Protein AF-A0A1I7VXB6-F1 (afdb_monomer_lite)

Secondary structure (DSSP, 8-state):
-HHHHHHHHHHHHHHHHHHTTS-HHHHHHHHHHHHHHHHHH-HHHHHHHHHHHHHH---HHHHHHHHHHHHHHTT-HHHHHHHHHHTT----HHHHHHHHHHHHHHT-HHHHHHHHHTTTTTT--HHHHHHHHHHHHHHHHHTT-HHHHHHHHHHHHTSS-GGGGHHHHHHHHHHGGGTTTT-HHHHHHHHHHHHSSHHHHHHHHHHS-SSS-HHHHHHHHHHHHHHHHTTS-HHHHHHHHHHHHHHHHTT--HHHHHHHHHHHHHHTTHHHHHHHHHHS-TTTTHHHHHHHHHHHIIIIISSS-SSHHHHHHHHHHHHTTSSSHHHHHHHHHHHTS----BTTB-PPPHHHHHHHHHHHHH-THHHHHHHHHHHHTT-HHHHHHHHHHHHHHHHHTT--HHHHHHHHHHHHHHHS-HHHHHHHHHHHHHHHHHHHHHHHT-SS--HHHHHHHHHHHHHHHHHHHHHHHT-

pLDDT: mean 75.36, std 14.95, range [35.84, 94.0]

InterPro domains:
  IPR038946 F-box only protein 47 [PTHR34098] (247-340)
  IPR056622 FBXO47, ARM repeats region [PF24467] (267-344)
  IPR056622 FBXO47, ARM repeats region [PF24467] (347-470)

Foldseek 3Di:
DVVLVVVLVVLLVVLLVCLVPDDQVVSLLSLLVSLLSQVVPDPVSNVSSLVSVCVSHVDPLSSLLSVLLSCLLVLVLVVNLVVCVVVVHADDLVSLVSNLVNCLVNLRLSSLVSCLVCCVSRVDDLLSNLSSLLSQLVSCLVVVPPVSLVVSVVSLVPDPDNVSNVVSVLSSLVSCLVPLVDDPVVLVSLLVVCQPPPQVVVCCQLPVPPDDPSPVSLVSVLSSLCSNPVPPDPVVSLVSLLVSCLVHVVDDDLVRVLSVVVSVCVSSVVVVLLVVCLPDPPPPCVVSLLVNLQVLCSRQQPRNDPDPVRNVSSLVSVLVVDDDPVSSVVVVVSNLFANDDDPNDRDGDLVSLLVVLVVCVVPVVCLLVVQQVCLVVPVLLNSLSSLLSNLLNCVVVVHQSCVRVQVSVVVNLVVDDPVSLVVSLVSNVVNLVVVLVVQCPDPVRDPVVNVSSVVSVVSCVVSSVVSVVVD

Sequence (471 aa):
MKYYRNRINEAIEEFDYFSHYGKHSSLSGAAFFVLRAAFKENDELFQKAVKIINGSVESRLQQICILGCVFLIEEFHIQFVDFLRKQNYSISTNDVEFICSLVRKCKEPAILESFLNAHELFKLTDKSRAQIYGSLIEIYGRANNLTGLLKIWEQMVAEKNLNNFRVVILKLVDELKHISLTCHALNNAVCKYVLTDTSGRFAYEVADDEGVKTRRNSYAWGNLLKMCTVFWPARRRRSFMRHFYLKFYENWDRQACSEFFDSVIRFTDSARLLTVVMSGKVGKHYKLEMEVRQRFHGLFIDQLAESESEQGFWLSVLLRTQKSVAEQGRLFMLLFGPVKYIHGEGAPQVWVFHNFASLLLLQPELIRIALYYRILYGHCKEAAHMLHAMKTVYYGWGYGIVESLLTPLLETFKLLTVMQRRHFLAEIVLTQSHLLDGYLRRFPFDRLQFLDELTASSAILPLLSILAADI

Structure (mmCIF, N/CA/C/O backbone):
data_AF-A0A1I7VXB6-F1
#
_entry.id   AF-A0A1I7VXB6-F1
#
loop_
_atom_site.group_PDB
_atom_site.id
_atom_site.type_symbol
_atom_site.label_atom_id
_atom_site.label_alt_id
_atom_site.label_comp_id
_atom_site.label_asym_id
_atom_site.label_entity_id
_atom_site.label_seq_id
_atom_site.pdbx_PDB_ins_code
_atom_site.Cartn_x
_atom_site.Cartn_y
_atom_site.Cartn_z
_atom_site.occupancy
_atom_site.B_iso_or_equiv
_atom_site.auth_seq_id
_atom_site.auth_comp_id
_atom_site.auth_asym_id
_atom_site.auth_atom_id
_atom_site.pdbx_PDB_model_num
ATOM 1 N N . MET A 1 1 ? -48.355 -7.542 32.960 1.00 45.72 1 MET A N 1
ATOM 2 C CA . MET A 1 1 ? -47.483 -7.019 34.038 1.00 45.72 1 MET A CA 1
ATOM 3 C C . MET A 1 1 ? -47.195 -8.043 35.140 1.00 45.72 1 MET A C 1
ATOM 5 O O . MET A 1 1 ? -46.032 -8.370 35.294 1.00 45.72 1 MET A O 1
ATOM 9 N N . LYS A 1 2 ? -48.179 -8.636 35.849 1.00 46.50 2 LYS A N 1
ATOM 10 C CA . LYS A 1 2 ? -47.906 -9.640 36.918 1.00 46.50 2 LYS A CA 1
ATOM 11 C C . LYS A 1 2 ? -47.035 -10.837 36.485 1.00 46.50 2 LYS A C 1
ATOM 13 O O . LYS A 1 2 ? -46.152 -11.236 37.229 1.00 46.50 2 LYS A O 1
ATOM 18 N N . TYR A 1 3 ? -47.246 -11.364 35.277 1.00 52.72 3 TYR A N 1
ATOM 19 C CA . TYR A 1 3 ? -46.489 -12.512 34.755 1.00 52.72 3 TYR A CA 1
ATOM 20 C C . TYR A 1 3 ? -45.000 -12.201 34.492 1.00 52.72 3 TYR A C 1
ATOM 22 O O . TYR A 1 3 ? -44.142 -13.014 34.806 1.00 52.72 3 TYR A O 1
ATOM 30 N N . TYR A 1 4 ? -44.674 -11.007 33.978 1.00 53.91 4 TYR A N 1
ATOM 31 C CA . TYR A 1 4 ? -43.282 -10.587 33.740 1.00 53.91 4 TYR A CA 1
ATOM 32 C C . TYR A 1 4 ? -42.535 -10.285 35.048 1.00 53.91 4 TYR A C 1
ATOM 34 O O . TYR A 1 4 ? -41.379 -10.673 35.196 1.00 53.91 4 TYR A O 1
ATOM 42 N N . ARG A 1 5 ? -43.227 -9.690 36.029 1.00 60.12 5 ARG A N 1
ATOM 43 C CA . ARG A 1 5 ? -42.675 -9.396 37.360 1.00 60.12 5 ARG A CA 1
ATOM 44 C C . ARG A 1 5 ? -42.266 -10.661 38.128 1.00 60.12 5 ARG A C 1
ATOM 46 O O . ARG A 1 5 ? -41.257 -10.637 38.826 1.00 60.12 5 ARG A O 1
ATOM 53 N N . ASN A 1 6 ? -43.007 -11.762 37.964 1.00 68.44 6 ASN A N 1
ATOM 54 C CA . ASN A 1 6 ? -42.632 -13.061 38.537 1.00 68.44 6 ASN A CA 1
ATOM 55 C C . ASN A 1 6 ? -41.345 -13.614 37.918 1.00 68.44 6 ASN A C 1
ATOM 57 O O . ASN A 1 6 ? -40.449 -13.997 38.657 1.00 68.44 6 ASN A O 1
ATOM 61 N N . ARG A 1 7 ? -41.192 -13.546 36.590 1.00 81.06 7 ARG A N 1
ATOM 62 C CA . ARG A 1 7 ? -40.005 -14.085 35.901 1.00 81.06 7 ARG A CA 1
ATOM 63 C C . ARG A 1 7 ? -38.699 -13.369 36.258 1.00 81.06 7 ARG A C 1
ATOM 65 O O . ARG A 1 7 ? -37.643 -13.988 36.241 1.00 81.06 7 ARG A O 1
ATOM 72 N N . ILE A 1 8 ? -38.746 -12.071 36.573 1.00 84.44 8 ILE A N 1
ATOM 73 C CA . ILE A 1 8 ? -37.554 -11.319 37.012 1.00 84.44 8 ILE A CA 1
ATOM 74 C C . ILE A 1 8 ? -37.177 -11.697 38.446 1.00 84.44 8 ILE A C 1
ATOM 76 O O . ILE A 1 8 ? -35.998 -11.874 38.733 1.00 84.44 8 ILE A O 1
ATOM 80 N N . ASN A 1 9 ? -38.161 -11.854 39.337 1.00 85.06 9 ASN A N 1
ATOM 81 C CA . ASN A 1 9 ? -37.907 -12.353 40.690 1.00 85.06 9 ASN A CA 1
ATOM 82 C C . ASN A 1 9 ? -37.329 -13.772 40.671 1.00 85.06 9 ASN A C 1
ATOM 84 O O . ASN A 1 9 ? -36.338 -14.012 41.351 1.00 85.06 9 ASN A O 1
ATOM 88 N N . GLU A 1 10 ? -37.890 -14.657 39.844 1.00 86.31 10 GLU A N 1
ATOM 89 C CA . GLU A 1 10 ? -37.360 -16.004 39.607 1.00 86.31 10 GLU A CA 1
ATOM 90 C C . GLU A 1 10 ? -35.909 -15.940 39.111 1.00 86.31 10 GLU A C 1
ATOM 92 O O . GLU A 1 10 ? -35.047 -16.597 39.676 1.00 86.31 10 GLU A O 1
ATOM 97 N N . ALA A 1 11 ? -35.593 -15.077 38.138 1.00 87.12 11 ALA A N 1
ATOM 98 C CA . ALA A 1 11 ? -34.223 -14.922 37.641 1.00 87.12 11 ALA A CA 1
ATOM 99 C C . ALA A 1 11 ? -33.240 -14.386 38.702 1.00 87.12 11 ALA A C 1
ATOM 101 O O . ALA A 1 11 ? -32.069 -14.765 38.706 1.00 87.12 11 ALA A O 1
ATOM 102 N N . ILE A 1 12 ? -33.694 -13.502 39.597 1.00 88.25 12 ILE A N 1
ATOM 103 C CA . ILE A 1 12 ? -32.895 -13.012 40.730 1.00 88.25 12 ILE A CA 1
ATOM 104 C C . ILE A 1 12 ? -32.618 -14.152 41.723 1.00 88.25 12 ILE A C 1
ATOM 106 O O . ILE A 1 12 ? -31.494 -14.279 42.203 1.00 88.25 12 ILE A O 1
ATOM 110 N N . GLU A 1 13 ? -33.622 -14.976 42.020 1.00 87.12 13 GLU A N 1
ATOM 111 C CA . GLU A 1 13 ? -33.518 -16.108 42.951 1.00 87.12 13 GLU A CA 1
ATOM 112 C C . GLU A 1 13 ? -32.686 -17.257 42.373 1.00 87.12 13 GLU A C 1
ATOM 114 O O . GLU A 1 13 ? -31.843 -17.817 43.070 1.00 87.12 13 GLU A O 1
ATOM 119 N N . GLU A 1 14 ? -32.838 -17.562 41.085 1.00 87.56 14 GLU A N 1
ATOM 120 C CA . GLU A 1 14 ? -31.980 -18.512 40.376 1.00 87.56 14 GLU A CA 1
ATOM 121 C C . GLU A 1 14 ? -30.528 -18.032 40.351 1.00 87.56 14 GLU A C 1
ATOM 123 O O . GLU A 1 14 ? -29.615 -18.824 40.582 1.00 87.56 14 GLU A O 1
ATOM 128 N N . PHE A 1 15 ? -30.292 -16.738 40.108 1.00 87.69 15 PHE A N 1
ATOM 129 C CA . PHE A 1 15 ? -28.941 -16.186 40.168 1.00 87.69 15 PHE A CA 1
ATOM 130 C C . PHE A 1 15 ? -28.330 -16.344 41.563 1.00 87.69 15 PHE A C 1
ATOM 132 O O . PHE A 1 15 ? -27.184 -16.778 41.658 1.00 87.69 15 PHE A O 1
ATOM 139 N N . ASP A 1 16 ? -29.083 -16.030 42.623 1.00 87.62 16 ASP A N 1
ATOM 140 C CA . ASP A 1 16 ? -28.638 -16.215 44.009 1.00 87.62 16 ASP A CA 1
ATOM 141 C C . ASP A 1 16 ? -28.332 -17.688 44.300 1.00 87.62 16 ASP A C 1
ATOM 143 O O . ASP A 1 16 ? -27.281 -18.022 44.831 1.00 87.62 16 ASP A O 1
ATOM 147 N N . TYR A 1 17 ? -29.193 -18.607 43.865 1.00 84.81 17 TYR A N 1
ATOM 148 C CA . TYR A 1 17 ? -28.955 -20.036 44.035 1.00 84.81 17 TYR A CA 1
ATOM 149 C C . TYR A 1 17 ? -27.676 -20.499 43.319 1.00 84.81 17 TYR A C 1
ATOM 151 O O . TYR A 1 17 ? -26.819 -21.145 43.923 1.00 84.81 17 TYR A O 1
ATOM 159 N N . PHE A 1 18 ? -27.505 -20.149 42.041 1.00 82.44 18 PHE A N 1
ATOM 160 C CA . PHE A 1 18 ? -26.373 -20.616 41.236 1.00 82.44 18 PHE A CA 1
ATOM 161 C C . PHE A 1 18 ? -25.056 -19.891 41.525 1.00 82.44 18 PHE A C 1
ATOM 163 O O . PHE A 1 18 ? -23.988 -20.445 41.236 1.00 82.44 18 PHE A O 1
ATOM 170 N N . SER A 1 19 ? -25.089 -18.691 42.109 1.00 80.69 19 SER A N 1
ATOM 171 C CA . SER A 1 19 ? -23.873 -17.952 42.456 1.00 80.69 19 SER A CA 1
ATOM 172 C C . SER A 1 19 ? -22.999 -18.695 43.468 1.00 80.69 19 SER A C 1
ATOM 174 O O . SER A 1 19 ? -21.776 -18.593 43.398 1.00 80.69 19 SER A O 1
ATOM 176 N N . HIS A 1 20 ? -23.605 -19.537 44.310 1.00 79.31 20 HIS A N 1
ATOM 177 C CA . HIS A 1 20 ? -22.922 -20.376 45.296 1.00 79.31 20 HIS A CA 1
ATOM 178 C C . HIS A 1 20 ? -22.164 -21.572 44.685 1.00 79.31 20 HIS A C 1
ATOM 180 O O . HIS A 1 20 ? -21.336 -22.181 45.361 1.00 79.31 20 HIS A O 1
ATOM 186 N N . TYR A 1 21 ? -22.418 -21.916 43.415 1.00 73.56 21 TYR A N 1
ATOM 187 C CA . TYR A 1 21 ? -21.857 -23.108 42.758 1.00 73.56 21 TYR A CA 1
ATOM 188 C C . TYR A 1 21 ? -20.906 -22.795 41.586 1.00 73.56 21 TYR A C 1
ATOM 190 O O . TYR A 1 21 ? -20.228 -23.694 41.081 1.00 73.56 21 TYR A O 1
ATOM 198 N N . GLY A 1 22 ? -20.858 -21.547 41.107 1.00 61.59 22 GLY A N 1
ATOM 199 C CA . GLY A 1 22 ? -20.164 -21.162 39.870 1.00 61.59 22 GLY A CA 1
ATOM 200 C C . GLY A 1 22 ? -18.792 -20.496 40.054 1.00 61.59 22 GLY A C 1
ATOM 201 O O . GLY A 1 22 ? -18.508 -19.860 41.061 1.00 61.59 22 GLY A O 1
ATOM 202 N N . LYS A 1 23 ? -17.932 -20.557 39.021 1.00 61.00 23 LYS A N 1
ATOM 203 C CA . LYS A 1 23 ? -16.705 -19.732 38.941 1.00 61.00 23 LYS A CA 1
ATOM 204 C C . LYS A 1 23 ? -17.056 -18.265 38.629 1.00 61.00 23 LYS A C 1
ATOM 206 O O . LYS A 1 23 ? -17.739 -17.993 37.636 1.00 61.00 23 LYS A O 1
ATOM 211 N N . HIS A 1 24 ? -16.483 -17.318 39.383 1.00 58.62 24 HIS A N 1
ATOM 212 C CA . HIS A 1 24 ? -16.786 -15.871 39.333 1.00 58.62 24 HIS A CA 1
ATOM 213 C C . HIS A 1 24 ? -16.753 -15.211 37.939 1.00 58.62 24 HIS A C 1
ATOM 215 O O . HIS A 1 24 ? -17.547 -14.317 37.659 1.00 58.62 24 HIS A O 1
ATOM 221 N N . SER A 1 25 ? -15.900 -15.663 37.013 1.00 54.03 25 SER A N 1
ATOM 222 C CA . SER A 1 25 ? -15.776 -15.052 35.676 1.00 54.03 25 SER A CA 1
ATOM 223 C C . SER A 1 25 ? -16.948 -15.337 34.721 1.00 54.03 25 SER A C 1
ATOM 225 O O . SER A 1 25 ? -17.074 -14.660 33.691 1.00 54.03 25 SER A O 1
ATOM 227 N N . SER A 1 26 ? -17.784 -16.332 35.041 1.00 65.94 26 SER A N 1
ATOM 228 C CA . SER A 1 26 ? -19.035 -16.649 34.334 1.00 65.94 26 SER A CA 1
ATOM 229 C C . SER A 1 26 ? -20.247 -15.919 34.926 1.00 65.94 26 SER A C 1
ATOM 231 O O . SER A 1 26 ? -21.212 -15.654 34.211 1.00 65.94 26 SER A O 1
ATOM 233 N N . LEU A 1 27 ? -20.156 -15.506 36.196 1.00 82.56 27 LEU A N 1
ATOM 234 C CA . LEU A 1 27 ? -21.240 -14.851 36.925 1.00 82.56 27 LEU A CA 1
ATOM 235 C C . LEU A 1 27 ? -21.464 -13.405 36.476 1.00 82.56 27 LEU A C 1
ATOM 237 O O . LEU A 1 27 ? -22.603 -12.960 36.438 1.00 82.56 27 LEU A O 1
ATOM 241 N N . SER A 1 28 ? -20.420 -12.679 36.061 1.00 86.00 28 SER A N 1
ATOM 242 C CA . SER A 1 28 ? -20.547 -11.257 35.694 1.00 86.00 28 SER A CA 1
ATOM 243 C C . SER A 1 28 ? -21.511 -10.999 34.527 1.00 86.00 28 SER A C 1
ATOM 245 O O . SER A 1 28 ? -22.207 -9.988 34.522 1.00 86.00 28 SER A O 1
ATOM 247 N N . GLY A 1 29 ? -21.568 -11.906 33.544 1.00 86.44 29 GLY A N 1
ATOM 248 C CA . GLY A 1 29 ? -22.488 -11.789 32.405 1.00 86.44 29 GLY A CA 1
ATOM 249 C C . GLY A 1 29 ? -23.943 -12.019 32.812 1.00 86.44 29 GLY A C 1
ATOM 250 O O . GLY A 1 29 ? -24.812 -11.222 32.471 1.00 86.44 29 GLY A O 1
ATOM 251 N N . ALA A 1 30 ? -24.197 -13.071 33.596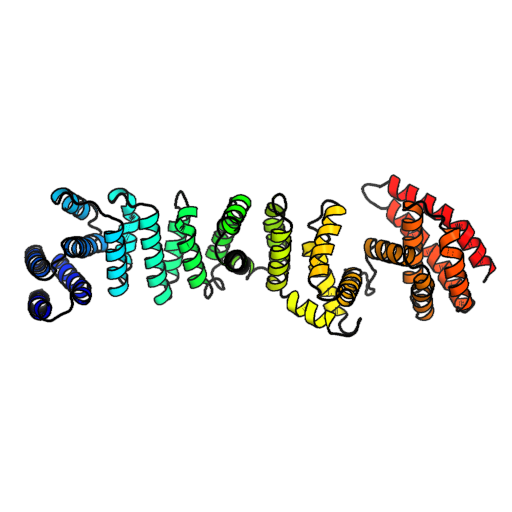 1.00 88.06 30 ALA A N 1
ATOM 252 C CA . ALA A 1 30 ? -25.523 -13.347 34.147 1.00 88.06 30 ALA A CA 1
ATOM 253 C C . ALA A 1 30 ? -25.987 -12.217 35.081 1.00 88.06 30 ALA A C 1
ATOM 255 O O . ALA A 1 30 ? -27.101 -11.721 34.934 1.00 88.06 30 ALA A O 1
ATOM 256 N N . ALA A 1 31 ? -25.096 -11.738 35.956 1.00 90.12 31 ALA A N 1
ATOM 257 C CA . ALA A 1 31 ? -25.347 -10.613 36.849 1.00 90.12 31 ALA A CA 1
ATOM 258 C C . ALA A 1 31 ? -25.758 -9.358 36.071 1.00 90.12 31 ALA A C 1
ATOM 260 O O . ALA A 1 31 ? -26.732 -8.709 36.439 1.00 90.12 31 ALA A O 1
ATOM 261 N N . PHE A 1 32 ? -25.069 -9.045 34.966 1.00 92.25 32 PHE A N 1
ATOM 262 C CA . PHE A 1 32 ? -25.431 -7.928 34.092 1.00 92.25 32 PHE A CA 1
ATOM 263 C C . PHE A 1 32 ? -26.857 -8.060 33.532 1.00 92.25 32 PHE A C 1
ATOM 265 O O . PHE A 1 32 ? -27.628 -7.104 33.614 1.00 92.25 32 PHE A O 1
ATOM 272 N N . PHE A 1 33 ? -27.235 -9.226 32.997 1.00 90.12 33 PHE A N 1
ATOM 273 C CA . PHE A 1 33 ? -28.577 -9.422 32.435 1.00 90.12 33 PHE A CA 1
ATOM 274 C C . PHE A 1 33 ? -29.676 -9.345 33.501 1.00 90.12 33 PHE A C 1
ATOM 276 O O . PHE A 1 33 ? -30.697 -8.697 33.266 1.00 90.12 33 PHE A O 1
ATOM 283 N N . VAL A 1 34 ? -29.454 -9.946 34.675 1.00 91.31 34 VAL A N 1
ATOM 284 C CA . VAL A 1 34 ? -30.396 -9.896 35.805 1.00 91.31 34 VAL A CA 1
ATOM 285 C C . VAL A 1 34 ? -30.559 -8.462 36.312 1.00 91.31 34 VAL A C 1
ATOM 287 O O . VAL A 1 34 ? -31.688 -7.988 36.441 1.00 91.31 34 VAL A O 1
ATOM 290 N N . LEU A 1 35 ? -29.456 -7.732 36.520 1.00 92.50 35 LEU A N 1
ATOM 291 C CA . LEU A 1 35 ? -29.494 -6.322 36.925 1.00 92.50 35 LEU A CA 1
ATOM 292 C C . LEU A 1 35 ? -30.217 -5.448 35.907 1.00 92.50 35 LEU A C 1
ATOM 294 O O . LEU A 1 35 ? -31.049 -4.634 36.294 1.00 92.50 35 LEU A O 1
ATOM 298 N N . ARG A 1 36 ? -29.916 -5.606 34.613 1.00 92.88 36 ARG A N 1
ATOM 299 C CA . ARG A 1 36 ? -30.550 -4.813 33.555 1.00 92.88 36 ARG A CA 1
ATOM 300 C C . ARG A 1 36 ? -32.053 -5.078 33.482 1.00 92.88 36 ARG A C 1
ATOM 302 O O . ARG A 1 36 ? -32.824 -4.137 33.319 1.00 92.88 36 ARG A O 1
ATOM 309 N N . ALA A 1 37 ? -32.475 -6.336 33.612 1.00 90.31 37 ALA A N 1
ATOM 310 C CA . ALA A 1 37 ? -33.891 -6.691 33.638 1.00 90.31 37 ALA A CA 1
ATOM 311 C C . ALA A 1 37 ? -34.600 -6.089 34.862 1.00 90.31 37 ALA A C 1
ATOM 313 O O . ALA A 1 37 ? -35.663 -5.492 34.718 1.00 90.31 37 ALA A O 1
ATOM 314 N N . ALA A 1 38 ? -33.984 -6.181 36.044 1.00 91.50 38 ALA A N 1
ATOM 315 C CA . ALA A 1 38 ? -34.521 -5.594 37.268 1.00 91.50 38 ALA A CA 1
ATOM 316 C C . ALA A 1 38 ? -34.616 -4.060 37.189 1.00 91.50 38 ALA A C 1
ATOM 318 O O . ALA A 1 38 ? -35.638 -3.494 37.575 1.00 91.50 38 ALA A O 1
ATOM 319 N N . PHE A 1 39 ? -33.594 -3.405 36.626 1.00 91.62 39 PHE A N 1
ATOM 320 C CA . PHE A 1 39 ? -33.543 -1.954 36.426 1.00 91.62 39 PHE A CA 1
ATOM 321 C C . PHE A 1 39 ? -34.696 -1.434 35.559 1.00 91.62 39 PHE A C 1
ATOM 323 O O . PHE A 1 39 ? -35.276 -0.399 35.867 1.00 91.62 39 PHE A O 1
ATOM 330 N N . LYS A 1 40 ? -35.071 -2.166 34.502 1.00 88.88 40 LYS A N 1
ATOM 331 C CA . LYS A 1 40 ? -36.182 -1.778 33.615 1.00 88.88 40 LYS A CA 1
ATOM 332 C C . LYS A 1 40 ? -37.560 -1.899 34.252 1.00 88.88 40 LYS A C 1
ATOM 334 O O . LYS A 1 40 ? -38.494 -1.265 33.770 1.00 88.88 40 LYS A O 1
ATOM 339 N N . GLU A 1 41 ? -37.698 -2.723 35.286 1.00 89.00 41 GLU A N 1
ATOM 340 C CA . GLU A 1 41 ? -39.011 -3.073 35.817 1.00 89.00 41 GLU A CA 1
ATOM 341 C C . GLU A 1 41 ? -39.451 -2.151 36.959 1.00 89.00 41 GLU A C 1
ATOM 343 O O . GLU A 1 41 ? -40.571 -1.647 36.933 1.00 89.00 41 GLU A O 1
ATOM 348 N N . ASN A 1 42 ? -38.623 -1.975 37.998 1.00 88.56 42 ASN A N 1
ATOM 349 C CA . ASN A 1 42 ? -38.828 -0.994 39.075 1.00 88.56 42 ASN A CA 1
ATOM 350 C C . ASN A 1 42 ? -37.628 -0.940 40.040 1.00 88.56 42 ASN A C 1
ATOM 352 O O . ASN A 1 42 ? -36.862 -1.898 40.163 1.00 88.56 42 ASN A O 1
ATOM 356 N N . ASP A 1 43 ? -37.555 0.149 40.808 1.00 87.50 43 ASP A N 1
ATOM 357 C CA . ASP A 1 43 ? -36.497 0.400 41.793 1.00 87.50 43 ASP A CA 1
ATOM 358 C C . ASP A 1 43 ? -36.393 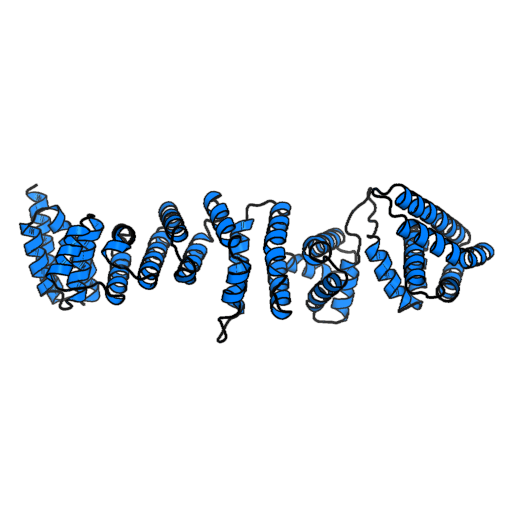-0.674 42.884 1.00 87.50 43 ASP A C 1
ATOM 360 O O . ASP A 1 43 ? -35.290 -1.010 43.308 1.00 87.50 43 ASP A O 1
ATOM 364 N N . GLU A 1 44 ? -37.508 -1.249 43.339 1.00 89.69 44 GLU A N 1
ATOM 365 C CA . GLU A 1 44 ? -37.503 -2.250 44.415 1.00 89.69 44 GLU A CA 1
ATOM 366 C C . GLU A 1 44 ? -36.788 -3.540 43.980 1.00 89.69 44 GLU A C 1
ATOM 368 O O . GLU A 1 44 ? -35.899 -4.039 44.676 1.00 89.69 44 GLU A O 1
ATOM 373 N N . LEU A 1 45 ? -37.113 -4.045 42.784 1.00 88.44 45 LEU A N 1
ATOM 374 C CA . LEU A 1 45 ? -36.442 -5.203 42.189 1.00 88.44 45 LEU A CA 1
ATOM 375 C C . LEU A 1 45 ? -34.981 -4.903 41.871 1.00 88.44 45 LEU A C 1
ATOM 377 O O . LEU A 1 45 ? -34.123 -5.762 42.077 1.00 88.44 45 LEU A O 1
ATOM 381 N N . PHE A 1 46 ? -34.684 -3.690 41.405 1.00 90.75 46 PHE A N 1
ATOM 382 C CA . PHE A 1 46 ? -33.315 -3.271 41.142 1.00 90.75 46 PHE A CA 1
ATOM 383 C C . PHE A 1 46 ? -32.464 -3.282 42.417 1.00 90.75 46 PHE A C 1
ATOM 385 O O . PHE A 1 46 ? -31.392 -3.883 42.425 1.00 90.75 46 PHE A O 1
ATOM 392 N N . GLN A 1 47 ? -32.957 -2.717 43.524 1.00 91.06 47 GLN A N 1
ATOM 393 C CA . GLN A 1 47 ? -32.246 -2.751 44.808 1.00 91.06 47 GLN A CA 1
ATOM 394 C C . GLN A 1 47 ? -32.097 -4.180 45.354 1.00 91.06 47 GLN A C 1
ATOM 396 O O . GLN A 1 47 ? -31.033 -4.526 45.876 1.00 91.06 47 GLN A O 1
ATOM 401 N N . LYS A 1 48 ? -33.117 -5.041 45.185 1.00 90.88 48 LYS A N 1
ATOM 402 C CA . LYS A 1 48 ? -33.027 -6.475 45.526 1.00 90.88 48 LYS A CA 1
ATOM 403 C C . LYS A 1 48 ? -31.898 -7.155 44.739 1.00 90.88 48 LYS A C 1
ATOM 405 O O . LYS A 1 48 ? -31.049 -7.810 45.343 1.00 90.88 48 LYS A O 1
ATOM 410 N N . ALA A 1 49 ? -31.844 -6.949 43.422 1.00 90.25 49 ALA A N 1
ATOM 411 C CA . ALA A 1 49 ? -30.812 -7.513 42.553 1.00 90.25 49 ALA A CA 1
ATOM 412 C C . ALA A 1 49 ? -29.405 -6.995 42.901 1.00 90.25 49 ALA A C 1
ATOM 414 O O . ALA A 1 49 ? -28.475 -7.791 43.018 1.00 90.25 49 ALA A O 1
ATOM 415 N N . VAL A 1 50 ? -29.247 -5.684 43.137 1.00 91.00 50 VAL A N 1
ATOM 416 C CA . VAL A 1 50 ? -27.971 -5.073 43.558 1.00 91.00 50 VAL A CA 1
ATOM 417 C C . VAL A 1 50 ? -27.454 -5.723 44.842 1.00 91.00 50 VAL A C 1
ATOM 419 O O . VAL A 1 50 ? -26.277 -6.073 44.921 1.00 91.00 50 VAL A O 1
ATOM 422 N N . LYS A 1 51 ? -28.321 -5.923 45.843 1.00 91.00 51 LYS A N 1
ATOM 423 C CA . LYS A 1 51 ? -27.933 -6.528 47.124 1.00 91.00 51 LYS A CA 1
ATOM 424 C C . LYS A 1 51 ? -27.428 -7.964 46.953 1.00 91.00 51 LYS A C 1
ATOM 426 O O . LYS A 1 51 ? -26.378 -8.299 47.495 1.00 91.00 51 LYS A O 1
ATOM 431 N N . ILE A 1 52 ? -28.147 -8.782 46.185 1.00 88.69 52 ILE A N 1
ATOM 432 C CA . ILE A 1 52 ? -27.791 -10.187 45.924 1.00 88.69 52 ILE A CA 1
ATOM 433 C C . ILE A 1 52 ? -26.481 -10.285 45.136 1.00 88.69 52 ILE A C 1
ATOM 435 O O . ILE A 1 52 ? -25.578 -11.039 45.500 1.00 88.69 52 ILE A O 1
ATOM 439 N N . ILE A 1 53 ? -26.329 -9.471 44.091 1.00 87.19 53 ILE A N 1
ATOM 440 C CA . ILE A 1 53 ? -25.133 -9.487 43.243 1.00 87.19 53 ILE A CA 1
ATOM 441 C C . ILE A 1 53 ? -23.906 -8.987 44.004 1.00 87.19 53 ILE A C 1
ATOM 443 O O . ILE A 1 53 ? -22.840 -9.581 43.868 1.00 87.19 53 ILE A O 1
ATOM 447 N N . ASN A 1 54 ? -24.045 -7.974 44.863 1.00 87.31 54 ASN A N 1
ATOM 448 C CA . ASN A 1 54 ? -22.950 -7.528 45.728 1.00 87.31 54 ASN A CA 1
ATOM 449 C C . ASN A 1 54 ? -22.567 -8.571 46.791 1.00 87.31 54 ASN A C 1
ATOM 451 O O . ASN A 1 54 ? -21.413 -8.607 47.205 1.00 87.31 54 ASN A O 1
ATOM 455 N N . GLY A 1 55 ? -23.504 -9.424 47.218 1.00 84.88 55 GLY A N 1
ATOM 456 C CA . GLY A 1 55 ? -23.199 -10.577 48.072 1.00 84.88 55 GLY A CA 1
ATOM 457 C C . GLY A 1 55 ? -22.498 -11.717 47.324 1.00 84.88 55 GLY A C 1
ATOM 458 O O . GLY A 1 55 ? -21.668 -12.408 47.900 1.00 84.88 55 GLY A O 1
ATOM 459 N N . SER A 1 56 ? -22.798 -11.880 46.034 1.00 83.00 56 SER A N 1
ATOM 460 C CA . SER A 1 56 ? -22.310 -12.982 45.190 1.00 83.00 56 SER A CA 1
ATOM 461 C C . SER A 1 56 ? -20.989 -12.693 44.459 1.00 83.00 56 SER A C 1
ATOM 463 O O . SER A 1 56 ? -20.250 -13.606 44.088 1.00 83.00 56 SER A O 1
ATOM 465 N N . VAL A 1 57 ? -20.694 -11.422 44.180 1.00 82.56 57 VAL A N 1
ATOM 466 C CA . VAL A 1 57 ? -19.497 -10.981 43.451 1.00 82.56 57 VAL A CA 1
ATOM 467 C C . VAL A 1 57 ? -18.557 -10.302 44.435 1.00 82.56 57 VAL A C 1
ATOM 469 O O . VAL A 1 57 ? -18.782 -9.156 44.790 1.00 82.56 57 VAL A O 1
ATOM 472 N N . GLU A 1 58 ? -17.484 -10.966 44.858 1.00 79.06 58 GLU A N 1
ATOM 473 C CA . GLU A 1 58 ? -16.592 -10.445 45.913 1.00 79.06 58 GLU A CA 1
ATOM 474 C C . GLU A 1 58 ? -15.809 -9.190 45.499 1.00 79.06 58 GLU A C 1
ATOM 476 O O . GLU A 1 58 ? -15.490 -8.320 46.312 1.00 79.06 58 GLU A O 1
ATOM 481 N N . SER A 1 59 ? -15.470 -9.078 44.213 1.00 86.12 59 SER A N 1
ATOM 482 C CA . SER A 1 59 ? -14.651 -7.974 43.728 1.00 86.12 59 SER A CA 1
ATOM 483 C C . SER A 1 59 ? -15.473 -6.692 43.604 1.00 86.12 59 SER A C 1
ATOM 485 O O . SER A 1 59 ? -16.297 -6.552 42.699 1.00 86.12 59 SER A O 1
ATOM 487 N N . ARG A 1 60 ? -15.165 -5.701 44.451 1.00 86.31 60 ARG A N 1
ATOM 488 C CA . ARG A 1 60 ? -15.753 -4.350 44.383 1.00 86.31 60 ARG A CA 1
ATOM 489 C C . ARG A 1 60 ? -15.614 -3.710 42.996 1.00 86.31 60 ARG A C 1
ATOM 491 O O . ARG A 1 60 ? -16.530 -3.035 42.537 1.00 86.31 60 ARG A O 1
ATOM 498 N N . LEU A 1 61 ? -14.495 -3.956 42.311 1.00 87.25 61 LEU A N 1
ATOM 499 C CA . LEU A 1 61 ? -14.272 -3.516 40.930 1.00 87.25 61 LEU A CA 1
ATOM 500 C C . LEU A 1 61 ? -15.329 -4.099 39.987 1.00 87.25 61 LEU A C 1
ATOM 502 O O . LEU A 1 61 ? -15.954 -3.368 39.220 1.00 87.25 61 LEU A O 1
ATOM 506 N N . GLN A 1 62 ? -15.560 -5.412 40.067 1.00 88.19 62 GLN A N 1
ATOM 507 C CA . GLN A 1 62 ? -16.531 -6.098 39.214 1.00 88.19 62 GLN A CA 1
ATOM 508 C C . GLN A 1 62 ? -17.954 -5.618 39.498 1.00 88.19 62 GLN A C 1
ATOM 510 O O . GLN A 1 62 ? -18.688 -5.345 38.553 1.00 88.19 62 GLN A O 1
ATOM 515 N N . GLN A 1 63 ? -18.321 -5.449 40.772 1.00 89.88 63 GLN A N 1
ATOM 516 C CA . GLN A 1 63 ? -19.622 -4.903 41.174 1.00 89.88 63 GLN A CA 1
ATOM 517 C C . GLN A 1 63 ? -19.879 -3.530 40.531 1.00 89.88 63 GLN A C 1
ATOM 519 O O . GLN A 1 63 ? -20.897 -3.336 39.864 1.00 89.88 63 GLN A O 1
ATOM 524 N N . ILE A 1 64 ? -18.926 -2.596 40.670 1.00 90.06 64 ILE A N 1
ATOM 525 C CA . ILE A 1 64 ? -19.028 -1.239 40.109 1.00 90.06 64 ILE A CA 1
ATOM 526 C C . ILE A 1 64 ? -19.115 -1.287 38.582 1.00 90.06 64 ILE A C 1
ATOM 528 O O . ILE A 1 64 ? -19.946 -0.596 37.997 1.00 90.06 64 ILE A O 1
ATOM 532 N N . CYS A 1 65 ? -18.297 -2.113 37.925 1.00 90.81 65 CYS A N 1
ATOM 533 C CA . CYS A 1 65 ? -18.288 -2.204 36.467 1.00 90.81 65 CYS A CA 1
ATOM 534 C C . CYS A 1 65 ? -19.562 -2.844 35.895 1.00 90.81 65 CYS A C 1
ATOM 536 O O . CYS A 1 65 ? -20.056 -2.381 34.869 1.00 90.81 65 CYS A O 1
ATOM 538 N N . ILE A 1 66 ? -20.108 -3.886 36.537 1.00 92.38 66 ILE A N 1
ATOM 539 C CA . ILE A 1 66 ? -21.360 -4.535 36.108 1.00 92.38 66 ILE A CA 1
ATOM 540 C C . ILE A 1 66 ? -22.521 -3.543 36.223 1.00 92.38 66 ILE A C 1
ATOM 542 O O . ILE A 1 66 ? -23.273 -3.374 35.264 1.00 92.38 66 ILE A O 1
ATOM 546 N N . LEU A 1 67 ? -22.628 -2.844 37.358 1.00 92.38 67 LEU A N 1
ATOM 547 C CA . LEU A 1 67 ? -23.630 -1.798 37.560 1.00 92.38 67 LEU A CA 1
ATOM 548 C C . LEU A 1 67 ? -23.448 -0.646 36.560 1.00 92.38 67 LEU A C 1
ATOM 550 O O . LEU A 1 67 ? -24.409 -0.179 35.954 1.00 92.38 67 LEU A O 1
ATOM 554 N N . GLY A 1 68 ? -22.200 -0.237 36.331 1.00 91.75 68 GLY A N 1
ATOM 555 C CA . GLY A 1 68 ? -21.840 0.765 35.336 1.00 91.75 68 GLY A CA 1
ATOM 556 C C . GLY A 1 68 ? -22.300 0.397 33.930 1.00 91.75 68 GLY A C 1
ATOM 557 O O . GLY A 1 68 ? -22.855 1.240 33.235 1.00 91.75 68 GLY A O 1
ATOM 558 N N . CYS A 1 69 ? -22.161 -0.868 33.522 1.00 93.38 69 CYS A N 1
ATOM 559 C CA . CYS A 1 69 ? -22.649 -1.336 32.223 1.00 93.38 69 CYS A CA 1
ATOM 560 C C . CYS A 1 69 ? -24.172 -1.190 32.075 1.00 93.38 69 CYS A C 1
ATOM 562 O O . CYS A 1 69 ? -24.641 -0.912 30.974 1.00 93.38 69 CYS A O 1
ATOM 564 N N . VAL A 1 70 ? -24.938 -1.349 33.160 1.00 93.88 70 VAL A N 1
ATOM 565 C CA . VAL A 1 70 ? -26.401 -1.156 33.163 1.00 93.88 70 VAL A CA 1
ATOM 566 C C . VAL A 1 70 ? -26.745 0.319 32.979 1.00 93.88 70 VAL A C 1
ATOM 568 O O . VAL A 1 70 ? -27.570 0.652 32.136 1.00 93.88 70 VAL A O 1
ATOM 571 N N . PHE A 1 71 ? -26.072 1.219 33.697 1.00 92.94 71 PHE A N 1
ATOM 572 C CA . PHE A 1 71 ? -26.288 2.651 33.495 1.00 92.94 71 PHE A CA 1
ATOM 573 C C . PHE A 1 71 ? -25.860 3.115 32.102 1.00 92.94 71 PHE A C 1
ATOM 575 O O . PHE A 1 71 ? -26.542 3.933 31.497 1.00 92.94 71 PHE A O 1
ATOM 582 N N . LEU A 1 72 ? -24.753 2.587 31.575 1.00 93.06 72 LEU A N 1
ATOM 583 C CA . LEU A 1 72 ? -24.260 2.934 30.245 1.00 93.06 72 LEU A CA 1
ATOM 584 C C . LEU A 1 72 ? -25.219 2.465 29.143 1.00 93.06 72 LEU A C 1
ATOM 586 O O . LEU A 1 72 ? -25.527 3.251 28.252 1.00 93.06 72 LEU A O 1
ATOM 590 N N . ILE A 1 73 ? -25.718 1.225 29.189 1.00 92.75 73 ILE A N 1
ATOM 591 C CA . ILE A 1 73 ? -26.619 0.719 28.137 1.00 92.75 73 ILE A CA 1
ATOM 592 C C . ILE A 1 73 ? -27.993 1.391 28.137 1.00 92.75 73 ILE A C 1
ATOM 594 O O . ILE A 1 73 ? -28.650 1.424 27.104 1.00 92.75 73 ILE A O 1
ATOM 598 N N . GLU A 1 74 ? -28.419 1.919 29.281 1.00 92.38 74 GLU A N 1
ATOM 599 C CA . GLU A 1 74 ? -29.672 2.662 29.420 1.00 92.38 74 GLU A CA 1
ATOM 600 C C . GLU A 1 74 ? -29.451 4.194 29.375 1.00 92.38 74 GLU A C 1
ATOM 602 O O . GLU A 1 74 ? -30.350 4.952 29.711 1.00 92.38 74 GLU A O 1
ATOM 607 N N . GLU A 1 75 ? -28.261 4.656 28.958 1.00 90.69 75 GLU A N 1
ATOM 608 C CA . GLU A 1 75 ? -27.890 6.075 28.746 1.00 90.69 75 GLU A CA 1
ATOM 609 C C . GLU A 1 75 ? -27.942 6.984 30.000 1.00 90.69 75 GLU A C 1
ATOM 611 O O . GLU A 1 75 ? -27.907 8.214 29.922 1.00 90.69 75 GLU A O 1
ATOM 616 N N . PHE A 1 76 ? -27.911 6.403 31.202 1.00 91.81 76 PHE A N 1
ATOM 617 C CA . PHE A 1 76 ? -27.899 7.119 32.485 1.00 91.81 76 PHE A CA 1
ATOM 618 C C . PHE A 1 76 ? -26.481 7.533 32.932 1.00 91.81 76 PHE A C 1
ATOM 620 O O . PHE A 1 76 ? -26.052 7.273 34.060 1.00 91.81 76 PHE A O 1
ATOM 627 N N . HIS A 1 77 ? -25.733 8.219 32.060 1.00 90.75 77 HIS A N 1
ATOM 628 C CA . HIS A 1 77 ? -24.327 8.580 32.306 1.00 90.75 77 HIS A CA 1
ATOM 629 C C . HIS A 1 77 ? -24.122 9.417 33.579 1.00 90.75 77 HIS A C 1
ATOM 631 O O . HIS A 1 77 ? -23.197 9.163 34.349 1.00 90.75 77 HIS A O 1
ATOM 637 N N . ILE A 1 78 ? -24.993 10.406 33.815 1.00 89.62 78 ILE A N 1
ATOM 638 C CA . ILE A 1 78 ? -24.885 11.332 34.956 1.00 89.62 78 ILE A CA 1
ATOM 639 C C . ILE A 1 78 ? -25.082 10.579 36.273 1.00 89.62 78 ILE A C 1
ATOM 641 O O . ILE A 1 78 ? -24.282 10.731 37.192 1.00 89.62 78 ILE A O 1
ATOM 645 N N . GLN A 1 79 ? -26.088 9.702 36.339 1.00 89.62 79 GLN A N 1
ATOM 646 C CA . GLN A 1 79 ? -26.351 8.891 37.530 1.00 89.62 79 GLN A CA 1
ATOM 647 C C . GLN A 1 79 ? -25.183 7.952 37.836 1.00 89.62 79 GLN A C 1
ATOM 649 O O . GLN A 1 79 ? -24.839 7.763 39.004 1.00 89.62 79 GLN A O 1
ATOM 654 N N . PHE A 1 80 ? -24.531 7.409 36.803 1.00 92.31 80 PHE A N 1
ATOM 655 C CA . PHE A 1 80 ? -23.342 6.591 37.004 1.00 92.31 80 PHE A CA 1
ATOM 656 C C . PHE A 1 80 ? -22.167 7.412 37.547 1.00 92.31 80 PHE A C 1
ATOM 658 O O . PHE A 1 80 ? -21.523 6.997 38.507 1.00 92.31 80 PHE A O 1
ATOM 665 N N . VAL A 1 81 ? -21.915 8.604 37.002 1.00 89.94 81 VAL A N 1
ATOM 666 C CA . VAL A 1 81 ? -20.873 9.506 37.523 1.00 89.94 81 VAL A CA 1
ATOM 667 C C . VAL A 1 81 ? -21.164 9.913 38.970 1.00 89.94 81 VAL A C 1
ATOM 669 O O . VAL A 1 81 ? -20.256 9.902 39.802 1.00 89.94 81 VAL A O 1
ATOM 672 N N . ASP A 1 82 ? -22.417 10.214 39.306 1.00 90.25 82 ASP A N 1
ATOM 673 C CA . ASP A 1 82 ? -22.821 10.545 40.674 1.00 90.25 82 ASP A CA 1
ATOM 674 C C . ASP A 1 82 ? -22.668 9.354 41.624 1.00 90.25 82 ASP A C 1
ATOM 676 O O . ASP A 1 82 ? -22.223 9.523 42.762 1.00 90.25 82 ASP A O 1
ATOM 680 N N . PHE A 1 83 ? -22.971 8.139 41.162 1.00 89.81 83 PHE A N 1
ATOM 681 C CA . PHE A 1 83 ? -22.702 6.910 41.906 1.00 89.81 83 PHE A CA 1
ATOM 682 C C . PHE A 1 83 ? -21.202 6.739 42.184 1.00 89.81 83 PHE A C 1
ATOM 684 O O . PHE A 1 83 ? -20.815 6.509 43.330 1.00 89.81 83 PHE A O 1
ATOM 691 N N . LEU A 1 84 ? -20.347 6.920 41.173 1.00 90.00 84 LEU A N 1
ATOM 692 C CA . LEU A 1 84 ? -18.891 6.833 41.322 1.00 90.00 84 LEU A CA 1
ATOM 693 C C . LEU A 1 84 ? -18.357 7.881 42.308 1.00 90.00 84 LEU A C 1
ATOM 695 O O . LEU A 1 84 ? -17.547 7.553 43.175 1.00 90.00 84 LEU A O 1
ATOM 699 N N . ARG A 1 85 ? -18.867 9.119 42.240 1.00 89.31 85 ARG A N 1
ATOM 700 C CA . ARG A 1 85 ? -18.518 10.200 43.176 1.00 89.31 85 ARG A CA 1
ATOM 701 C C . ARG A 1 85 ? -18.918 9.875 44.609 1.00 89.31 85 ARG A C 1
ATOM 703 O O . ARG A 1 85 ? -18.092 10.012 45.502 1.00 89.31 85 ARG A O 1
ATOM 710 N N . LYS A 1 86 ? -20.144 9.388 44.837 1.00 90.25 86 LYS A N 1
ATOM 711 C CA . LYS A 1 86 ? -20.608 8.958 46.173 1.00 90.25 86 LYS A CA 1
ATOM 712 C C . LYS A 1 86 ? -19.741 7.842 46.761 1.00 90.25 86 LYS A C 1
ATOM 714 O O . LYS A 1 86 ? -19.632 7.727 47.975 1.00 90.25 86 LYS A O 1
ATOM 719 N N . GLN A 1 87 ? -19.126 7.034 45.902 1.00 85.19 87 GLN A N 1
ATOM 720 C CA . GLN A 1 87 ? -18.238 5.937 46.282 1.00 85.19 87 GLN A CA 1
ATOM 721 C C . GLN A 1 87 ? -16.754 6.345 46.366 1.00 85.19 87 GLN A C 1
ATOM 723 O O . GLN A 1 87 ? -15.924 5.483 46.654 1.00 85.19 87 GLN A O 1
ATOM 728 N N . ASN A 1 88 ? -16.409 7.619 46.115 1.00 86.50 88 ASN A N 1
ATOM 729 C CA . ASN A 1 88 ? -15.031 8.104 45.944 1.00 86.50 88 ASN A CA 1
ATOM 730 C C . ASN A 1 88 ? -14.209 7.229 44.977 1.00 86.50 88 ASN A C 1
ATOM 732 O O . ASN A 1 88 ? -13.038 6.936 45.218 1.00 86.50 88 ASN A O 1
ATOM 736 N N . TYR A 1 89 ? -14.835 6.787 43.883 1.00 87.94 89 TYR A N 1
ATOM 737 C CA . TYR A 1 89 ? -14.237 5.879 42.909 1.00 87.94 89 TYR A CA 1
ATOM 738 C C . TYR A 1 89 ? -13.955 6.590 41.583 1.00 87.94 89 TYR A C 1
ATOM 740 O O . TYR A 1 89 ? -14.758 7.395 41.111 1.00 87.94 89 TYR A O 1
ATOM 748 N N . SER A 1 90 ? -12.823 6.268 40.958 1.00 86.50 90 SER A N 1
ATOM 749 C CA . SER A 1 90 ? -12.454 6.761 39.627 1.00 86.50 90 SER A CA 1
ATOM 750 C C . SER A 1 90 ? -12.155 5.586 38.708 1.00 86.50 90 SER A C 1
ATOM 752 O O . SER A 1 90 ? -11.555 4.606 39.142 1.00 86.50 90 SER A O 1
ATOM 754 N N . ILE A 1 91 ? -12.598 5.681 37.454 1.00 88.94 91 ILE A N 1
ATOM 755 C CA . ILE A 1 91 ? -12.406 4.617 36.470 1.00 88.94 91 ILE A CA 1
ATOM 756 C C . ILE A 1 91 ? -10.935 4.583 36.043 1.00 88.94 91 ILE A C 1
ATOM 758 O O . ILE A 1 91 ? -10.410 5.530 35.461 1.00 88.94 91 ILE A O 1
ATOM 762 N N . SER A 1 92 ? -10.292 3.457 36.314 1.00 89.25 92 SER A N 1
ATOM 763 C CA . SER A 1 92 ? -8.935 3.105 35.915 1.00 89.25 92 SER A CA 1
ATOM 764 C C . SER A 1 92 ? -8.904 2.353 34.577 1.00 89.25 92 SER A C 1
ATOM 766 O O . SER A 1 92 ? -9.924 1.935 34.027 1.00 89.25 92 SER A O 1
ATOM 768 N N . THR A 1 93 ? -7.704 2.117 34.039 1.00 86.25 93 THR A N 1
ATOM 769 C CA . THR A 1 93 ? -7.530 1.291 32.830 1.00 86.25 93 THR A CA 1
ATOM 770 C C . THR A 1 93 ? -7.977 -0.162 33.039 1.00 86.25 93 THR A C 1
ATOM 772 O O . THR A 1 93 ? -8.510 -0.765 32.111 1.00 86.25 93 THR A O 1
ATOM 775 N N . ASN A 1 94 ? -7.825 -0.707 34.250 1.00 87.31 94 ASN A N 1
ATOM 776 C CA . ASN A 1 94 ? -8.249 -2.076 34.565 1.00 87.31 94 ASN A CA 1
ATOM 777 C C . ASN A 1 94 ? -9.779 -2.213 34.534 1.00 87.31 94 ASN A C 1
ATOM 779 O O . ASN A 1 94 ? -10.303 -3.238 34.101 1.00 87.31 94 ASN A O 1
ATOM 783 N N . ASP A 1 95 ? -10.494 -1.161 34.936 1.00 91.12 95 ASP A N 1
ATOM 784 C CA . ASP A 1 95 ? -11.959 -1.120 34.888 1.00 91.12 95 ASP A CA 1
ATOM 785 C C . ASP A 1 95 ? -12.445 -1.129 33.439 1.00 91.12 95 ASP A C 1
ATOM 787 O O . ASP A 1 95 ? -13.336 -1.894 33.074 1.00 91.12 95 ASP A O 1
ATOM 791 N N . VAL A 1 96 ? -11.797 -0.336 32.580 1.00 92.12 96 VAL A N 1
ATOM 792 C CA . VAL A 1 96 ? -12.077 -0.310 31.138 1.00 92.12 96 VAL A CA 1
ATOM 793 C C . VAL A 1 96 ? -11.810 -1.674 30.502 1.00 92.12 96 VAL A C 1
ATOM 795 O O . VAL A 1 96 ? -12.624 -2.143 29.707 1.00 92.12 96 VAL A O 1
ATOM 798 N N . GLU A 1 97 ? -10.716 -2.343 30.868 1.00 91.69 97 GLU A N 1
ATOM 799 C CA . GLU A 1 97 ? -10.401 -3.688 30.381 1.00 91.69 97 GLU A CA 1
ATOM 800 C C . GLU A 1 97 ? -11.457 -4.717 30.812 1.00 91.69 97 GLU A C 1
ATOM 802 O O . GLU A 1 97 ? -11.915 -5.525 29.992 1.00 91.69 97 GLU A O 1
ATOM 807 N N . PHE A 1 98 ? -11.903 -4.654 32.069 1.00 91.81 98 PHE A N 1
ATOM 808 C CA . PHE A 1 98 ? -12.975 -5.510 32.565 1.00 91.81 98 PHE A CA 1
ATOM 809 C C . PHE A 1 98 ? -14.297 -5.247 31.833 1.00 91.81 98 PHE A C 1
ATOM 811 O O . PHE A 1 98 ? -14.922 -6.199 31.360 1.00 91.81 98 PHE A O 1
ATOM 818 N N . ILE A 1 99 ? -14.695 -3.980 31.667 1.00 92.81 99 ILE A N 1
ATOM 819 C CA . ILE A 1 99 ? -15.900 -3.590 30.917 1.00 92.81 99 ILE A CA 1
ATOM 820 C C . ILE A 1 99 ? -15.814 -4.119 29.479 1.00 92.81 99 ILE A C 1
ATOM 822 O O . ILE A 1 99 ? -16.733 -4.787 29.012 1.00 92.81 99 ILE A O 1
ATOM 826 N N . CYS A 1 100 ? -14.686 -3.928 28.793 1.00 93.00 100 CYS A N 1
ATOM 827 C CA . CYS A 1 100 ? -14.468 -4.455 27.444 1.00 93.00 100 CYS A CA 1
ATOM 828 C C . CYS A 1 100 ? -14.585 -5.990 27.381 1.00 93.00 100 CYS A C 1
ATOM 830 O O . CYS A 1 100 ? -15.151 -6.550 26.439 1.00 93.00 100 CYS A O 1
ATOM 832 N N . SER A 1 101 ? -14.058 -6.701 28.381 1.00 91.31 101 SER A N 1
ATOM 833 C CA . SER A 1 101 ? -14.177 -8.160 28.497 1.00 91.31 101 SER A CA 1
ATOM 834 C C . SER A 1 101 ? -15.627 -8.610 28.702 1.00 91.31 101 SER A C 1
ATOM 836 O O . SER A 1 101 ? -16.093 -9.522 28.014 1.00 91.31 101 SER A O 1
ATOM 838 N N . LEU A 1 102 ? -16.360 -7.943 29.597 1.00 90.75 102 LEU A N 1
ATOM 839 C CA . LEU A 1 102 ? -17.766 -8.221 29.877 1.00 90.75 102 LEU A CA 1
ATOM 840 C C . LEU A 1 102 ? -18.640 -7.969 28.644 1.00 90.75 102 LEU A C 1
ATOM 842 O O . LEU A 1 102 ? -19.393 -8.850 28.234 1.00 90.75 102 LEU A O 1
ATOM 846 N N . VAL A 1 103 ? -18.486 -6.814 27.995 1.00 92.19 103 VAL A N 1
ATOM 847 C CA . VAL A 1 103 ? -19.289 -6.443 26.823 1.00 92.19 103 VAL A CA 1
ATOM 848 C C . VAL A 1 103 ? -19.051 -7.394 25.650 1.00 92.19 103 VAL A C 1
ATOM 850 O O . VAL A 1 103 ? -20.008 -7.792 24.987 1.00 92.19 103 VAL A O 1
ATOM 853 N N . ARG A 1 104 ? -17.810 -7.851 25.427 1.00 89.06 104 ARG A N 1
ATOM 854 C CA . ARG A 1 104 ? -17.518 -8.879 24.409 1.00 89.06 104 ARG A CA 1
ATOM 855 C C . ARG A 1 104 ? -18.245 -10.199 24.674 1.00 89.06 104 ARG A C 1
ATOM 857 O O . ARG A 1 104 ? -18.644 -10.863 23.718 1.00 89.06 104 ARG A O 1
ATOM 864 N N . LYS A 1 105 ? -18.429 -10.581 25.942 1.00 87.56 105 LYS A N 1
ATOM 865 C CA . LYS A 1 105 ? -19.202 -11.777 26.322 1.00 87.56 105 LYS A CA 1
ATOM 866 C C . LYS A 1 105 ? -20.703 -11.564 26.129 1.00 87.56 105 LYS A C 1
ATOM 868 O O . LYS A 1 105 ? -21.364 -12.443 25.586 1.00 87.56 105 LYS A O 1
ATOM 873 N N . CYS A 1 106 ? -21.220 -10.403 26.534 1.00 87.44 106 CYS A N 1
ATOM 874 C CA . CYS A 1 106 ? -22.643 -10.073 26.431 1.00 87.44 106 CYS A CA 1
ATOM 875 C C . CYS A 1 106 ? -23.084 -9.714 25.002 1.00 87.44 106 CYS A C 1
ATOM 877 O O . CYS A 1 106 ? -24.273 -9.767 24.716 1.00 87.44 106 CYS A O 1
ATOM 879 N N . LYS A 1 107 ? -22.140 -9.387 24.106 1.00 87.94 107 LYS A N 1
ATOM 880 C CA . LYS A 1 107 ? -22.379 -8.946 22.718 1.00 87.94 107 LYS A CA 1
ATOM 881 C C . LYS A 1 107 ? -23.273 -7.701 22.620 1.00 87.94 107 LYS A C 1
ATOM 883 O O . LYS A 1 107 ? -24.043 -7.567 21.677 1.00 87.94 107 LYS A O 1
ATOM 888 N N . GLU A 1 108 ? -23.132 -6.788 23.576 1.00 89.88 108 GLU A N 1
ATOM 889 C CA . GLU A 1 108 ? -23.929 -5.558 23.687 1.00 89.88 108 GLU A CA 1
ATOM 890 C C . GLU A 1 108 ? -23.055 -4.319 23.399 1.00 89.88 108 GLU A C 1
ATOM 892 O O . GLU A 1 108 ? -22.631 -3.628 24.330 1.00 89.88 108 GLU A O 1
ATOM 897 N N . PRO A 1 109 ? -22.721 -4.026 22.123 1.00 92.06 109 PRO A N 1
ATOM 898 C CA . PRO A 1 109 ? -21.783 -2.955 21.768 1.00 92.06 109 PRO A CA 1
ATOM 899 C C . PRO A 1 109 ? -22.256 -1.565 22.212 1.00 92.06 109 PRO A C 1
ATOM 901 O O . PRO A 1 109 ? -21.418 -0.708 22.483 1.00 92.06 109 PRO A O 1
ATOM 904 N N . ALA A 1 110 ? -23.571 -1.366 22.371 1.00 91.88 110 ALA A N 1
ATOM 905 C CA . ALA A 1 110 ? -24.174 -0.116 22.831 1.00 91.88 110 ALA A CA 1
ATOM 906 C C . ALA A 1 110 ? -23.583 0.390 24.160 1.00 91.88 110 ALA A C 1
ATOM 908 O O . ALA A 1 110 ? -23.446 1.596 24.338 1.00 91.88 110 ALA A O 1
ATOM 909 N N . ILE A 1 111 ? -23.148 -0.508 25.057 1.00 92.94 111 ILE A N 1
ATOM 910 C CA . ILE A 1 111 ? -22.467 -0.135 26.312 1.00 92.94 111 ILE A CA 1
ATOM 911 C C . ILE A 1 111 ? -21.185 0.642 26.021 1.00 92.94 111 ILE A C 1
ATOM 913 O O . ILE A 1 111 ? -20.943 1.695 26.603 1.00 92.94 111 ILE A O 1
ATOM 917 N N . LEU A 1 112 ? -20.352 0.108 25.127 1.00 94.00 112 LEU A N 1
ATOM 918 C CA . LEU A 1 112 ? -19.060 0.697 24.789 1.00 94.00 112 LEU A CA 1
ATOM 919 C C . LEU A 1 112 ? -19.226 1.961 23.944 1.00 94.00 112 LEU A C 1
ATOM 921 O O . LEU A 1 112 ? -18.469 2.906 24.138 1.00 94.00 112 LEU A O 1
ATOM 925 N N . GLU A 1 113 ? -20.224 2.011 23.059 1.00 92.38 113 GLU A N 1
ATOM 926 C CA . GLU A 1 113 ? -20.547 3.230 22.308 1.00 92.38 113 GLU A CA 1
ATOM 927 C C . GLU A 1 113 ? -20.994 4.363 23.235 1.00 92.38 113 GLU A C 1
ATOM 929 O O . GLU A 1 113 ? -20.475 5.473 23.157 1.00 92.38 113 GLU A O 1
ATOM 934 N N . SER A 1 114 ? -21.911 4.059 24.154 1.00 92.19 114 SER A N 1
ATOM 935 C CA . SER A 1 114 ? -22.368 4.963 25.209 1.00 92.19 114 SER A CA 1
ATOM 936 C C . SER A 1 114 ? -21.195 5.468 26.055 1.00 92.19 114 SER A C 1
ATOM 938 O O . SER A 1 114 ? -21.049 6.668 26.298 1.00 92.19 114 SER A O 1
ATOM 940 N N . PHE A 1 115 ? -20.289 4.566 26.433 1.00 92.44 115 PHE A N 1
ATOM 941 C CA . PHE A 1 115 ? -19.119 4.916 27.228 1.00 92.44 115 PHE A CA 1
ATOM 942 C C . PHE A 1 115 ? -18.147 5.839 26.486 1.00 92.44 115 PHE A C 1
ATOM 944 O O . PHE A 1 115 ? -17.601 6.774 27.073 1.00 92.44 115 PHE A O 1
ATOM 951 N N . LEU A 1 116 ? -17.963 5.599 25.188 1.00 90.69 116 LEU A N 1
ATOM 952 C CA . LEU A 1 116 ? -17.102 6.396 24.325 1.00 90.69 116 LEU A CA 1
ATOM 953 C C . LEU A 1 116 ? -17.703 7.782 24.041 1.00 90.69 116 LEU A C 1
ATOM 955 O O . LEU A 1 116 ? -16.989 8.782 24.091 1.00 90.69 116 LEU A O 1
ATOM 959 N N . ASN A 1 117 ? -19.019 7.875 23.839 1.00 89.25 117 ASN A N 1
ATOM 960 C CA . ASN A 1 117 ? -19.717 9.155 23.672 1.00 89.25 117 ASN A CA 1
ATOM 961 C C . ASN A 1 117 ? -19.599 10.041 24.925 1.00 89.25 117 ASN A C 1
ATOM 963 O O . ASN A 1 117 ? -19.498 11.259 24.816 1.00 89.25 117 ASN A O 1
ATOM 967 N N . ALA A 1 118 ? -19.544 9.429 26.109 1.00 88.69 118 ALA A N 1
ATOM 968 C CA . ALA A 1 118 ? -19.399 10.111 27.392 1.00 88.69 118 ALA A CA 1
ATOM 969 C C . ALA A 1 118 ? -17.942 10.182 27.905 1.00 88.69 118 ALA A C 1
ATOM 971 O O . ALA A 1 118 ? -17.719 10.414 29.095 1.00 88.69 118 ALA A O 1
ATOM 972 N N . HIS A 1 119 ? -16.933 9.985 27.047 1.00 86.75 119 HIS A N 1
ATOM 973 C CA . HIS A 1 119 ? -15.531 9.848 27.468 1.00 86.75 119 HIS A CA 1
ATOM 974 C C . HIS A 1 119 ? -14.986 11.031 28.289 1.00 86.75 119 HIS A C 1
ATOM 976 O O . HIS A 1 119 ? -14.160 10.818 29.180 1.00 86.75 119 HIS A O 1
ATOM 982 N N . GLU A 1 120 ? -15.452 12.257 28.030 1.00 87.06 120 GLU A N 1
ATOM 983 C CA . GLU A 1 120 ? -15.064 13.450 28.795 1.00 87.06 120 GLU A CA 1
ATOM 984 C C . GLU A 1 120 ? -15.578 13.396 30.242 1.00 87.06 120 GLU A C 1
ATOM 986 O O . GLU A 1 120 ? -14.843 13.731 31.173 1.00 87.06 120 GLU A O 1
ATOM 991 N N . LEU A 1 121 ? -16.802 12.893 30.452 1.00 87.44 121 LEU A N 1
ATOM 992 C CA . LEU A 1 121 ? -17.407 12.752 31.783 1.00 87.44 121 LEU A CA 1
ATOM 993 C C . LEU A 1 121 ? -16.628 11.763 32.656 1.00 87.44 121 LEU A C 1
ATOM 995 O O . LEU A 1 121 ? -16.459 11.984 33.856 1.00 87.44 121 LEU A O 1
ATOM 999 N N . PHE A 1 122 ? -16.122 10.695 32.040 1.00 87.00 122 PHE A N 1
ATOM 1000 C CA . PHE A 1 122 ? -15.355 9.646 32.712 1.00 87.00 122 PHE A CA 1
ATOM 1001 C C . PHE A 1 122 ? -13.838 9.877 32.686 1.00 87.00 122 PHE A C 1
ATOM 1003 O O . PHE A 1 122 ? -13.096 9.053 33.218 1.00 87.00 122 PHE A O 1
ATOM 1010 N N . LYS A 1 123 ? -13.370 10.992 32.100 1.00 87.88 123 LYS A N 1
ATOM 1011 C CA . LYS A 1 123 ? -11.946 11.348 31.958 1.00 87.88 123 LYS A CA 1
ATOM 1012 C C . LYS A 1 123 ? -11.104 10.215 31.352 1.00 87.88 123 LYS A C 1
ATOM 1014 O O . LYS A 1 123 ? -10.009 9.913 31.829 1.00 87.88 123 LYS A O 1
ATOM 1019 N N . LEU A 1 124 ? -11.619 9.566 30.306 1.00 88.88 124 LEU A N 1
ATOM 1020 C CA . LEU A 1 124 ? -10.947 8.418 29.695 1.00 88.88 124 LEU A CA 1
ATOM 1021 C C . LEU A 1 124 ? -9.665 8.836 28.970 1.00 88.88 124 LEU A C 1
ATOM 1023 O O . LEU A 1 124 ? -9.686 9.674 28.068 1.00 88.88 124 LEU A O 1
ATOM 1027 N N . THR A 1 125 ? -8.557 8.178 29.313 1.00 90.00 125 THR A N 1
ATOM 1028 C CA . THR A 1 125 ? -7.276 8.345 28.610 1.00 90.00 125 THR A CA 1
ATOM 1029 C C . THR A 1 125 ? -7.348 7.819 27.176 1.00 90.00 125 THR A C 1
ATOM 1031 O O . THR A 1 125 ? -8.165 6.951 26.864 1.00 90.00 125 THR A O 1
ATOM 1034 N N . ASP A 1 126 ? -6.441 8.270 26.311 1.00 87.00 126 ASP A N 1
ATOM 1035 C CA . ASP A 1 126 ? -6.340 7.776 24.931 1.00 87.00 126 ASP A CA 1
ATOM 1036 C C . ASP A 1 126 ? -6.117 6.256 24.887 1.00 87.00 126 ASP A C 1
ATOM 1038 O O . ASP A 1 126 ? -6.715 5.561 24.069 1.00 87.00 126 ASP A O 1
ATOM 1042 N N . LYS A 1 127 ? -5.347 5.712 25.842 1.00 87.81 127 LYS A N 1
ATOM 1043 C CA . LYS A 1 127 ? -5.140 4.265 26.003 1.00 87.81 127 LYS A CA 1
ATOM 1044 C C . LYS A 1 127 ? -6.453 3.531 26.292 1.00 87.81 127 LYS A C 1
ATOM 1046 O O . LYS A 1 127 ? -6.726 2.497 25.686 1.00 87.81 127 LYS A O 1
ATOM 1051 N N . SER A 1 128 ? -7.272 4.073 27.192 1.00 89.56 128 SER A N 1
ATOM 1052 C CA . SER A 1 128 ? -8.594 3.529 27.516 1.00 89.56 128 SER A CA 1
ATOM 1053 C C . SER A 1 128 ? -9.533 3.586 26.309 1.00 89.56 128 SER A C 1
ATOM 1055 O O . SER A 1 128 ? -10.167 2.585 25.980 1.00 89.56 128 SER A O 1
ATOM 1057 N N . ARG A 1 129 ? -9.580 4.718 25.594 1.00 91.75 129 ARG A N 1
ATOM 1058 C CA . ARG A 1 129 ? -10.395 4.849 24.374 1.00 91.75 129 ARG A CA 1
ATOM 1059 C C . ARG A 1 129 ? -9.939 3.869 23.290 1.00 91.75 129 ARG A C 1
ATOM 1061 O O . ARG A 1 129 ? -10.772 3.222 22.663 1.00 91.75 129 ARG A O 1
ATOM 1068 N N . ALA A 1 130 ? -8.631 3.664 23.128 1.00 87.62 130 ALA A N 1
ATOM 1069 C CA . ALA A 1 130 ? -8.085 2.697 22.178 1.00 87.62 130 ALA A CA 1
ATOM 1070 C C . ALA A 1 130 ? -8.506 1.251 22.499 1.00 87.62 130 ALA A C 1
ATOM 1072 O O . ALA A 1 130 ? -8.842 0.489 21.591 1.00 87.62 130 ALA A O 1
ATOM 1073 N N . GLN A 1 131 ? -8.550 0.871 23.780 1.00 90.19 131 GLN A N 1
ATOM 1074 C CA . GLN A 1 131 ? -9.067 -0.438 24.202 1.00 90.19 131 GLN A CA 1
ATOM 1075 C C . GLN A 1 131 ? -10.560 -0.605 23.885 1.00 90.19 131 GLN A C 1
ATOM 1077 O O . GLN A 1 131 ? -10.974 -1.674 23.421 1.00 90.19 131 GLN A O 1
ATOM 1082 N N . ILE A 1 132 ? -11.353 0.452 24.093 1.00 93.00 132 ILE A N 1
ATOM 1083 C CA . ILE A 1 132 ? -12.789 0.467 23.791 1.00 93.00 132 ILE A CA 1
ATOM 1084 C C . ILE A 1 132 ? -13.017 0.302 22.286 1.00 93.00 132 ILE A C 1
ATOM 1086 O O . ILE A 1 132 ? -13.718 -0.627 21.881 1.00 93.00 132 ILE A O 1
ATOM 1090 N N . TYR A 1 133 ? -12.369 1.122 21.452 1.00 91.94 133 TYR A N 1
ATOM 1091 C CA . TYR A 1 133 ? -12.451 0.990 19.997 1.00 91.94 133 TYR A CA 1
ATOM 1092 C C . TYR A 1 133 ? -12.012 -0.400 19.526 1.00 91.94 133 TYR A C 1
ATOM 1094 O O . TYR A 1 133 ? -12.715 -1.034 18.742 1.00 91.94 133 TYR A O 1
ATOM 1102 N N . GLY A 1 134 ? -10.892 -0.920 20.042 1.00 88.06 134 GLY A N 1
ATOM 1103 C CA . GLY A 1 134 ? -10.411 -2.261 19.707 1.00 88.06 134 GLY A CA 1
ATOM 1104 C C . GLY A 1 134 ? -11.438 -3.356 20.008 1.00 88.06 134 GLY A C 1
ATOM 1105 O O . GLY A 1 134 ? -11.604 -4.281 19.215 1.00 88.06 134 GLY A O 1
ATOM 1106 N N . SER A 1 135 ? -12.167 -3.228 21.116 1.00 91.25 135 SER A N 1
ATOM 1107 C CA . SER A 1 135 ? -13.215 -4.180 21.499 1.00 91.25 135 SER A CA 1
ATOM 1108 C C . SER A 1 135 ? -14.477 -4.037 20.645 1.00 91.25 135 SER A C 1
ATOM 1110 O O . SER A 1 135 ? -15.072 -5.046 20.275 1.00 91.25 135 SER A O 1
ATOM 1112 N N . LEU A 1 136 ? -14.864 -2.809 20.282 1.00 91.44 136 LEU A N 1
ATOM 1113 C CA . LEU A 1 136 ? -15.972 -2.543 19.357 1.00 91.44 136 LEU A CA 1
ATOM 1114 C C . LEU A 1 136 ? -15.704 -3.137 17.970 1.00 91.44 136 LEU A C 1
ATOM 1116 O O . LEU A 1 136 ? -16.590 -3.762 17.393 1.00 91.44 136 LEU A O 1
ATOM 1120 N N . ILE A 1 137 ? -14.470 -3.018 17.473 1.00 86.75 137 ILE A N 1
ATOM 1121 C CA . ILE A 1 137 ? -14.038 -3.628 16.208 1.00 86.75 137 ILE A CA 1
ATOM 1122 C C . ILE A 1 137 ? -14.165 -5.150 16.269 1.00 86.75 137 ILE A C 1
ATOM 1124 O O . ILE A 1 137 ? -14.719 -5.746 15.354 1.00 86.75 137 ILE A O 1
ATOM 1128 N N . GLU A 1 138 ? -13.716 -5.784 17.354 1.00 87.56 138 GLU A N 1
ATOM 1129 C CA . GLU A 1 138 ? -13.836 -7.238 17.522 1.00 87.56 138 GLU A CA 1
ATOM 1130 C C . GLU A 1 138 ? -15.304 -7.702 17.572 1.00 87.56 138 GLU A C 1
ATOM 1132 O O . GLU A 1 138 ? -15.638 -8.754 17.025 1.00 87.56 138 GLU A O 1
ATOM 1137 N N . ILE A 1 139 ? -16.194 -6.931 18.211 1.00 87.81 139 ILE A N 1
ATOM 1138 C CA . ILE A 1 139 ? -17.631 -7.244 18.281 1.00 87.81 139 ILE A CA 1
ATOM 1139 C C . ILE A 1 139 ? -18.282 -7.085 16.903 1.00 87.81 139 ILE A C 1
ATOM 1141 O O . ILE A 1 139 ? -18.955 -8.006 16.435 1.00 87.81 139 ILE A O 1
ATOM 1145 N N . TYR A 1 140 ? -18.073 -5.944 16.242 1.00 87.06 140 TYR A N 1
ATOM 1146 C CA . TYR A 1 140 ? -18.677 -5.664 14.941 1.00 87.06 140 TYR A CA 1
ATOM 1147 C C . TYR A 1 140 ? -18.096 -6.514 13.811 1.00 87.06 140 TYR A C 1
ATOM 1149 O O . TYR A 1 140 ? -18.863 -6.966 12.962 1.00 87.06 140 TYR A O 1
ATOM 1157 N N . GLY A 1 141 ? -16.792 -6.796 13.838 1.00 80.69 141 GLY A N 1
ATOM 1158 C CA . GLY A 1 141 ? -16.116 -7.694 12.900 1.00 80.69 141 GLY A CA 1
ATOM 1159 C C . GLY A 1 141 ? -16.690 -9.107 12.962 1.00 80.69 141 GLY A C 1
ATOM 1160 O O . GLY A 1 141 ? -17.182 -9.622 11.962 1.00 80.69 141 GLY A O 1
ATOM 1161 N N . ARG A 1 142 ? -16.797 -9.695 14.165 1.00 83.75 142 ARG A N 1
ATOM 1162 C CA . ARG A 1 142 ? -17.426 -11.021 14.350 1.00 83.75 142 ARG A CA 1
ATOM 1163 C C . ARG A 1 142 ? -18.890 -11.074 13.912 1.00 83.75 142 ARG A C 1
ATOM 1165 O O . ARG A 1 142 ? -19.363 -12.136 13.516 1.00 83.75 142 ARG A O 1
ATOM 1172 N N . ALA A 1 143 ? -19.612 -9.961 14.025 1.00 82.75 143 ALA A N 1
ATOM 1173 C CA . ALA A 1 143 ? -21.006 -9.850 13.604 1.00 82.75 143 ALA A CA 1
ATOM 1174 C C . ALA A 1 143 ? -21.174 -9.489 12.115 1.00 82.75 143 ALA A C 1
ATOM 1176 O O . ALA A 1 143 ? -22.309 -9.396 11.653 1.00 82.75 143 ALA A O 1
ATOM 1177 N N . ASN A 1 144 ? -20.083 -9.256 11.371 1.00 75.56 144 ASN A N 1
ATOM 1178 C CA . ASN A 1 144 ? -20.098 -8.684 10.019 1.00 75.56 144 ASN A CA 1
ATOM 1179 C C . ASN A 1 144 ? -20.944 -7.393 9.910 1.00 75.56 144 ASN A C 1
ATOM 1181 O O . ASN A 1 144 ? -21.572 -7.125 8.884 1.00 75.56 144 ASN A O 1
ATOM 1185 N N . ASN A 1 145 ? -20.984 -6.579 10.972 1.00 80.94 145 ASN A N 1
ATOM 1186 C CA . ASN A 1 145 ? -21.787 -5.358 11.017 1.00 80.94 145 ASN A CA 1
ATOM 1187 C C . ASN A 1 145 ? -21.021 -4.171 10.412 1.00 80.94 145 ASN A C 1
ATOM 1189 O O . ASN A 1 145 ? -20.285 -3.455 11.093 1.00 80.94 145 ASN A O 1
ATOM 1193 N N . LEU A 1 146 ? -21.248 -3.948 9.119 1.00 72.75 146 LEU A N 1
ATOM 1194 C CA . LEU A 1 146 ? -20.621 -2.885 8.333 1.00 72.75 146 LEU A CA 1
ATOM 1195 C C . LEU A 1 146 ? -20.911 -1.481 8.848 1.00 72.75 146 LEU A C 1
ATOM 1197 O O . LEU A 1 146 ? -20.000 -0.664 8.966 1.00 72.75 146 LEU A O 1
ATOM 1201 N N . THR A 1 147 ? -22.175 -1.203 9.149 1.00 78.62 147 THR A N 1
ATOM 1202 C CA . THR A 1 147 ? -22.608 0.114 9.617 1.00 78.62 147 THR A CA 1
ATOM 1203 C C . THR A 1 147 ? -21.941 0.453 10.948 1.00 78.62 147 THR A C 1
ATOM 1205 O O . THR A 1 147 ? -21.480 1.577 11.132 1.00 78.62 147 THR A O 1
ATOM 1208 N N . GLY A 1 148 ? -21.801 -0.539 11.835 1.00 82.62 148 GLY A N 1
ATOM 1209 C CA . GLY A 1 148 ? -21.044 -0.411 13.079 1.00 82.62 148 GLY A CA 1
ATOM 1210 C C . GLY A 1 148 ? -19.570 -0.085 12.832 1.00 82.62 148 GLY A C 1
ATOM 1211 O O . GLY A 1 148 ? -19.071 0.908 13.350 1.00 82.62 148 GLY A O 1
ATOM 1212 N N . LEU A 1 149 ? -18.877 -0.856 11.985 1.00 80.75 149 LEU A N 1
ATOM 1213 C CA . LEU A 1 149 ? -17.459 -0.612 11.671 1.00 80.75 149 LEU A CA 1
ATOM 1214 C C . LEU A 1 149 ? -17.210 0.774 11.047 1.00 80.75 149 LEU A C 1
ATOM 1216 O O . LEU A 1 149 ? -16.215 1.421 11.374 1.00 80.75 149 LEU A O 1
ATOM 1220 N N . LEU A 1 150 ? -18.112 1.251 10.181 1.00 74.88 150 LEU A N 1
ATOM 1221 C CA . LEU A 1 150 ? -18.025 2.590 9.584 1.00 74.88 150 LEU A CA 1
ATOM 1222 C C . LEU A 1 150 ? -18.244 3.701 10.616 1.00 74.88 150 LEU A C 1
ATOM 1224 O O . LEU A 1 150 ? -17.488 4.668 10.628 1.00 74.88 150 LEU A O 1
ATOM 1228 N N . LYS A 1 151 ? -19.212 3.538 11.522 1.00 84.44 151 LYS A N 1
ATOM 1229 C CA . LYS A 1 151 ? -19.437 4.476 12.631 1.00 84.44 151 LYS A CA 1
ATOM 1230 C C . LYS A 1 151 ? -18.194 4.599 13.518 1.00 84.44 151 LYS A C 1
ATOM 1232 O O . LYS A 1 151 ? -17.791 5.707 13.859 1.00 84.44 151 LYS A O 1
ATOM 1237 N N . ILE A 1 152 ? -17.545 3.473 13.836 1.00 85.81 152 ILE A N 1
ATOM 1238 C CA . ILE A 1 152 ? -16.289 3.470 14.602 1.00 85.81 152 ILE A CA 1
ATOM 1239 C C . ILE A 1 152 ? -15.179 4.206 13.854 1.00 85.81 152 ILE A C 1
ATOM 1241 O O . ILE A 1 152 ? -14.466 5.006 14.454 1.00 85.81 152 ILE A O 1
ATOM 1245 N N . TRP A 1 153 ? -15.047 3.980 12.545 1.00 80.12 153 TRP A N 1
ATOM 1246 C CA . TRP A 1 153 ? -14.080 4.704 11.723 1.00 80.12 153 TRP A CA 1
ATOM 1247 C C . TRP A 1 153 ? -14.294 6.224 11.782 1.00 80.12 153 TRP A C 1
ATOM 1249 O O . TRP A 1 153 ? -13.342 6.968 12.011 1.00 80.12 153 TRP A O 1
ATOM 1259 N N . GLU A 1 154 ? -15.531 6.689 11.603 1.00 79.94 154 GLU A N 1
ATOM 1260 C CA . GLU A 1 154 ? -15.864 8.118 11.636 1.00 79.94 154 GLU A CA 1
ATOM 1261 C C . GLU A 1 154 ? -15.532 8.755 12.990 1.00 79.94 154 GLU A C 1
ATOM 1263 O O . GLU A 1 154 ? -14.917 9.822 13.030 1.00 79.94 154 GLU A O 1
ATOM 1268 N N . GLN A 1 155 ? -15.858 8.071 14.090 1.00 83.06 155 GLN A N 1
ATOM 1269 C CA . GLN A 1 155 ? -15.518 8.521 15.442 1.00 83.06 155 GLN A CA 1
ATOM 1270 C C . GLN A 1 155 ? -14.001 8.560 15.672 1.00 83.06 155 GLN A C 1
ATOM 1272 O O . GLN A 1 155 ? -13.486 9.543 16.199 1.00 83.06 155 GLN A O 1
ATOM 1277 N N . MET A 1 156 ? -13.264 7.547 15.207 1.00 82.00 156 MET A N 1
ATOM 1278 C CA . MET A 1 156 ? -11.806 7.502 15.337 1.00 82.00 156 MET A CA 1
ATOM 1279 C C . MET A 1 156 ? -11.098 8.600 14.536 1.00 82.00 156 MET A C 1
ATOM 1281 O O . MET A 1 156 ? -10.110 9.157 15.005 1.00 82.00 156 MET A O 1
ATOM 1285 N N . VAL A 1 157 ? -11.575 8.925 13.329 1.00 73.06 157 VAL A N 1
ATOM 1286 C CA . VAL A 1 157 ? -10.992 10.001 12.503 1.00 73.06 157 VAL A CA 1
ATOM 1287 C C . VAL A 1 157 ? -11.250 11.387 13.104 1.00 73.06 157 VAL A C 1
ATOM 1289 O O . VAL A 1 157 ? -10.495 12.317 12.827 1.00 73.06 157 VAL A O 1
ATOM 1292 N N . ALA A 1 158 ? -12.273 11.524 13.948 1.00 79.94 158 ALA A N 1
ATOM 1293 C CA . ALA A 1 158 ? -12.549 12.749 14.689 1.00 79.94 158 ALA A CA 1
ATOM 1294 C C . ALA A 1 158 ? -11.666 12.929 15.946 1.00 79.94 158 ALA A C 1
ATOM 1296 O O . ALA A 1 158 ? -11.685 14.005 16.547 1.00 79.94 158 ALA A O 1
ATOM 1297 N N . GLU A 1 159 ? -10.881 11.922 16.352 1.00 81.62 159 GLU A N 1
ATOM 1298 C CA . GLU A 1 159 ? -9.977 12.024 17.505 1.00 81.62 159 GLU A CA 1
ATOM 1299 C C . GLU A 1 159 ? -8.848 13.039 17.261 1.00 81.62 159 GLU A C 1
ATOM 1301 O O . GLU A 1 159 ? -8.227 13.077 16.198 1.00 81.62 159 GLU A O 1
ATOM 1306 N N . LYS A 1 160 ? -8.518 13.832 18.291 1.00 77.31 160 LYS A N 1
ATOM 1307 C CA . LYS A 1 160 ? -7.488 14.888 18.205 1.00 77.31 160 LYS A CA 1
ATOM 1308 C C . LYS A 1 160 ? -6.089 14.344 17.902 1.00 77.31 160 LYS A C 1
ATOM 1310 O O . LYS A 1 160 ? -5.315 15.009 17.220 1.00 77.31 160 LYS A O 1
ATOM 1315 N N . ASN A 1 161 ? -5.756 13.162 18.424 1.00 77.56 161 ASN A N 1
ATOM 1316 C CA . ASN A 1 161 ? -4.452 12.527 18.239 1.00 77.56 161 ASN A CA 1
ATOM 1317 C C . ASN A 1 161 ? -4.608 11.089 17.729 1.00 77.56 161 ASN A C 1
ATOM 1319 O O . ASN A 1 161 ? -4.539 10.120 18.484 1.00 77.56 161 ASN A O 1
ATOM 1323 N N . LEU A 1 162 ? -4.795 10.962 16.417 1.00 69.00 162 LEU A N 1
ATOM 1324 C CA . LEU A 1 162 ? -4.949 9.682 15.719 1.00 69.00 162 LEU A CA 1
ATOM 1325 C C . LEU A 1 162 ? -3.768 8.714 15.907 1.00 69.00 162 LEU A C 1
ATOM 1327 O O . LEU A 1 162 ? -3.966 7.500 15.821 1.00 69.00 162 LEU A O 1
ATOM 1331 N N . ASN A 1 163 ? -2.558 9.209 16.192 1.00 64.38 163 ASN A N 1
ATOM 1332 C CA . ASN A 1 163 ? -1.372 8.359 16.345 1.00 64.38 163 ASN A CA 1
ATOM 1333 C C . ASN A 1 163 ? -1.494 7.418 17.552 1.00 64.38 163 ASN A C 1
ATOM 1335 O O . ASN A 1 163 ? -1.077 6.260 17.479 1.00 64.38 163 ASN A O 1
ATOM 1339 N N . ASN A 1 164 ? -2.177 7.858 18.612 1.00 74.25 164 ASN A N 1
ATOM 1340 C CA . ASN A 1 164 ? -2.422 7.049 19.810 1.00 74.25 164 ASN A CA 1
ATOM 1341 C C . ASN A 1 164 ? -3.344 5.842 19.549 1.00 74.25 164 ASN A C 1
ATOM 1343 O O . ASN A 1 164 ? -3.425 4.928 20.369 1.00 74.25 164 ASN A O 1
ATOM 1347 N N . PHE A 1 165 ? -3.998 5.797 18.384 1.00 76.31 165 PHE A N 1
ATOM 1348 C CA . PHE A 1 165 ? -4.931 4.746 17.985 1.00 76.31 165 PHE A CA 1
ATOM 1349 C C . PHE A 1 165 ? -4.395 3.853 16.853 1.00 76.31 165 PHE A C 1
ATOM 1351 O O . PHE A 1 165 ? -5.139 3.040 16.305 1.00 76.31 165 PHE A O 1
ATOM 1358 N N . ARG A 1 166 ? -3.098 3.936 16.515 1.00 65.50 166 ARG A N 1
ATOM 1359 C CA . ARG A 1 166 ? -2.458 3.195 15.405 1.00 65.50 166 ARG A CA 1
ATOM 1360 C C . ARG A 1 166 ? -2.814 1.703 15.360 1.00 65.50 166 ARG A C 1
ATOM 1362 O O . ARG A 1 166 ? -3.250 1.196 14.329 1.00 65.50 166 ARG A O 1
ATOM 1369 N N . VAL A 1 167 ? -2.652 0.993 16.478 1.00 72.25 167 VAL A N 1
ATOM 1370 C CA . VAL A 1 167 ? -2.915 -0.460 16.565 1.00 72.25 167 VAL A CA 1
ATOM 1371 C C . VAL A 1 167 ? -4.384 -0.780 16.278 1.00 72.25 167 VAL A C 1
ATOM 1373 O O . VAL A 1 167 ? -4.702 -1.786 15.645 1.00 72.25 167 VAL A O 1
ATOM 1376 N N . VAL A 1 168 ? -5.280 0.098 16.720 1.00 74.12 168 VAL A N 1
ATOM 1377 C CA . VAL A 1 168 ? -6.727 -0.028 16.543 1.00 74.12 168 VAL A CA 1
ATOM 1378 C C . VAL A 1 168 ? -7.111 0.195 15.081 1.00 74.12 168 VAL A C 1
ATOM 1380 O O . VAL A 1 168 ? -7.887 -0.583 14.534 1.00 74.12 168 VAL A O 1
ATOM 1383 N N . ILE A 1 169 ? -6.509 1.190 14.423 1.00 68.81 169 ILE A N 1
ATOM 1384 C CA . ILE A 1 169 ? -6.694 1.452 12.989 1.00 68.81 169 ILE A CA 1
ATOM 1385 C C . ILE A 1 169 ? -6.281 0.227 12.173 1.00 68.81 169 ILE A C 1
ATOM 1387 O O . ILE A 1 169 ? -7.028 -0.212 11.303 1.00 68.81 169 ILE A O 1
ATOM 1391 N N . LEU A 1 170 ? -5.125 -0.369 12.476 1.00 66.75 170 LEU A N 1
ATOM 1392 C CA . LEU A 1 170 ? -4.657 -1.567 11.776 1.00 66.75 170 LEU A CA 1
ATOM 1393 C C . LEU A 1 170 ? -5.603 -2.759 11.970 1.00 66.75 170 LEU A C 1
ATOM 1395 O O . LEU A 1 170 ? -5.880 -3.461 10.999 1.00 66.75 170 LEU A O 1
ATOM 1399 N N . LYS A 1 171 ? -6.136 -2.961 13.185 1.00 73.25 171 LYS A N 1
ATOM 1400 C CA . LYS A 1 171 ? -7.166 -3.981 13.449 1.00 73.25 171 LYS A CA 1
ATOM 1401 C C . LYS A 1 171 ? -8.437 -3.735 12.631 1.00 73.25 171 LYS A C 1
ATOM 1403 O O . LYS A 1 171 ? -8.929 -4.655 11.990 1.00 73.25 171 LYS A O 1
ATOM 1408 N N . LEU A 1 172 ? -8.942 -2.500 12.612 1.00 70.69 172 LEU A N 1
ATOM 1409 C CA . LEU A 1 172 ? -10.128 -2.122 11.837 1.00 70.69 172 LEU A CA 1
ATOM 1410 C C . LEU A 1 172 ? -9.916 -2.342 10.334 1.00 70.69 172 LEU A C 1
ATOM 1412 O O . LEU A 1 172 ? -10.787 -2.873 9.654 1.00 70.69 172 LEU A O 1
ATOM 1416 N N . VAL A 1 173 ? -8.740 -1.978 9.818 1.00 64.81 173 VAL A N 1
ATOM 1417 C CA . VAL A 1 173 ? -8.371 -2.204 8.415 1.00 64.81 173 VAL A CA 1
ATOM 1418 C C . VAL A 1 173 ? -8.318 -3.697 8.082 1.00 64.81 173 VAL A C 1
ATOM 1420 O O . VAL A 1 173 ? -8.715 -4.070 6.980 1.00 64.81 173 VAL A O 1
ATOM 1423 N N . ASP A 1 174 ? -7.851 -4.545 9.003 1.00 66.44 174 ASP A N 1
ATOM 1424 C CA . ASP A 1 174 ? -7.800 -5.999 8.810 1.00 66.44 174 ASP A CA 1
ATOM 1425 C C . ASP A 1 174 ? -9.204 -6.613 8.718 1.00 66.44 174 ASP A C 1
ATOM 1427 O O . ASP A 1 174 ? -9.487 -7.319 7.752 1.00 66.44 174 ASP A O 1
ATOM 1431 N N . GLU A 1 175 ? -10.113 -6.248 9.628 1.00 67.44 175 GLU A N 1
ATOM 1432 C CA . GLU A 1 175 ? -11.528 -6.662 9.576 1.00 67.44 175 GLU A CA 1
ATOM 1433 C C . GLU A 1 175 ? -12.226 -6.160 8.298 1.00 67.44 175 GLU A C 1
ATOM 1435 O O . GLU A 1 175 ? -13.065 -6.839 7.704 1.00 67.44 175 GLU A O 1
ATOM 1440 N N . LEU A 1 176 ? -11.829 -4.985 7.803 1.00 63.53 176 LEU A N 1
ATOM 1441 C CA . LEU A 1 176 ? -12.366 -4.405 6.575 1.00 63.53 176 LEU A CA 1
ATOM 1442 C C . LEU A 1 176 ? -11.718 -4.956 5.289 1.00 63.53 176 LEU A C 1
ATOM 1444 O O . LEU A 1 176 ? -12.207 -4.620 4.210 1.00 63.53 176 LEU A O 1
ATOM 1448 N N . LYS A 1 177 ? -10.686 -5.821 5.335 1.00 57.97 177 LYS A N 1
ATOM 1449 C CA . LYS A 1 177 ? -10.027 -6.404 4.132 1.00 57.97 177 LYS A CA 1
ATOM 1450 C C . LYS A 1 177 ? -10.972 -7.115 3.177 1.00 57.97 177 LYS A C 1
ATOM 1452 O O . LYS A 1 177 ? -10.753 -7.085 1.968 1.00 57.97 177 LYS A O 1
ATOM 1457 N N . HIS A 1 178 ? -12.022 -7.734 3.700 1.00 52.81 178 HIS A N 1
ATOM 1458 C CA . HIS A 1 178 ? -13.017 -8.432 2.887 1.00 52.81 178 HIS A CA 1
ATOM 1459 C C . HIS A 1 178 ? -14.099 -7.492 2.318 1.00 52.81 178 HIS A C 1
ATOM 1461 O O . HIS A 1 178 ? -14.818 -7.866 1.396 1.00 52.81 178 HIS A O 1
ATOM 1467 N N . ILE A 1 179 ? -14.182 -6.258 2.827 1.00 49.44 179 ILE A N 1
ATOM 1468 C CA . ILE A 1 179 ? -15.294 -5.311 2.639 1.00 49.44 179 ILE A CA 1
ATOM 1469 C C . ILE A 1 179 ? -14.856 -4.031 1.916 1.00 49.44 179 ILE A C 1
ATOM 1471 O O . ILE A 1 179 ? -15.652 -3.395 1.226 1.00 49.44 179 ILE A O 1
ATOM 1475 N N . SER A 1 180 ? -13.574 -3.662 1.973 1.00 46.03 180 SER A N 1
ATOM 1476 C CA . SER A 1 180 ? -13.000 -2.569 1.175 1.00 46.03 180 SER A CA 1
ATOM 1477 C C . SER A 1 180 ? -13.097 -2.806 -0.334 1.00 46.03 180 SER A C 1
ATOM 1479 O O . SER A 1 180 ? -12.625 -1.981 -1.105 1.00 46.03 180 SER A O 1
ATOM 1481 N N . LEU A 1 181 ? -13.638 -3.951 -0.749 1.00 45.91 181 LEU A N 1
ATOM 1482 C CA . LEU A 1 181 ? -14.013 -4.286 -2.111 1.00 45.91 181 LEU A CA 1
ATOM 1483 C C . LEU A 1 181 ? -15.424 -3.790 -2.478 1.00 45.91 181 LEU A C 1
ATOM 1485 O O . LEU A 1 181 ? -15.812 -3.992 -3.625 1.00 45.91 181 LEU A O 1
ATOM 1489 N N . THR A 1 182 ? -16.171 -3.086 -1.597 1.00 45.31 182 THR A N 1
ATOM 1490 C CA . THR A 1 182 ? -17.470 -2.463 -1.978 1.00 45.31 182 THR A CA 1
ATOM 1491 C C . THR A 1 182 ? -17.761 -1.003 -1.545 1.00 45.31 182 THR A C 1
ATOM 1493 O O . THR A 1 182 ? -18.635 -0.388 -2.153 1.00 45.31 182 THR A O 1
ATOM 1496 N N . CYS A 1 183 ? -17.062 -0.380 -0.578 1.00 50.41 183 CYS A N 1
ATOM 1497 C CA . CYS A 1 183 ? -17.447 0.957 -0.055 1.00 50.41 183 CYS A CA 1
ATOM 1498 C C . CYS A 1 183 ? -16.558 2.134 -0.531 1.00 50.41 183 CYS A C 1
ATOM 1500 O O . CYS A 1 183 ? -15.419 2.301 -0.089 1.00 50.41 183 CYS A O 1
ATOM 1502 N N . HIS A 1 184 ? -17.104 3.013 -1.386 1.00 52.56 184 HIS A N 1
ATOM 1503 C CA . HIS A 1 184 ? -16.404 4.197 -1.925 1.00 52.56 184 HIS A CA 1
ATOM 1504 C C . HIS A 1 184 ? -16.111 5.277 -0.861 1.00 52.56 184 HIS A C 1
ATOM 1506 O O . HIS A 1 184 ? -15.084 5.956 -0.937 1.00 52.56 184 HIS A O 1
ATOM 1512 N N . ALA A 1 185 ? -16.986 5.448 0.135 1.00 52.88 185 ALA A N 1
ATOM 1513 C CA . ALA A 1 185 ? -16.797 6.425 1.212 1.00 52.88 185 ALA A CA 1
ATOM 1514 C C . ALA A 1 185 ? -15.628 6.034 2.130 1.00 52.88 185 ALA A C 1
ATOM 1516 O O . ALA A 1 185 ? -14.750 6.856 2.398 1.00 52.88 185 ALA A O 1
ATOM 1517 N N . LEU A 1 186 ? -15.561 4.752 2.510 1.00 53.25 186 LEU A N 1
ATOM 1518 C CA . LEU A 1 186 ? -14.443 4.183 3.261 1.00 53.25 186 LEU A CA 1
ATOM 1519 C C . LEU A 1 186 ? -13.131 4.340 2.489 1.00 53.25 186 LEU A C 1
ATOM 1521 O O . LEU A 1 186 ? -12.142 4.802 3.046 1.00 53.25 186 LEU A O 1
ATOM 1525 N N . ASN A 1 187 ? -13.135 4.030 1.189 1.00 55.69 187 ASN A N 1
ATOM 1526 C CA . ASN A 1 187 ? -11.955 4.209 0.351 1.00 55.69 187 ASN A CA 1
ATOM 1527 C C . ASN A 1 187 ? -11.469 5.677 0.349 1.00 55.69 187 ASN A C 1
ATOM 1529 O O . ASN A 1 187 ? -10.298 5.944 0.615 1.00 55.69 187 ASN A O 1
ATOM 1533 N N . ASN A 1 188 ? -12.367 6.646 0.149 1.00 58.06 188 ASN A N 1
ATOM 1534 C CA . ASN A 1 188 ? -12.007 8.068 0.184 1.00 58.06 188 ASN A CA 1
ATOM 1535 C C . ASN A 1 188 ? -11.450 8.513 1.546 1.00 58.06 188 ASN A C 1
ATOM 1537 O O . ASN A 1 188 ? -10.505 9.302 1.591 1.00 58.06 188 ASN A O 1
ATOM 1541 N N . ALA A 1 189 ? -12.006 8.015 2.652 1.00 56.41 189 ALA A N 1
ATOM 1542 C CA . ALA A 1 189 ? -11.549 8.373 3.989 1.00 56.41 189 ALA A CA 1
ATOM 1543 C C . ALA A 1 189 ? -10.175 7.763 4.314 1.00 56.41 189 ALA A C 1
ATOM 1545 O O . ALA A 1 189 ? -9.301 8.469 4.819 1.00 56.41 189 ALA A O 1
ATOM 1546 N N . VAL A 1 190 ? -9.943 6.498 3.947 1.00 58.28 190 VAL A N 1
ATOM 1547 C CA . VAL A 1 190 ? -8.622 5.859 4.062 1.00 58.28 190 VAL A CA 1
ATOM 1548 C C . VAL A 1 190 ? -7.610 6.569 3.153 1.00 58.28 190 VAL A C 1
ATOM 1550 O O . VAL A 1 190 ? -6.506 6.865 3.597 1.00 58.28 190 VAL A O 1
ATOM 1553 N N . CYS A 1 191 ? -7.987 6.960 1.929 1.00 58.72 191 CYS A N 1
ATOM 1554 C CA . CYS A 1 191 ? -7.140 7.774 1.049 1.00 58.72 191 CYS A CA 1
ATOM 1555 C C . CYS A 1 191 ? -6.756 9.115 1.691 1.00 58.72 191 CYS A C 1
ATOM 1557 O O . CYS A 1 191 ? -5.596 9.514 1.629 1.00 58.72 191 CYS A O 1
ATOM 1559 N N . LYS A 1 192 ? -7.707 9.812 2.325 1.00 61.81 192 LYS A N 1
ATOM 1560 C CA . LYS A 1 192 ? -7.457 11.091 3.006 1.00 61.81 192 LYS A CA 1
ATOM 1561 C C . LYS A 1 192 ? -6.546 10.919 4.225 1.00 61.81 192 LYS A C 1
ATOM 1563 O O . LYS A 1 192 ? -5.622 11.710 4.405 1.00 61.81 192 LYS A O 1
ATOM 1568 N N . TYR A 1 193 ? -6.762 9.866 5.014 1.00 60.94 193 TYR A N 1
ATOM 1569 C CA . TYR A 1 193 ? -5.892 9.487 6.131 1.00 60.94 193 TYR A CA 1
ATOM 1570 C C . TYR A 1 193 ? -4.461 9.221 5.661 1.00 60.94 193 TYR A C 1
ATOM 1572 O O . TYR A 1 193 ? -3.520 9.762 6.234 1.00 60.94 193 TYR A O 1
ATOM 1580 N N . VAL A 1 194 ? -4.318 8.443 4.587 1.00 59.84 194 VAL A N 1
ATOM 1581 C CA . VAL A 1 194 ? -3.043 8.113 3.950 1.00 59.84 194 VAL A CA 1
ATOM 1582 C C . VAL A 1 194 ? -2.371 9.364 3.375 1.00 59.84 194 VAL A C 1
ATOM 1584 O O . VAL A 1 194 ? -1.163 9.471 3.439 1.00 59.84 194 VAL A O 1
ATOM 1587 N N . LEU A 1 195 ? -3.096 10.352 2.852 1.00 58.38 195 LEU A N 1
ATOM 1588 C CA . LEU A 1 195 ? -2.486 11.537 2.220 1.00 58.38 195 LEU A CA 1
ATOM 1589 C C . LEU A 1 195 ? -2.165 12.712 3.159 1.00 58.38 195 LEU A C 1
ATOM 1591 O O . LEU A 1 195 ? -1.477 13.650 2.746 1.00 58.38 195 LEU A O 1
ATOM 1595 N N . THR A 1 196 ? -2.689 12.706 4.381 1.00 59.19 196 THR A N 1
ATOM 1596 C CA . THR A 1 196 ? -2.408 13.754 5.378 1.00 59.19 196 THR A CA 1
ATOM 1597 C C . THR A 1 196 ? -1.081 13.422 6.072 1.00 59.19 196 THR A C 1
ATOM 1599 O O . THR A 1 196 ? -0.828 12.248 6.269 1.00 59.19 196 THR A O 1
ATOM 1602 N N . ASP A 1 197 ? -0.222 14.382 6.431 1.00 57.88 197 ASP A N 1
ATOM 1603 C CA . ASP A 1 197 ? 1.003 14.186 7.253 1.00 57.88 197 ASP A CA 1
ATOM 1604 C C . ASP A 1 197 ? 1.752 12.842 7.071 1.00 57.88 197 ASP A C 1
ATOM 1606 O O . ASP A 1 197 ? 1.976 12.082 8.020 1.00 57.88 197 ASP A O 1
ATOM 1610 N N . THR A 1 198 ? 2.010 12.451 5.821 1.00 57.19 198 THR A N 1
ATOM 1611 C CA . THR A 1 198 ? 2.382 11.060 5.562 1.00 57.19 198 THR A CA 1
ATOM 1612 C C . THR A 1 198 ? 3.865 10.780 5.749 1.00 57.19 198 THR A C 1
ATOM 1614 O O . THR A 1 198 ? 4.213 9.723 6.272 1.00 57.19 198 THR A O 1
ATOM 1617 N N . SER A 1 199 ? 4.732 11.720 5.365 1.00 50.38 199 SER A N 1
ATOM 1618 C CA . SER A 1 199 ? 6.190 11.599 5.485 1.00 50.38 199 SER A CA 1
ATOM 1619 C C . SER A 1 199 ? 6.635 11.449 6.941 1.00 50.38 199 SER A C 1
ATOM 1621 O O . SER A 1 199 ? 7.384 10.521 7.246 1.00 50.38 199 SER A O 1
ATOM 1623 N N . GLY A 1 200 ? 6.104 12.281 7.846 1.00 53.88 200 GLY A N 1
ATOM 1624 C CA . GLY A 1 200 ? 6.368 12.196 9.286 1.00 53.88 200 GLY A CA 1
ATOM 1625 C C . GLY A 1 200 ? 5.892 10.877 9.897 1.00 53.88 200 GLY A C 1
ATOM 1626 O O . GLY A 1 200 ? 6.621 10.246 10.662 1.00 53.88 200 GLY A O 1
ATOM 1627 N N . ARG A 1 201 ? 4.708 10.398 9.493 1.00 60.25 201 ARG A N 1
ATOM 1628 C CA . ARG A 1 201 ? 4.162 9.125 9.979 1.00 60.25 201 ARG A CA 1
ATOM 1629 C C . ARG A 1 201 ? 4.938 7.915 9.492 1.00 60.25 201 ARG A C 1
ATOM 1631 O O . ARG A 1 201 ? 5.280 7.078 10.307 1.00 60.25 201 ARG A O 1
ATOM 1638 N N . PHE A 1 202 ? 5.281 7.812 8.212 1.00 53.38 202 PHE A N 1
ATOM 1639 C CA . PHE A 1 202 ? 6.070 6.670 7.740 1.00 53.38 202 PHE A CA 1
ATOM 1640 C C . PHE A 1 202 ? 7.465 6.629 8.366 1.00 53.38 202 PHE A C 1
ATOM 1642 O O . PHE A 1 202 ? 7.905 5.556 8.766 1.00 53.38 202 PHE A O 1
ATOM 1649 N N . ALA A 1 203 ? 8.142 7.779 8.479 1.00 50.34 203 ALA A N 1
ATOM 1650 C CA . ALA A 1 203 ? 9.456 7.856 9.112 1.00 50.34 203 ALA A CA 1
ATOM 1651 C C . ALA A 1 203 ? 9.391 7.379 10.571 1.00 50.34 203 ALA A C 1
ATOM 1653 O O . ALA A 1 203 ? 10.176 6.523 10.963 1.00 50.34 203 ALA A O 1
ATOM 1654 N N . TYR A 1 204 ? 8.394 7.836 11.333 1.00 52.09 204 TYR A N 1
ATOM 1655 C CA . TYR A 1 204 ? 8.136 7.357 12.693 1.00 52.09 204 TYR A CA 1
ATOM 1656 C C . TYR A 1 204 ? 7.770 5.858 12.731 1.00 52.09 204 TYR A C 1
ATOM 1658 O O . TYR A 1 204 ? 8.274 5.095 13.546 1.00 52.09 204 TYR A O 1
ATOM 1666 N N . GLU A 1 205 ? 6.930 5.390 11.808 1.00 51.81 205 GLU A N 1
ATOM 1667 C CA . GLU A 1 205 ? 6.408 4.020 11.784 1.00 51.81 205 GLU A CA 1
ATOM 1668 C C . GLU A 1 205 ? 7.397 2.944 11.311 1.00 51.81 205 GLU A C 1
ATOM 1670 O O . GLU A 1 205 ? 7.175 1.756 11.587 1.00 51.81 205 GLU A O 1
ATOM 1675 N N . VAL A 1 206 ? 8.439 3.345 10.581 1.00 48.91 206 VAL A N 1
ATOM 1676 C CA . VAL A 1 206 ? 9.527 2.479 10.105 1.00 48.91 206 VAL A CA 1
ATOM 1677 C C . VAL A 1 206 ? 10.757 2.570 11.014 1.00 48.91 206 VAL A C 1
ATOM 1679 O O . VAL A 1 206 ? 11.457 1.569 11.142 1.00 48.91 206 VAL A O 1
ATOM 1682 N N . ALA A 1 207 ? 10.995 3.709 11.676 1.00 45.06 207 ALA A N 1
ATOM 1683 C CA . ALA A 1 207 ? 12.150 3.902 12.558 1.00 45.06 207 ALA A CA 1
ATOM 1684 C C . ALA A 1 207 ? 11.984 3.300 13.969 1.00 45.06 207 ALA A C 1
ATOM 1686 O O . ALA A 1 207 ? 12.971 2.857 14.543 1.00 45.06 207 ALA A O 1
ATOM 1687 N N . ASP A 1 208 ? 10.769 3.242 14.527 1.00 42.38 208 ASP A N 1
ATOM 1688 C CA . ASP A 1 208 ? 10.546 2.930 15.958 1.00 42.38 208 ASP A CA 1
ATOM 1689 C C . ASP A 1 208 ? 10.512 1.416 16.298 1.00 42.38 208 ASP A C 1
ATOM 1691 O O . ASP A 1 208 ? 9.896 1.006 17.278 1.00 42.38 208 ASP A O 1
ATOM 1695 N N . ASP A 1 209 ? 11.132 0.553 15.481 1.00 42.38 209 ASP A N 1
ATOM 1696 C CA . ASP A 1 209 ? 11.134 -0.908 15.688 1.00 42.38 209 ASP A CA 1
ATOM 1697 C C . ASP A 1 209 ? 12.563 -1.481 15.626 1.00 42.38 209 ASP A C 1
ATOM 1699 O O . ASP A 1 209 ? 12.909 -2.283 14.754 1.00 42.38 209 ASP A O 1
ATOM 1703 N N . GLU A 1 210 ? 13.417 -1.079 16.577 1.00 38.16 210 GLU A N 1
ATOM 1704 C CA . GLU A 1 210 ? 14.759 -1.664 16.777 1.00 38.16 210 GLU A CA 1
ATOM 1705 C C . GLU A 1 210 ? 14.722 -3.148 17.207 1.00 38.16 210 GLU A C 1
ATOM 1707 O O . GLU A 1 210 ? 15.756 -3.809 17.306 1.00 38.16 210 GLU A O 1
ATOM 1712 N N . GLY A 1 211 ? 13.538 -3.728 17.423 1.00 40.50 211 GLY A N 1
ATOM 1713 C CA . GLY A 1 211 ? 13.384 -5.078 17.949 1.00 40.50 211 GLY A CA 1
ATOM 1714 C C . GLY A 1 211 ? 12.316 -5.886 17.226 1.00 40.50 211 GLY A C 1
ATOM 1715 O O . GLY A 1 211 ? 11.224 -6.073 17.741 1.00 40.50 211 GLY A O 1
ATOM 1716 N N . VAL A 1 212 ? 12.692 -6.515 16.108 1.00 41.28 212 VAL A N 1
ATOM 1717 C CA . VAL A 1 212 ? 11.946 -7.611 15.455 1.00 41.28 212 VAL A CA 1
ATOM 1718 C C . VAL A 1 212 ? 10.728 -7.173 14.611 1.00 41.28 212 VAL A C 1
ATOM 1720 O O . VAL A 1 212 ? 9.583 -7.322 15.024 1.00 41.28 212 VAL A O 1
ATOM 1723 N N . LYS A 1 213 ? 11.007 -6.909 13.316 1.00 41.47 213 LYS A N 1
ATOM 1724 C CA . LYS A 1 213 ? 10.112 -6.929 12.120 1.00 41.47 213 LYS A CA 1
ATOM 1725 C C . LYS A 1 213 ? 9.770 -5.569 11.482 1.00 41.47 213 LYS A C 1
ATOM 1727 O O . LYS A 1 213 ? 8.613 -5.325 11.134 1.00 41.47 213 LYS A O 1
ATOM 1732 N N . THR A 1 214 ? 10.790 -4.858 11.005 1.00 38.72 214 THR A N 1
ATOM 1733 C CA . THR A 1 214 ? 10.683 -3.892 9.882 1.00 38.72 214 THR A CA 1
ATOM 1734 C C . THR A 1 214 ? 9.854 -4.423 8.692 1.00 38.72 214 THR A C 1
ATOM 1736 O O . THR A 1 214 ? 9.077 -3.692 8.081 1.00 38.72 214 THR A O 1
ATOM 1739 N N . ARG A 1 215 ? 9.882 -5.742 8.427 1.00 42.25 215 ARG A N 1
ATOM 1740 C CA . ARG A 1 215 ? 9.062 -6.421 7.395 1.00 42.25 215 ARG A CA 1
ATOM 1741 C C . ARG A 1 215 ? 7.536 -6.342 7.578 1.00 42.25 215 ARG A C 1
ATOM 1743 O O . ARG A 1 215 ? 6.821 -6.598 6.609 1.00 42.25 215 ARG A O 1
ATOM 1750 N N . ARG A 1 216 ? 7.001 -6.089 8.782 1.00 47.03 216 ARG A N 1
ATOM 1751 C CA . ARG A 1 216 ? 5.538 -6.066 9.012 1.00 47.03 216 ARG A CA 1
ATOM 1752 C C . ARG A 1 216 ? 4.912 -4.700 8.734 1.00 47.03 216 ARG A C 1
ATOM 1754 O O . ARG A 1 216 ? 3.791 -4.668 8.228 1.00 47.03 216 ARG A O 1
ATOM 1761 N N . ASN A 1 217 ? 5.623 -3.605 8.995 1.00 46.88 217 ASN A N 1
ATOM 1762 C CA . ASN A 1 217 ? 5.060 -2.257 8.875 1.00 46.88 217 ASN A CA 1
ATOM 1763 C C . ASN A 1 217 ? 4.995 -1.796 7.411 1.00 46.88 217 ASN A C 1
ATOM 1765 O O . ASN A 1 217 ? 3.944 -1.344 6.960 1.00 46.88 217 ASN A O 1
ATOM 1769 N N . SER A 1 218 ? 6.037 -2.041 6.613 1.00 48.38 218 SER A N 1
ATOM 1770 C CA . SER A 1 218 ? 6.018 -1.797 5.160 1.00 48.38 218 SER A CA 1
ATOM 1771 C C . SER A 1 218 ? 4.969 -2.656 4.430 1.00 48.38 218 SER A C 1
ATOM 1773 O O . SER A 1 218 ? 4.283 -2.182 3.521 1.00 48.38 218 SER A O 1
ATOM 1775 N N . TYR A 1 219 ? 4.755 -3.896 4.885 1.00 51.00 219 TYR A N 1
ATOM 1776 C CA . TYR A 1 219 ? 3.675 -4.767 4.406 1.00 51.00 219 TYR A CA 1
ATOM 1777 C C . TYR A 1 219 ? 2.275 -4.251 4.787 1.00 51.00 219 TYR A C 1
ATOM 1779 O O . TYR A 1 219 ? 1.334 -4.358 3.995 1.00 51.00 219 TYR A O 1
ATOM 1787 N N . ALA A 1 220 ? 2.119 -3.667 5.978 1.00 51.19 220 ALA A N 1
ATOM 1788 C CA . ALA A 1 220 ? 0.869 -3.046 6.413 1.00 51.19 220 ALA A CA 1
ATOM 1789 C C . ALA A 1 220 ? 0.526 -1.814 5.560 1.00 51.19 220 ALA A C 1
ATOM 1791 O O . ALA A 1 220 ? -0.598 -1.726 5.067 1.00 51.19 220 ALA A O 1
ATOM 1792 N N . TRP A 1 221 ? 1.501 -0.943 5.279 1.00 58.34 221 TRP A N 1
ATOM 1793 C CA . TRP A 1 221 ? 1.340 0.190 4.358 1.00 58.34 221 TRP A CA 1
ATOM 1794 C C . TRP A 1 221 ? 1.024 -0.254 2.927 1.00 58.34 221 TRP A C 1
ATOM 1796 O O . TRP A 1 221 ? 0.112 0.287 2.302 1.00 58.34 221 TRP A O 1
ATOM 1806 N N . GLY A 1 222 ? 1.706 -1.289 2.424 1.00 55.81 222 GLY A N 1
ATOM 1807 C CA . GLY A 1 222 ? 1.408 -1.884 1.117 1.00 55.81 222 GLY A CA 1
ATOM 1808 C C . GLY A 1 222 ? -0.028 -2.414 1.016 1.00 55.81 222 GLY A C 1
ATOM 1809 O O . GLY A 1 222 ? -0.685 -2.233 -0.010 1.00 55.81 222 GLY A O 1
ATOM 1810 N N . ASN A 1 223 ? -0.558 -3.003 2.094 1.00 54.56 223 ASN A N 1
ATOM 1811 C CA . ASN A 1 223 ? -1.963 -3.405 2.166 1.00 54.56 223 ASN A CA 1
ATOM 1812 C C . ASN A 1 223 ? -2.905 -2.201 2.243 1.00 54.56 223 ASN A C 1
ATOM 1814 O O . ASN A 1 223 ? -3.886 -2.172 1.512 1.00 54.56 223 ASN A O 1
ATOM 1818 N N . LEU A 1 224 ? -2.604 -1.189 3.055 1.00 57.81 224 LEU A N 1
ATOM 1819 C CA . LEU A 1 224 ? -3.424 0.021 3.183 1.00 57.81 224 LEU A CA 1
ATOM 1820 C C . LEU A 1 224 ? -3.572 0.738 1.829 1.00 57.81 224 LEU A C 1
ATOM 1822 O O . LEU A 1 224 ? -4.677 1.052 1.390 1.00 57.81 224 LEU A O 1
ATOM 1826 N N . LEU A 1 225 ? -2.469 0.862 1.091 1.00 60.34 225 LEU A N 1
ATOM 1827 C CA . LEU A 1 225 ? -2.438 1.409 -0.266 1.00 60.34 225 LEU A CA 1
ATOM 1828 C C . LEU A 1 225 ? -3.167 0.521 -1.289 1.00 60.34 225 LEU A C 1
ATOM 1830 O O . LEU A 1 225 ? -3.761 1.031 -2.246 1.00 60.34 225 LEU A O 1
ATOM 1834 N N . LYS A 1 226 ? -3.194 -0.803 -1.077 1.00 56.53 226 LYS A N 1
ATOM 1835 C CA . LYS A 1 226 ? -4.015 -1.746 -1.864 1.00 56.53 226 LYS A CA 1
ATOM 1836 C C . LYS A 1 226 ? -5.480 -1.441 -1.753 1.00 56.53 226 LYS A C 1
ATOM 1838 O O . LYS A 1 226 ? -6.165 -1.389 -2.767 1.00 56.53 226 LYS A O 1
ATOM 1843 N N . MET A 1 227 ? -5.921 -1.200 -0.533 1.00 55.16 227 MET A N 1
ATOM 1844 C CA . MET A 1 227 ? -7.313 -0.950 -0.200 1.00 55.16 227 MET A CA 1
ATOM 1845 C C . MET A 1 227 ? -7.760 0.399 -0.779 1.00 55.16 227 MET A C 1
ATOM 1847 O O . MET A 1 227 ? -8.818 0.469 -1.399 1.00 55.16 227 MET A O 1
ATOM 1851 N N . CYS A 1 228 ? -6.900 1.425 -0.708 1.00 55.56 228 CYS A N 1
ATOM 1852 C CA . CYS A 1 228 ? -7.137 2.742 -1.314 1.00 55.56 228 CYS A CA 1
ATOM 1853 C C . CYS A 1 228 ? -7.324 2.687 -2.840 1.00 55.56 228 CYS A C 1
ATOM 1855 O O . CYS A 1 228 ? -8.107 3.410 -3.454 1.00 55.56 228 CYS A O 1
ATOM 1857 N N . THR A 1 229 ? -6.563 1.822 -3.502 1.00 55.12 229 THR A N 1
ATOM 1858 C CA . THR A 1 229 ? -6.432 1.873 -4.960 1.00 55.12 229 THR A CA 1
ATOM 1859 C C . THR A 1 229 ? -7.171 0.737 -5.672 1.00 55.12 229 THR A C 1
ATOM 1861 O O . THR A 1 229 ? -7.270 0.755 -6.898 1.00 55.12 229 THR A O 1
ATOM 1864 N N . VAL A 1 230 ? -7.745 -0.229 -4.944 1.00 51.47 230 VAL A N 1
ATOM 1865 C CA . VAL A 1 230 ? -8.282 -1.490 -5.493 1.00 51.47 230 VAL A CA 1
ATOM 1866 C C . VAL A 1 230 ? -9.339 -1.289 -6.587 1.00 51.47 230 VAL A C 1
ATOM 1868 O O . VAL A 1 230 ? -9.306 -1.977 -7.606 1.00 51.47 230 VAL A O 1
ATOM 1871 N N . PHE A 1 231 ? -10.207 -0.288 -6.437 1.00 46.22 231 PHE A N 1
ATOM 1872 C CA . PHE A 1 231 ? -11.281 0.025 -7.392 1.00 46.22 231 PHE A CA 1
ATOM 1873 C C . PHE A 1 231 ? -10.882 0.943 -8.526 1.00 46.22 231 PHE A C 1
ATOM 1875 O O . PHE A 1 231 ? -11.648 1.183 -9.459 1.00 46.22 231 PHE A O 1
ATOM 1882 N N . TRP A 1 232 ? -9.712 1.550 -8.422 1.00 53.66 232 TRP A N 1
ATOM 1883 C CA . TRP A 1 232 ? -9.327 2.542 -9.391 1.00 53.66 232 TRP A CA 1
ATOM 1884 C C . TRP A 1 232 ? -8.837 1.861 -10.667 1.00 53.66 232 TRP A C 1
ATOM 1886 O O . TRP A 1 232 ? -8.156 0.827 -10.608 1.00 53.66 232 TRP A O 1
ATOM 1896 N N . PRO A 1 233 ? -9.120 2.448 -11.843 1.00 48.38 233 PRO A N 1
ATOM 1897 C CA . PRO A 1 233 ? -8.481 2.031 -13.081 1.00 48.38 233 PRO A CA 1
ATOM 1898 C C . PRO A 1 233 ? -6.964 2.019 -12.892 1.00 48.38 233 PRO A C 1
ATOM 1900 O O . PRO A 1 233 ? -6.420 2.908 -12.231 1.00 48.38 233 PRO A O 1
ATOM 1903 N N . ALA A 1 234 ? -6.262 1.054 -13.494 1.00 49.03 234 ALA A N 1
ATOM 1904 C CA . ALA A 1 234 ? -4.814 0.892 -13.322 1.00 49.03 234 ALA A CA 1
ATOM 1905 C C . ALA A 1 234 ? -4.039 2.208 -13.538 1.00 49.03 234 ALA A C 1
ATOM 1907 O O . ALA A 1 234 ? -3.092 2.507 -12.819 1.00 49.03 234 ALA A O 1
ATOM 1908 N N . ARG A 1 235 ? -4.496 3.051 -14.474 1.00 48.81 235 ARG A N 1
ATOM 1909 C CA . ARG A 1 235 ? -3.938 4.387 -14.727 1.00 48.81 235 ARG A CA 1
ATOM 1910 C C . ARG A 1 235 ? -4.073 5.342 -13.532 1.00 48.81 235 ARG A C 1
ATOM 1912 O O . ARG A 1 235 ? -3.113 6.035 -13.213 1.00 48.81 235 ARG A O 1
ATOM 1919 N N . ARG A 1 236 ? -5.225 5.356 -12.856 1.00 51.41 236 ARG A N 1
ATOM 1920 C CA . ARG A 1 236 ? -5.495 6.216 -11.691 1.00 51.41 236 ARG A CA 1
ATOM 1921 C C . ARG A 1 236 ? -4.757 5.718 -10.444 1.00 51.41 236 ARG A C 1
ATOM 1923 O O . ARG A 1 236 ? -4.190 6.536 -9.733 1.00 51.41 236 ARG A O 1
ATOM 1930 N N . ARG A 1 237 ? -4.654 4.392 -10.247 1.00 57.66 237 ARG A N 1
ATOM 1931 C CA . ARG A 1 237 ? -3.785 3.806 -9.201 1.00 57.66 237 ARG A CA 1
ATOM 1932 C C . ARG A 1 237 ? -2.344 4.239 -9.368 1.00 57.66 237 ARG A C 1
ATOM 1934 O O . ARG A 1 237 ? -1.748 4.720 -8.418 1.00 57.66 237 ARG A O 1
ATOM 1941 N N . ARG A 1 238 ? -1.806 4.104 -10.586 1.00 55.38 238 ARG A N 1
ATOM 1942 C CA . ARG A 1 238 ? -0.436 4.522 -10.907 1.00 55.38 238 ARG A CA 1
ATOM 1943 C C . ARG A 1 238 ? -0.224 6.005 -10.606 1.00 55.38 238 ARG A C 1
ATOM 1945 O O . ARG A 1 238 ? 0.768 6.348 -9.983 1.00 55.38 238 ARG A O 1
ATOM 1952 N N . SER A 1 239 ? -1.178 6.864 -10.974 1.00 54.19 239 SER A N 1
ATOM 1953 C CA . SER A 1 239 ? -1.096 8.307 -10.711 1.00 54.19 239 SER A CA 1
ATOM 1954 C C . SER A 1 239 ? -1.167 8.668 -9.226 1.00 54.19 239 SER A C 1
ATOM 1956 O O . SER A 1 239 ? -0.473 9.582 -8.798 1.00 54.19 239 SER A O 1
ATOM 1958 N N . PHE A 1 240 ? -2.001 7.987 -8.439 1.00 60.22 240 PHE A N 1
ATOM 1959 C CA . PHE A 1 240 ? -2.070 8.225 -6.998 1.00 60.22 240 PHE A CA 1
ATOM 1960 C C . PHE A 1 240 ? -0.839 7.703 -6.280 1.00 60.22 240 PHE A C 1
ATOM 1962 O O . PHE A 1 240 ? -0.289 8.419 -5.461 1.00 60.22 240 PHE A O 1
ATOM 1969 N N . MET A 1 241 ? -0.383 6.496 -6.621 1.00 58.34 241 MET A N 1
ATOM 1970 C CA . MET A 1 241 ? 0.867 5.952 -6.098 1.00 58.34 241 MET A CA 1
ATOM 1971 C C . MET A 1 241 ? 2.018 6.909 -6.406 1.00 58.34 241 MET A C 1
ATOM 1973 O O . MET A 1 241 ? 2.734 7.305 -5.500 1.00 58.34 241 MET A O 1
ATOM 1977 N N . ARG A 1 242 ? 2.116 7.395 -7.649 1.00 57.78 242 ARG A N 1
ATOM 1978 C CA . ARG A 1 242 ? 3.071 8.441 -8.035 1.00 57.78 242 ARG A CA 1
ATOM 1979 C C . ARG A 1 242 ? 3.018 9.651 -7.093 1.00 57.78 242 ARG A C 1
ATOM 1981 O O . ARG A 1 242 ? 4.048 10.058 -6.578 1.00 57.78 242 ARG A O 1
ATOM 1988 N N . HIS A 1 243 ? 1.833 10.219 -6.868 1.00 57.75 243 HIS A N 1
ATOM 1989 C CA . HIS A 1 243 ? 1.661 11.411 -6.026 1.00 57.75 243 HIS A CA 1
ATOM 1990 C C . HIS A 1 243 ? 1.948 11.151 -4.545 1.00 57.75 243 HIS A C 1
ATOM 1992 O O . HIS A 1 243 ? 2.523 11.991 -3.860 1.00 57.75 243 HIS A O 1
ATOM 1998 N N . PHE A 1 244 ? 1.529 9.986 -4.060 1.00 59.66 244 PHE A N 1
ATOM 1999 C CA . PHE A 1 244 ? 1.765 9.532 -2.704 1.00 59.66 244 PHE A CA 1
ATOM 2000 C C . PHE A 1 244 ? 3.267 9.410 -2.453 1.00 59.66 244 PHE A C 1
ATOM 2002 O O . PHE A 1 244 ? 3.753 10.002 -1.505 1.00 59.66 244 PHE A O 1
ATOM 2009 N N . TYR A 1 245 ? 4.005 8.732 -3.336 1.00 58.00 245 TYR A N 1
ATOM 2010 C CA . TYR A 1 245 ? 5.419 8.408 -3.137 1.00 58.00 245 TYR A CA 1
ATOM 2011 C C . TYR A 1 245 ? 6.397 9.547 -3.452 1.00 58.00 245 TYR A C 1
ATOM 2013 O O . TYR A 1 245 ? 7.431 9.626 -2.795 1.00 58.00 245 TYR A O 1
ATOM 2021 N N . LEU A 1 246 ? 6.068 10.473 -4.365 1.00 55.16 246 LEU A N 1
ATOM 2022 C CA . LEU A 1 246 ? 6.872 11.689 -4.580 1.00 55.16 246 LEU A CA 1
ATOM 2023 C C . LEU A 1 246 ? 7.003 12.527 -3.296 1.00 55.16 246 LEU A C 1
ATOM 2025 O O . LEU A 1 246 ? 8.064 13.073 -3.035 1.00 55.16 246 LEU A O 1
ATOM 2029 N N . LYS A 1 247 ? 5.972 12.546 -2.438 1.00 55.09 247 LYS A N 1
ATOM 2030 C CA . LYS A 1 247 ? 6.023 13.220 -1.126 1.00 55.09 247 LYS A CA 1
ATOM 2031 C C . LYS A 1 247 ? 6.948 12.557 -0.092 1.00 55.09 247 LYS A C 1
ATOM 2033 O O . LYS A 1 247 ? 7.164 13.134 0.970 1.00 55.09 247 LYS A O 1
ATOM 2038 N N . PHE A 1 248 ? 7.437 11.344 -0.348 1.00 54.06 248 PHE A N 1
ATOM 2039 C CA . PHE A 1 248 ? 8.269 10.580 0.589 1.00 54.06 248 PHE A CA 1
ATOM 2040 C C . PHE A 1 248 ? 9.745 10.540 0.224 1.00 54.06 248 PHE A C 1
ATOM 2042 O O . PHE A 1 248 ? 10.586 10.421 1.112 1.00 54.06 248 PHE A O 1
ATOM 2049 N N . TYR A 1 249 ? 10.037 10.607 -1.073 1.00 51.81 249 TYR A N 1
ATOM 2050 C CA . TYR A 1 249 ? 11.365 10.378 -1.626 1.00 51.81 249 TYR A CA 1
ATOM 2051 C C . TYR A 1 249 ? 12.434 11.329 -1.065 1.00 51.81 249 TYR A C 1
ATOM 2053 O O . TYR A 1 249 ? 13.563 10.903 -0.849 1.00 51.81 249 TYR A O 1
ATOM 2061 N N . GLU A 1 250 ? 12.067 12.570 -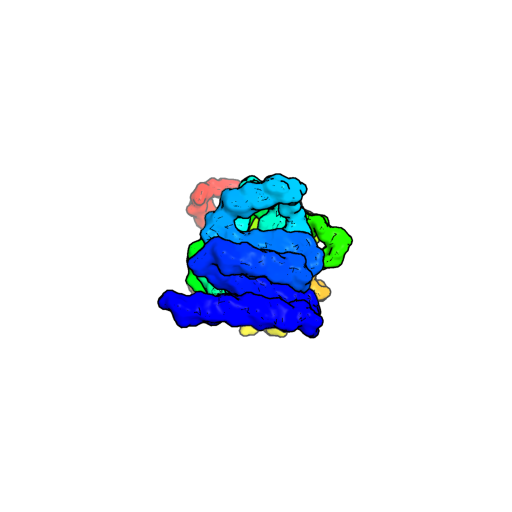0.737 1.00 52.59 250 GLU A N 1
ATOM 2062 C CA . GLU A 1 250 ? 13.008 13.604 -0.279 1.00 52.59 250 GLU A CA 1
ATOM 2063 C C . GLU A 1 250 ? 13.749 13.265 1.033 1.00 52.59 250 GLU A C 1
ATOM 2065 O O . GLU A 1 250 ? 14.805 13.835 1.285 1.00 52.59 250 GLU A O 1
ATOM 2070 N N . ASN A 1 251 ? 13.245 12.334 1.860 1.00 53.00 251 ASN A N 1
ATOM 2071 C CA . ASN A 1 251 ? 13.784 12.064 3.206 1.00 53.00 251 ASN A CA 1
ATOM 2072 C C . ASN A 1 251 ? 14.163 10.594 3.468 1.00 53.00 251 ASN A C 1
ATOM 2074 O O . ASN A 1 251 ? 14.333 10.201 4.623 1.00 53.00 251 ASN A O 1
ATOM 2078 N N . TRP A 1 252 ? 14.234 9.745 2.440 1.00 59.69 252 TRP A N 1
ATOM 2079 C CA . TRP A 1 252 ? 14.467 8.308 2.622 1.00 59.69 252 TRP A CA 1
ATOM 2080 C C . TRP A 1 252 ? 15.923 7.907 2.407 1.00 59.69 252 TRP A C 1
ATOM 2082 O O . TRP A 1 252 ? 16.582 8.345 1.467 1.00 59.69 252 TRP A O 1
ATOM 2092 N N . ASP A 1 253 ? 16.412 7.000 3.254 1.00 60.84 253 ASP A N 1
ATOM 2093 C CA . ASP A 1 253 ? 17.700 6.357 3.028 1.00 60.84 253 ASP A CA 1
ATOM 2094 C C . ASP A 1 253 ? 17.625 5.306 1.899 1.00 60.84 253 ASP A C 1
ATOM 2096 O O . ASP A 1 253 ? 16.563 4.955 1.362 1.00 60.84 253 ASP A O 1
ATOM 2100 N N . ARG A 1 254 ? 18.791 4.782 1.506 1.00 58.91 254 ARG A N 1
ATOM 2101 C CA . ARG A 1 254 ? 18.895 3.807 0.408 1.00 58.91 254 ARG A CA 1
ATOM 2102 C C . ARG A 1 254 ? 18.192 2.479 0.716 1.00 58.91 254 ARG A C 1
ATOM 2104 O O . ARG A 1 254 ? 17.770 1.801 -0.221 1.00 58.91 254 ARG A O 1
ATOM 2111 N N . GLN A 1 255 ? 18.072 2.106 1.990 1.00 61.84 255 GLN A N 1
ATOM 2112 C CA . GLN A 1 255 ? 17.435 0.861 2.414 1.00 61.84 255 GLN A CA 1
ATOM 2113 C C . GLN A 1 255 ? 15.911 0.977 2.294 1.00 61.84 255 GLN A C 1
ATOM 2115 O O . GLN A 1 255 ? 15.280 0.124 1.668 1.00 61.84 255 GLN A O 1
ATOM 2120 N N . ALA A 1 256 ? 15.336 2.082 2.772 1.00 60.09 256 ALA A N 1
ATOM 2121 C CA . ALA A 1 256 ? 13.922 2.409 2.628 1.00 60.09 256 ALA A CA 1
ATOM 2122 C C . ALA A 1 256 ? 13.502 2.473 1.150 1.00 60.09 256 ALA A C 1
ATOM 2124 O O . ALA A 1 256 ? 12.472 1.914 0.770 1.00 60.09 256 ALA A O 1
ATOM 2125 N N . CYS A 1 257 ? 14.339 3.056 0.285 1.00 62.69 257 CYS A N 1
ATOM 2126 C CA . CYS A 1 257 ? 14.111 3.071 -1.162 1.00 62.69 257 CYS A CA 1
ATOM 2127 C C . CYS A 1 257 ? 14.109 1.665 -1.798 1.00 62.69 257 CYS A C 1
ATOM 2129 O O . CYS A 1 257 ? 13.311 1.389 -2.698 1.00 62.69 257 CYS A O 1
ATOM 2131 N N . SER A 1 258 ? 14.973 0.754 -1.335 1.00 63.41 258 SER A N 1
ATOM 2132 C CA . SER A 1 258 ? 15.012 -0.629 -1.830 1.00 63.41 258 SER A CA 1
ATOM 2133 C C . SER A 1 258 ? 13.800 -1.443 -1.369 1.00 63.41 258 SER A C 1
ATOM 2135 O O . SER A 1 258 ? 13.238 -2.218 -2.140 1.00 63.41 258 SER A O 1
ATOM 2137 N N . GLU A 1 259 ? 13.367 -1.270 -0.123 1.00 65.94 259 GLU A N 1
ATOM 2138 C CA . GLU A 1 259 ? 12.168 -1.934 0.402 1.00 65.94 259 GLU A CA 1
ATOM 2139 C C . GLU A 1 259 ? 10.890 -1.411 -0.265 1.00 65.94 259 GLU A C 1
ATOM 2141 O O . GLU A 1 259 ? 9.963 -2.172 -0.565 1.00 65.94 259 GLU A O 1
ATOM 2146 N N . PHE A 1 260 ? 10.867 -0.113 -0.565 1.00 65.31 260 PHE A N 1
ATOM 2147 C CA . PHE A 1 260 ? 9.828 0.526 -1.359 1.00 65.31 260 PHE A CA 1
ATOM 2148 C C . PHE A 1 260 ? 9.700 -0.093 -2.746 1.00 65.31 260 PHE A C 1
ATOM 2150 O O . PHE A 1 260 ? 8.596 -0.456 -3.164 1.00 65.31 260 PHE A O 1
ATOM 2157 N N . PHE A 1 261 ? 10.828 -0.260 -3.432 1.00 70.00 261 PHE A N 1
ATOM 2158 C CA . PHE A 1 261 ? 10.866 -0.890 -4.740 1.00 70.00 261 PHE A CA 1
ATOM 2159 C C . PHE A 1 261 ? 10.214 -2.283 -4.712 1.00 70.00 261 PHE A C 1
ATOM 2161 O O . PHE A 1 261 ? 9.321 -2.584 -5.512 1.00 70.00 261 PHE A O 1
ATOM 2168 N N . ASP A 1 262 ? 10.593 -3.100 -3.730 1.00 67.44 262 ASP A N 1
ATOM 2169 C CA . ASP A 1 262 ? 10.063 -4.450 -3.530 1.00 67.44 262 ASP A CA 1
ATOM 2170 C C . ASP A 1 262 ? 8.547 -4.453 -3.278 1.00 67.44 262 ASP A C 1
ATOM 2172 O O . ASP A 1 262 ? 7.810 -5.289 -3.820 1.00 67.44 262 ASP A O 1
ATOM 2176 N N . SER A 1 263 ? 8.059 -3.496 -2.487 1.00 64.06 263 SER A N 1
ATOM 2177 C CA . SER A 1 263 ? 6.632 -3.331 -2.206 1.00 64.06 263 SER A CA 1
ATOM 2178 C C . SER A 1 263 ? 5.848 -2.980 -3.474 1.00 64.06 263 SER A C 1
ATOM 2180 O O . SER A 1 263 ? 4.856 -3.641 -3.792 1.00 64.06 263 SER A O 1
ATOM 2182 N N . VAL A 1 264 ? 6.325 -2.016 -4.268 1.00 65.50 264 VAL A N 1
ATOM 2183 C CA . VAL A 1 264 ? 5.669 -1.589 -5.516 1.00 65.50 264 VAL A CA 1
ATOM 2184 C C . VAL A 1 264 ? 5.676 -2.699 -6.572 1.00 65.50 264 VAL A C 1
ATOM 2186 O O . VAL A 1 264 ? 4.663 -2.913 -7.250 1.00 65.50 264 VAL A O 1
ATOM 2189 N N . ILE A 1 265 ? 6.770 -3.456 -6.697 1.00 70.31 265 ILE A N 1
ATOM 2190 C CA . ILE A 1 265 ? 6.856 -4.607 -7.606 1.00 70.31 265 ILE A CA 1
ATOM 2191 C C . ILE A 1 265 ? 5.816 -5.678 -7.259 1.00 70.31 265 ILE A C 1
ATOM 2193 O O . ILE A 1 265 ? 5.120 -6.176 -8.154 1.00 70.31 265 ILE A O 1
ATOM 2197 N N . ARG A 1 266 ? 5.688 -6.024 -5.972 1.00 66.19 266 ARG A N 1
ATOM 2198 C CA . ARG A 1 266 ? 4.709 -7.016 -5.494 1.00 66.19 266 ARG A CA 1
ATOM 2199 C C . ARG A 1 266 ? 3.285 -6.507 -5.667 1.00 66.19 266 ARG A C 1
ATOM 2201 O O . ARG A 1 266 ? 2.402 -7.250 -6.082 1.00 66.19 266 ARG A O 1
ATOM 2208 N N . PHE A 1 267 ? 3.079 -5.227 -5.385 1.00 63.12 267 PHE A N 1
ATOM 2209 C CA . PHE A 1 267 ? 1.787 -4.569 -5.450 1.00 63.12 267 PHE A CA 1
ATOM 2210 C C . PHE A 1 267 ? 1.195 -4.524 -6.859 1.00 63.12 267 PHE A C 1
ATOM 2212 O O . PHE A 1 267 ? 0.004 -4.757 -7.067 1.00 63.12 267 PHE A O 1
ATOM 2219 N N . THR A 1 268 ? 2.030 -4.193 -7.839 1.00 62.44 268 THR A N 1
ATOM 2220 C CA . THR A 1 268 ? 1.600 -3.965 -9.222 1.00 62.44 268 THR A CA 1
ATOM 2221 C C . THR A 1 268 ? 1.486 -5.256 -10.040 1.00 62.44 268 THR A C 1
ATOM 2223 O O . THR A 1 268 ? 1.232 -5.182 -11.241 1.00 62.44 268 THR A O 1
ATOM 2226 N N . ASP A 1 269 ? 1.668 -6.430 -9.419 1.00 69.38 269 ASP A N 1
ATOM 2227 C CA . ASP A 1 269 ? 1.837 -7.732 -10.094 1.00 69.38 269 ASP A CA 1
ATOM 2228 C C . ASP A 1 269 ? 2.997 -7.721 -11.117 1.00 69.38 269 ASP A C 1
ATOM 2230 O O . ASP A 1 269 ? 3.078 -8.541 -12.032 1.00 69.38 269 ASP A O 1
ATOM 2234 N N . SER A 1 270 ? 3.922 -6.766 -10.971 1.00 75.25 270 SER A N 1
ATOM 2235 C CA . SER A 1 270 ? 5.076 -6.629 -11.862 1.00 75.25 270 SER A CA 1
ATOM 2236 C C . SER A 1 270 ? 6.122 -7.700 -11.578 1.00 75.25 270 SER A C 1
ATOM 2238 O O . SER A 1 270 ? 6.844 -8.078 -12.492 1.00 75.25 270 SER A O 1
ATOM 2240 N N . ALA A 1 271 ? 6.146 -8.259 -10.361 1.00 76.44 271 ALA A N 1
ATOM 2241 C CA . ALA A 1 271 ? 6.995 -9.399 -10.009 1.00 76.44 271 ALA A CA 1
ATOM 2242 C C . ALA A 1 271 ? 6.744 -10.595 -10.936 1.00 76.44 271 ALA A C 1
ATOM 2244 O O . ALA A 1 271 ? 7.672 -11.116 -11.546 1.00 76.44 271 ALA A O 1
ATOM 2245 N N . ARG A 1 272 ? 5.474 -10.991 -11.091 1.00 80.62 272 ARG A N 1
ATOM 2246 C CA . ARG A 1 272 ? 5.080 -12.140 -11.912 1.00 80.62 272 ARG A CA 1
ATOM 2247 C C . ARG A 1 272 ? 5.402 -11.914 -13.385 1.00 80.62 272 ARG A C 1
ATOM 2249 O O . ARG A 1 272 ? 5.945 -12.802 -14.037 1.00 80.62 272 ARG A O 1
ATOM 2256 N N . LEU A 1 273 ? 5.101 -10.718 -13.896 1.00 81.56 273 LEU A N 1
ATOM 2257 C CA . LEU A 1 273 ? 5.425 -10.331 -15.272 1.00 81.56 273 LEU A CA 1
ATOM 2258 C C . LEU A 1 273 ? 6.933 -10.367 -15.526 1.00 81.56 273 LEU A C 1
ATOM 2260 O O . LEU A 1 273 ? 7.376 -10.937 -16.523 1.00 81.56 273 LEU A O 1
ATOM 2264 N N . LEU A 1 274 ? 7.714 -9.811 -14.599 1.00 83.62 274 LEU A N 1
ATOM 2265 C CA . LEU A 1 274 ? 9.165 -9.790 -14.682 1.00 83.62 274 LEU A CA 1
ATOM 2266 C C . LEU A 1 274 ? 9.735 -11.212 -14.660 1.00 83.62 274 LEU A C 1
ATOM 2268 O O . LEU A 1 274 ? 10.554 -11.540 -15.509 1.00 83.62 274 LEU A O 1
ATOM 2272 N N . THR A 1 275 ? 9.251 -12.095 -13.781 1.00 85.06 275 THR A N 1
ATOM 2273 C CA . THR A 1 275 ? 9.679 -13.504 -13.743 1.00 85.06 275 THR A CA 1
ATOM 2274 C C . THR A 1 275 ? 9.415 -14.229 -15.065 1.00 85.06 275 THR A C 1
ATOM 2276 O O . THR A 1 275 ? 10.290 -14.937 -15.564 1.00 85.06 275 THR A O 1
ATOM 2279 N N . VAL A 1 276 ? 8.237 -14.044 -15.669 1.00 85.12 276 VAL A N 1
ATOM 2280 C CA . VAL A 1 276 ? 7.891 -14.672 -16.960 1.00 85.12 276 VAL A CA 1
ATOM 2281 C C . VAL A 1 276 ? 8.799 -14.167 -18.083 1.00 85.12 276 VAL A C 1
ATOM 2283 O O . VAL A 1 276 ? 9.310 -14.953 -18.880 1.00 85.12 276 VAL A O 1
ATOM 2286 N N . VAL A 1 277 ? 9.049 -12.860 -18.134 1.00 85.50 277 VAL A N 1
ATOM 2287 C CA . VAL A 1 277 ? 9.901 -12.256 -19.164 1.00 85.50 277 VAL A CA 1
ATOM 2288 C C . VAL A 1 277 ? 11.375 -12.638 -18.985 1.00 85.50 277 VAL A C 1
ATOM 2290 O O . VAL A 1 277 ? 12.054 -12.948 -19.964 1.00 85.50 277 VAL A O 1
ATOM 2293 N N . MET A 1 278 ? 11.870 -12.663 -17.748 1.00 85.00 278 MET A N 1
ATOM 2294 C CA . MET A 1 278 ? 13.268 -12.973 -17.430 1.00 85.00 278 MET A CA 1
ATOM 2295 C C . MET A 1 278 ? 13.601 -14.466 -17.556 1.00 85.00 278 MET A C 1
ATOM 2297 O O . MET A 1 278 ? 14.755 -14.801 -17.795 1.00 85.00 278 MET A O 1
ATOM 2301 N N . SER A 1 279 ? 12.614 -15.364 -17.472 1.00 84.75 279 SER A N 1
ATOM 2302 C CA . SER A 1 279 ? 12.809 -16.812 -17.675 1.00 84.75 279 SER A CA 1
ATOM 2303 C C . SER A 1 279 ? 12.648 -17.266 -19.134 1.00 84.75 279 SER A C 1
ATOM 2305 O O . SER A 1 279 ? 13.133 -18.332 -19.509 1.00 84.75 279 SER A O 1
ATOM 2307 N N . GLY A 1 280 ? 11.991 -16.467 -19.985 1.00 80.50 280 GLY A N 1
ATOM 2308 C CA . GLY A 1 280 ? 11.797 -16.774 -21.407 1.00 80.50 280 GLY A CA 1
ATOM 2309 C C . GLY A 1 280 ? 13.062 -16.617 -22.264 1.00 80.50 280 GLY A C 1
ATOM 2310 O O . GLY A 1 280 ? 14.121 -16.233 -21.776 1.00 80.50 280 GLY A O 1
ATOM 2311 N N . LYS A 1 281 ? 12.958 -16.857 -23.577 1.00 76.06 281 LYS A N 1
ATOM 2312 C CA . LYS A 1 281 ? 13.946 -16.346 -24.550 1.00 76.06 281 LYS A CA 1
ATOM 2313 C C . LYS A 1 281 ? 13.599 -14.895 -24.896 1.00 76.06 281 LYS A C 1
ATOM 2315 O O . LYS A 1 281 ? 12.415 -14.566 -24.953 1.00 76.06 281 LYS A O 1
ATOM 2320 N N . VAL A 1 282 ? 14.607 -14.060 -25.145 1.00 70.69 282 VAL A N 1
ATOM 2321 C CA . VAL A 1 282 ? 14.412 -12.663 -25.576 1.00 70.69 282 VAL A CA 1
ATOM 2322 C C . VAL A 1 282 ? 13.523 -12.623 -26.824 1.00 70.69 282 VAL A C 1
ATOM 2324 O O . VAL A 1 282 ? 13.709 -13.426 -27.738 1.00 70.69 282 VAL A O 1
ATOM 2327 N N . GLY A 1 283 ? 12.517 -11.747 -26.836 1.00 63.84 283 GLY A N 1
ATOM 2328 C CA . GLY A 1 283 ? 11.568 -11.583 -27.939 1.00 63.84 283 GLY A CA 1
ATOM 2329 C C . GLY A 1 283 ? 10.412 -12.590 -27.947 1.00 63.84 283 GLY A C 1
ATOM 2330 O O . GLY A 1 283 ? 9.388 -12.337 -28.582 1.00 63.84 283 GLY A O 1
ATOM 2331 N N . LYS A 1 284 ? 10.495 -13.696 -27.190 1.00 72.56 284 LYS A N 1
ATOM 2332 C CA . LYS A 1 284 ? 9.423 -14.711 -27.114 1.00 72.56 284 LYS A CA 1
ATOM 2333 C C . LYS A 1 284 ? 8.118 -14.128 -26.569 1.00 72.56 284 LYS A C 1
ATOM 2335 O O . LYS A 1 284 ? 7.032 -14.543 -26.965 1.00 72.56 284 LYS A O 1
ATOM 2340 N N . HIS A 1 285 ? 8.225 -13.172 -25.650 1.00 77.94 285 HIS A N 1
ATOM 2341 C CA . HIS A 1 285 ? 7.091 -12.563 -24.966 1.00 77.94 285 HIS A CA 1
ATOM 2342 C C . HIS A 1 285 ? 7.031 -11.054 -25.218 1.00 77.94 285 HIS A C 1
ATOM 2344 O O . HIS A 1 285 ? 6.769 -10.289 -24.294 1.00 77.94 285 HIS A O 1
ATOM 2350 N N . TYR A 1 286 ? 7.239 -10.618 -26.467 1.00 70.44 286 TYR A N 1
ATOM 2351 C CA . TYR A 1 286 ? 7.389 -9.201 -26.829 1.00 70.44 286 TYR A CA 1
ATOM 2352 C C . TYR A 1 286 ? 6.305 -8.267 -26.249 1.00 70.44 286 TYR A C 1
ATOM 2354 O O . TYR A 1 286 ? 6.626 -7.175 -25.792 1.00 70.44 286 TYR A O 1
ATOM 2362 N N . LYS A 1 287 ? 5.031 -8.690 -26.182 1.00 72.69 287 LYS A N 1
ATOM 2363 C CA . LYS A 1 287 ? 3.950 -7.896 -25.558 1.00 72.69 287 LYS A CA 1
ATOM 2364 C C . LYS A 1 287 ? 4.146 -7.709 -24.048 1.00 72.69 287 LYS A C 1
ATOM 2366 O O . LYS A 1 287 ? 3.943 -6.613 -23.538 1.00 72.69 287 LYS A O 1
ATOM 2371 N N . LEU A 1 288 ? 4.560 -8.764 -23.345 1.00 78.25 288 LEU A N 1
ATOM 2372 C CA . LEU A 1 288 ? 4.839 -8.710 -21.907 1.00 78.25 288 LEU A CA 1
ATOM 2373 C C . LEU A 1 288 ? 6.130 -7.940 -21.628 1.00 78.25 288 LEU A C 1
ATOM 2375 O O . LEU A 1 288 ? 6.184 -7.185 -20.666 1.00 78.25 288 LEU A O 1
ATOM 2379 N N . GLU A 1 289 ? 7.141 -8.072 -22.488 1.00 77.44 289 GLU A N 1
ATOM 2380 C CA . GLU A 1 289 ? 8.367 -7.269 -22.430 1.00 77.44 289 GLU A CA 1
ATOM 2381 C C . GLU A 1 289 ? 8.061 -5.769 -22.557 1.00 77.44 289 GLU A C 1
ATOM 2383 O O . GLU A 1 289 ? 8.550 -4.969 -21.763 1.00 77.44 289 GLU A O 1
ATOM 2388 N N . MET A 1 290 ? 7.198 -5.388 -23.506 1.00 72.94 290 MET A N 1
ATOM 2389 C CA . MET A 1 290 ? 6.721 -4.008 -23.659 1.00 72.94 290 MET A CA 1
ATOM 2390 C C . MET A 1 290 ? 5.957 -3.515 -22.431 1.00 72.94 290 MET A C 1
ATOM 2392 O O . MET A 1 290 ? 6.147 -2.380 -21.998 1.00 72.94 290 MET A O 1
ATOM 2396 N N . GLU A 1 291 ? 5.100 -4.355 -21.856 1.00 78.00 291 GLU A N 1
ATOM 2397 C CA . GLU A 1 291 ? 4.337 -3.988 -20.667 1.00 78.00 291 GLU A CA 1
ATOM 2398 C C . GLU A 1 291 ? 5.231 -3.833 -19.429 1.00 78.00 291 GLU A C 1
ATOM 2400 O O . GLU A 1 291 ? 5.054 -2.890 -18.656 1.00 78.00 291 GLU A O 1
ATOM 2405 N N . VAL A 1 292 ? 6.233 -4.702 -19.272 1.00 80.81 292 VAL A N 1
ATOM 2406 C CA . VAL A 1 292 ? 7.282 -4.581 -18.253 1.00 80.81 292 VAL A CA 1
ATOM 2407 C C . VAL A 1 292 ? 8.003 -3.240 -18.411 1.00 80.81 292 VAL A C 1
ATOM 2409 O O . VAL A 1 292 ? 8.016 -2.451 -17.466 1.00 80.81 292 VAL A O 1
ATOM 2412 N N . ARG A 1 293 ? 8.491 -2.914 -19.615 1.00 79.69 293 ARG A N 1
ATOM 2413 C CA . ARG A 1 293 ? 9.141 -1.624 -19.901 1.00 79.69 293 ARG A CA 1
ATOM 2414 C C . ARG A 1 293 ? 8.269 -0.429 -19.531 1.00 79.69 293 ARG A C 1
ATOM 2416 O O . ARG A 1 293 ? 8.696 0.427 -18.765 1.00 79.69 293 ARG A O 1
ATOM 2423 N N . GLN A 1 294 ? 7.028 -0.393 -20.017 1.00 72.81 294 GLN A N 1
ATOM 2424 C CA . GLN A 1 294 ? 6.095 0.709 -19.753 1.00 72.81 294 GLN A CA 1
ATOM 2425 C C . GLN A 1 294 ? 5.812 0.905 -18.265 1.00 72.81 294 GLN A C 1
ATOM 2427 O O . GLN A 1 294 ? 5.689 2.040 -17.801 1.00 72.81 294 GLN A O 1
ATOM 2432 N N . ARG A 1 295 ? 5.691 -0.192 -17.512 1.00 75.88 295 ARG A N 1
ATOM 2433 C CA . ARG A 1 295 ? 5.440 -0.137 -16.072 1.00 75.88 295 ARG A CA 1
ATOM 2434 C C . ARG A 1 295 ? 6.655 0.386 -15.321 1.00 75.88 295 ARG A C 1
ATOM 2436 O O . ARG A 1 295 ? 6.492 1.295 -14.518 1.00 75.88 295 ARG A O 1
ATOM 2443 N N . PHE A 1 296 ? 7.846 -0.138 -15.593 1.00 77.19 296 PHE A N 1
ATOM 2444 C CA . PHE A 1 296 ? 9.053 0.268 -14.873 1.00 77.19 296 PHE A CA 1
ATOM 2445 C C . PHE A 1 296 ? 9.507 1.687 -15.222 1.00 77.19 296 PHE A C 1
ATOM 2447 O O . PHE A 1 296 ? 9.815 2.456 -14.312 1.00 77.19 296 PHE A O 1
ATOM 2454 N N . HIS A 1 297 ? 9.425 2.086 -16.494 1.00 74.12 297 HIS A N 1
ATOM 2455 C CA . HIS A 1 297 ? 9.656 3.477 -16.888 1.00 74.12 297 HIS A CA 1
ATOM 2456 C C . HIS A 1 297 ? 8.637 4.428 -16.259 1.00 74.12 297 HIS A C 1
ATOM 2458 O O . HIS A 1 297 ? 9.010 5.426 -15.650 1.00 74.12 297 HIS A O 1
ATOM 2464 N N . GLY A 1 298 ? 7.345 4.092 -16.331 1.00 66.75 298 GLY A N 1
ATOM 2465 C CA . GLY A 1 298 ? 6.287 4.940 -15.785 1.00 66.75 298 GLY A CA 1
ATOM 2466 C C . GLY A 1 298 ? 6.264 5.037 -14.257 1.00 66.75 298 GLY A C 1
ATOM 2467 O O . GLY A 1 298 ? 5.684 5.988 -13.740 1.00 66.75 298 GLY A O 1
ATOM 2468 N N . LEU A 1 299 ? 6.839 4.066 -13.543 1.00 65.88 299 LEU A N 1
ATOM 2469 C CA . LEU A 1 299 ? 6.860 4.038 -12.079 1.00 65.88 299 LEU A CA 1
ATOM 2470 C C . LEU A 1 299 ? 8.159 4.578 -11.482 1.00 65.88 299 LEU A C 1
ATOM 2472 O O . LEU A 1 299 ? 8.080 5.178 -10.419 1.00 65.88 299 LEU A O 1
ATOM 2476 N N . PHE A 1 300 ? 9.313 4.358 -12.124 1.00 67.19 300 PHE A N 1
ATOM 2477 C CA . PHE A 1 300 ? 10.613 4.591 -11.483 1.00 67.19 300 PHE A CA 1
ATOM 2478 C C . PHE A 1 300 ? 11.603 5.407 -12.314 1.00 67.19 300 PHE A C 1
ATOM 2480 O O . PHE A 1 300 ? 12.261 6.274 -11.757 1.00 67.19 300 PHE A O 1
ATOM 2487 N N . ILE A 1 301 ? 11.720 5.155 -13.622 1.00 66.31 301 ILE A N 1
ATOM 2488 C CA . ILE A 1 301 ? 12.807 5.749 -14.426 1.00 66.31 301 ILE A CA 1
ATOM 2489 C C . ILE A 1 301 ? 12.429 7.137 -14.965 1.00 66.31 301 ILE A C 1
ATOM 2491 O O . ILE A 1 301 ? 13.184 8.085 -14.788 1.00 66.31 301 ILE A O 1
ATOM 2495 N N . ASP A 1 302 ? 11.249 7.286 -15.574 1.00 65.62 302 ASP A N 1
ATOM 2496 C CA . ASP A 1 302 ? 10.895 8.517 -16.303 1.00 65.62 302 ASP A CA 1
ATOM 2497 C C . ASP A 1 302 ? 10.177 9.562 -15.434 1.00 65.62 302 ASP A C 1
ATOM 2499 O O . ASP A 1 302 ? 10.038 10.710 -15.846 1.00 65.62 302 ASP A O 1
ATOM 2503 N N . GLN A 1 303 ? 9.614 9.168 -14.285 1.00 56.12 303 GLN A N 1
ATOM 2504 C CA . GLN A 1 303 ? 8.672 10.017 -13.530 1.00 56.12 303 GLN A CA 1
ATOM 2505 C C . GLN A 1 303 ? 9.106 10.385 -12.113 1.00 56.12 303 GLN A C 1
ATOM 2507 O O . GLN A 1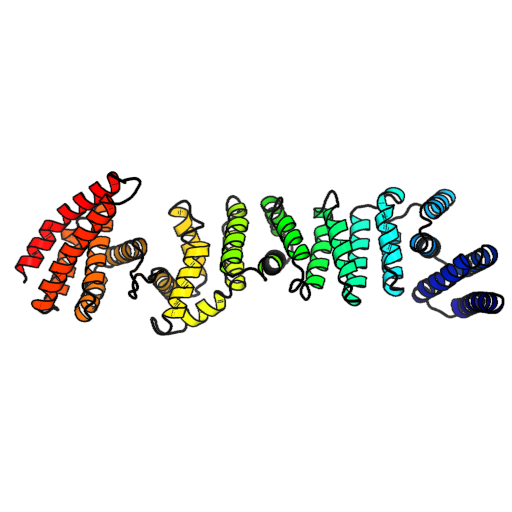 303 ? 8.514 11.306 -11.554 1.00 56.12 303 GLN A O 1
ATOM 2512 N N . LEU A 1 304 ? 10.061 9.657 -11.527 1.00 50.88 304 LEU A N 1
ATOM 2513 C CA . LEU A 1 304 ? 10.583 9.934 -10.181 1.00 50.88 304 LEU A CA 1
ATOM 2514 C C . LEU A 1 304 ? 11.907 10.693 -10.199 1.00 50.88 304 LEU A C 1
ATOM 2516 O O . LEU A 1 304 ? 12.414 11.016 -9.134 1.00 50.88 304 LEU A O 1
ATOM 2520 N N . ALA A 1 305 ? 12.476 10.927 -11.377 1.00 52.06 305 ALA A N 1
ATOM 2521 C CA . ALA A 1 305 ? 13.783 11.529 -11.491 1.00 52.06 305 ALA A CA 1
ATOM 2522 C C . ALA A 1 305 ? 13.684 12.913 -12.121 1.00 52.06 305 ALA A C 1
ATOM 2524 O O . ALA A 1 305 ? 13.332 13.056 -13.294 1.00 52.06 305 ALA A O 1
ATOM 2525 N N . GLU A 1 306 ? 14.000 13.916 -11.316 1.00 52.44 306 GLU A N 1
ATOM 2526 C CA . GLU A 1 306 ? 14.196 15.296 -11.743 1.00 52.44 306 GLU A CA 1
ATOM 2527 C C . GLU A 1 306 ? 15.634 15.500 -12.258 1.00 52.44 306 GLU A C 1
ATOM 2529 O O . GLU A 1 306 ? 15.901 16.465 -12.972 1.00 52.44 306 GLU A O 1
ATOM 2534 N N . SER A 1 307 ? 16.548 14.553 -11.976 1.00 55.97 307 SER A N 1
ATOM 2535 C CA . SER A 1 307 ? 17.940 14.558 -12.454 1.00 55.97 307 SER A CA 1
ATOM 2536 C C . SER A 1 307 ? 18.468 13.184 -12.912 1.00 55.97 307 SER A C 1
ATOM 2538 O O . SER A 1 307 ? 18.005 12.131 -12.471 1.00 55.97 307 SER A O 1
ATOM 2540 N N . GLU A 1 308 ? 19.505 13.180 -13.763 1.00 55.72 308 GLU A N 1
ATOM 2541 C CA . GLU A 1 308 ? 20.178 11.957 -14.255 1.00 55.72 308 GLU A CA 1
ATOM 2542 C C . GLU A 1 308 ? 20.742 11.077 -13.121 1.00 55.72 308 GLU A C 1
ATOM 2544 O O . GLU A 1 308 ? 20.745 9.847 -13.210 1.00 55.72 308 GLU A O 1
ATOM 2549 N N . SER A 1 309 ? 21.170 11.698 -12.017 1.00 57.69 309 SER A N 1
ATOM 2550 C CA . SER A 1 309 ? 21.666 11.002 -10.821 1.00 57.69 309 SER A CA 1
ATOM 2551 C C . SER A 1 309 ? 20.592 10.104 -10.190 1.00 57.69 309 SER A C 1
ATOM 2553 O O . SER A 1 309 ? 20.853 8.960 -9.807 1.00 57.69 309 SER A O 1
ATOM 2555 N N . GLU A 1 310 ? 19.350 10.585 -10.144 1.00 60.62 310 GLU A N 1
ATOM 2556 C CA . GLU A 1 310 ? 18.214 9.863 -9.562 1.00 60.62 310 GLU A CA 1
ATOM 2557 C C . GLU A 1 310 ? 17.747 8.726 -10.469 1.00 60.62 310 GLU A C 1
ATOM 2559 O O . GLU A 1 310 ? 17.428 7.633 -9.992 1.00 60.62 310 GLU A O 1
ATOM 2564 N N . GLN A 1 311 ? 17.791 8.942 -11.787 1.00 67.31 311 GLN A N 1
ATOM 2565 C CA . GLN A 1 311 ? 17.565 7.885 -12.776 1.00 67.31 311 GLN A CA 1
ATOM 2566 C C . GLN A 1 311 ? 18.573 6.752 -12.579 1.00 67.31 311 GLN A C 1
ATOM 2568 O O . GLN A 1 311 ? 18.193 5.580 -12.524 1.00 67.31 311 GLN A O 1
ATOM 2573 N N . GLY A 1 312 ? 19.851 7.104 -12.401 1.00 62.78 312 GLY A N 1
ATOM 2574 C CA . GLY A 1 312 ? 20.924 6.158 -12.114 1.00 62.78 312 GLY A CA 1
ATOM 2575 C C . GLY A 1 312 ? 20.701 5.379 -10.816 1.00 62.78 312 GLY A C 1
ATOM 2576 O O . GLY A 1 312 ? 20.892 4.160 -10.789 1.00 62.78 312 GLY A O 1
ATOM 2577 N N . PHE A 1 313 ? 20.239 6.044 -9.752 1.00 70.00 313 PHE A N 1
ATOM 2578 C CA . PHE A 1 313 ? 19.920 5.392 -8.481 1.00 70.00 313 PHE A CA 1
ATOM 2579 C C . PHE A 1 313 ? 18.808 4.345 -8.627 1.00 70.00 313 PHE A C 1
ATOM 2581 O O . PHE A 1 313 ? 19.014 3.179 -8.268 1.00 70.00 313 PHE A O 1
ATOM 2588 N N . TRP A 1 314 ? 17.655 4.733 -9.183 1.00 72.25 314 TRP A N 1
ATOM 2589 C CA . TRP A 1 314 ? 16.504 3.839 -9.343 1.00 72.25 314 TRP A CA 1
ATOM 2590 C C . TRP A 1 314 ? 16.794 2.681 -10.285 1.00 72.25 314 TRP A C 1
ATOM 2592 O O . TRP A 1 314 ? 16.393 1.546 -10.013 1.00 72.25 314 TRP A O 1
ATOM 2602 N N . LEU A 1 315 ? 17.552 2.939 -11.349 1.00 74.88 315 LEU A N 1
ATOM 2603 C CA . LEU A 1 315 ? 18.048 1.893 -12.228 1.00 74.88 315 LEU A CA 1
ATOM 2604 C C . LEU A 1 315 ? 18.927 0.905 -11.451 1.00 74.88 315 LEU A C 1
ATOM 2606 O O . LEU A 1 315 ? 18.703 -0.298 -11.530 1.00 74.88 315 LEU A O 1
ATOM 2610 N N . SER A 1 316 ? 19.860 1.390 -10.629 1.00 71.38 316 SER A N 1
ATOM 2611 C CA . SER A 1 316 ? 20.701 0.538 -9.778 1.00 71.38 316 SER A CA 1
ATOM 2612 C C . SER A 1 316 ? 19.877 -0.343 -8.828 1.00 71.38 316 SER A C 1
ATOM 2614 O O . SER A 1 316 ? 20.135 -1.544 -8.726 1.00 71.38 316 SER A O 1
ATOM 2616 N N . VAL A 1 317 ? 18.868 0.223 -8.154 1.00 74.50 317 VAL A N 1
ATOM 2617 C CA . VAL A 1 317 ? 17.969 -0.531 -7.257 1.00 74.50 317 VAL A CA 1
ATOM 2618 C C . VAL A 1 317 ? 17.240 -1.630 -8.027 1.00 74.50 317 VAL A C 1
ATOM 2620 O O . VAL A 1 317 ? 17.192 -2.781 -7.594 1.00 74.50 317 VAL A O 1
ATOM 2623 N N . LEU A 1 318 ? 16.726 -1.289 -9.204 1.00 77.81 318 LEU A N 1
ATOM 2624 C CA . LEU A 1 318 ? 15.948 -2.196 -10.026 1.00 77.81 318 LEU A CA 1
ATOM 2625 C C . LEU A 1 318 ? 16.795 -3.342 -10.590 1.00 77.81 318 LEU A C 1
ATOM 2627 O O . LEU A 1 318 ? 16.351 -4.489 -10.585 1.00 77.81 318 LEU A O 1
ATOM 2631 N N . LEU A 1 319 ? 18.032 -3.073 -11.009 1.00 77.81 319 LEU A N 1
ATOM 2632 C CA . LEU A 1 319 ? 18.963 -4.115 -11.444 1.00 77.81 319 LEU A CA 1
ATOM 2633 C C . LEU A 1 319 ? 19.297 -5.072 -10.300 1.00 77.81 319 LEU A C 1
ATOM 2635 O O . LEU A 1 319 ? 19.220 -6.282 -10.488 1.00 77.81 319 LEU A O 1
ATOM 2639 N N . ARG A 1 320 ? 19.566 -4.561 -9.092 1.00 77.81 320 ARG A N 1
ATOM 2640 C CA . ARG A 1 320 ? 19.924 -5.374 -7.910 1.00 77.81 320 ARG A CA 1
ATOM 2641 C C . ARG A 1 320 ? 18.854 -6.376 -7.471 1.00 77.81 320 ARG A C 1
ATOM 2643 O O . ARG A 1 320 ? 19.132 -7.238 -6.644 1.00 77.81 320 ARG A O 1
ATOM 2650 N N . THR A 1 321 ? 17.657 -6.315 -8.046 1.00 74.06 321 THR A N 1
ATOM 2651 C CA . THR A 1 321 ? 16.616 -7.335 -7.846 1.00 74.06 321 THR A CA 1
ATOM 2652 C C . THR A 1 321 ? 16.956 -8.672 -8.495 1.00 74.06 321 THR A C 1
ATOM 2654 O O . THR A 1 321 ? 16.381 -9.701 -8.138 1.00 74.06 321 THR A O 1
ATOM 2657 N N . GLN A 1 322 ? 17.887 -8.669 -9.448 1.00 81.12 322 GLN A N 1
ATOM 2658 C CA . GLN A 1 322 ? 18.362 -9.865 -10.123 1.00 81.12 322 GLN A CA 1
ATOM 2659 C C . GLN A 1 322 ? 19.593 -10.432 -9.415 1.00 81.12 322 GLN A C 1
ATOM 2661 O O . GLN A 1 322 ? 20.502 -9.697 -9.018 1.00 81.12 322 GLN A O 1
ATOM 2666 N N . LYS A 1 323 ? 19.619 -11.761 -9.267 1.00 78.19 323 LYS A N 1
ATOM 2667 C CA . LYS A 1 323 ? 20.596 -12.466 -8.425 1.00 78.19 323 LYS A CA 1
ATOM 2668 C C . LYS A 1 323 ? 21.977 -12.541 -9.062 1.00 78.19 323 LYS A C 1
ATOM 2670 O O . LYS A 1 323 ? 22.973 -12.529 -8.348 1.00 78.19 323 LYS A O 1
ATOM 2675 N N . SER A 1 324 ? 22.035 -12.640 -10.386 1.00 80.44 324 SER A N 1
ATOM 2676 C CA . SER A 1 324 ? 23.289 -12.738 -11.133 1.00 80.44 324 SER A CA 1
ATOM 2677 C C . SER A 1 324 ? 23.547 -11.501 -11.987 1.00 80.44 324 SER A C 1
ATOM 2679 O O . SER A 1 324 ? 22.619 -10.887 -12.507 1.00 80.44 324 SER A O 1
ATOM 2681 N N . VAL A 1 325 ? 24.824 -11.177 -12.210 1.00 73.56 325 VAL A N 1
ATOM 2682 C CA . VAL A 1 325 ? 25.242 -10.089 -13.115 1.00 73.56 325 VAL A CA 1
ATOM 2683 C C . VAL A 1 325 ? 24.691 -10.296 -14.533 1.00 73.56 325 VAL A C 1
ATOM 2685 O O . VAL A 1 325 ? 24.305 -9.338 -15.194 1.00 73.56 325 VAL A O 1
ATOM 2688 N N . ALA A 1 326 ? 24.575 -11.548 -14.984 1.00 72.50 326 ALA A N 1
ATOM 2689 C CA . ALA A 1 326 ? 23.983 -11.878 -16.278 1.00 72.50 326 ALA A CA 1
ATOM 2690 C C . ALA A 1 326 ? 22.489 -11.513 -16.348 1.00 72.50 326 ALA A C 1
ATOM 2692 O O . ALA A 1 326 ? 22.033 -10.931 -17.331 1.00 72.50 326 ALA A O 1
ATOM 2693 N N . GLU A 1 327 ? 21.719 -11.805 -15.298 1.00 77.44 327 GLU A N 1
ATOM 2694 C CA . GLU A 1 327 ? 20.312 -11.402 -15.213 1.00 77.44 327 GLU A CA 1
ATOM 2695 C C . GLU A 1 327 ? 20.163 -9.889 -15.028 1.00 77.44 327 GLU A C 1
ATOM 2697 O O . GLU A 1 327 ? 19.239 -9.307 -15.589 1.00 77.44 327 GLU A O 1
ATOM 2702 N N . GLN A 1 328 ? 21.082 -9.235 -14.309 1.00 77.88 328 GLN A N 1
ATOM 2703 C CA . GLN A 1 328 ? 21.137 -7.772 -14.219 1.00 77.88 328 GLN A CA 1
ATOM 2704 C C . GLN A 1 328 ? 21.344 -7.160 -15.603 1.00 77.88 328 GLN A C 1
ATOM 2706 O O . GLN A 1 328 ? 20.544 -6.332 -16.023 1.00 77.88 328 GLN A O 1
ATOM 2711 N N . GLY A 1 329 ? 22.342 -7.627 -16.358 1.00 72.00 329 GLY A N 1
ATOM 2712 C CA . GLY A 1 329 ? 22.584 -7.187 -17.733 1.00 72.00 329 GLY A CA 1
ATOM 2713 C C . GLY A 1 329 ? 21.397 -7.466 -18.656 1.00 72.00 329 GLY A C 1
ATOM 2714 O O . GLY A 1 329 ? 21.026 -6.630 -19.475 1.00 72.00 329 GLY A O 1
ATOM 2715 N N . ARG A 1 330 ? 20.717 -8.602 -18.489 1.00 79.81 330 ARG A N 1
ATOM 2716 C CA . ARG A 1 330 ? 19.500 -8.909 -19.246 1.00 79.81 330 ARG A CA 1
ATOM 2717 C C . ARG A 1 330 ? 18.344 -7.967 -18.904 1.00 79.81 330 ARG A C 1
ATOM 2719 O O . ARG A 1 330 ? 17.649 -7.518 -19.811 1.00 79.81 330 ARG A O 1
ATOM 2726 N N . LEU A 1 331 ? 18.122 -7.687 -17.622 1.00 82.44 331 LEU A N 1
ATOM 2727 C CA . LEU A 1 331 ? 17.090 -6.757 -17.171 1.00 82.44 331 LEU A CA 1
ATOM 2728 C C . LEU A 1 331 ? 17.397 -5.339 -17.650 1.00 82.44 331 LEU A C 1
ATOM 2730 O O . LEU A 1 331 ? 16.505 -4.659 -18.142 1.00 82.44 331 LEU A O 1
ATOM 2734 N N . PHE A 1 332 ? 18.663 -4.935 -17.578 1.00 78.62 332 PHE A N 1
ATOM 2735 C CA . PHE A 1 332 ? 19.160 -3.696 -18.158 1.00 78.62 332 PHE A CA 1
ATOM 2736 C C . PHE A 1 332 ? 18.732 -3.615 -19.626 1.00 78.62 332 PHE A C 1
ATOM 2738 O O . PHE A 1 332 ? 17.902 -2.780 -19.977 1.00 78.62 332 PHE A O 1
ATOM 2745 N N . MET A 1 333 ? 19.160 -4.566 -20.458 1.00 74.56 333 MET A N 1
ATOM 2746 C CA . MET A 1 333 ? 18.810 -4.607 -21.884 1.00 74.56 333 MET A CA 1
ATOM 2747 C C . MET A 1 333 ? 17.298 -4.640 -22.148 1.00 74.56 333 MET A C 1
ATOM 2749 O O . MET A 1 333 ? 16.828 -4.059 -23.122 1.00 74.56 333 MET A O 1
ATOM 2753 N N . LEU A 1 334 ? 16.522 -5.301 -21.285 1.00 78.56 334 LEU A N 1
ATOM 2754 C CA . LEU A 1 334 ? 15.067 -5.338 -21.386 1.00 78.56 334 LEU A CA 1
ATOM 2755 C C . LEU A 1 334 ? 14.442 -3.954 -21.192 1.00 78.56 334 LEU A C 1
ATOM 2757 O O . LEU A 1 334 ? 13.516 -3.624 -21.932 1.00 78.56 334 LEU A O 1
ATOM 2761 N N . LEU A 1 335 ? 14.904 -3.193 -20.196 1.00 74.62 335 LEU A N 1
ATOM 2762 C CA . LEU A 1 335 ? 14.411 -1.850 -19.873 1.00 74.62 335 LEU A CA 1
ATOM 2763 C C . LEU A 1 335 ? 14.829 -0.845 -20.934 1.00 74.62 335 LEU A C 1
ATOM 2765 O O . LEU A 1 335 ? 14.006 -0.041 -21.350 1.00 74.62 335 LEU A O 1
ATOM 2769 N N . PHE A 1 336 ? 16.044 -0.988 -21.467 1.00 70.00 336 PHE A N 1
ATOM 2770 C CA . PHE A 1 336 ? 16.520 -0.248 -22.635 1.00 70.00 336 PHE A CA 1
ATOM 2771 C C . PHE A 1 336 ? 15.903 -0.752 -23.950 1.00 70.00 336 PHE A C 1
ATOM 2773 O O . PHE A 1 336 ? 16.555 -0.772 -24.982 1.00 70.00 336 PHE A O 1
ATOM 2780 N N . GLY A 1 337 ? 14.646 -1.189 -23.946 1.00 64.00 337 GLY A N 1
ATOM 2781 C CA . GLY A 1 337 ? 13.895 -1.492 -25.165 1.00 64.00 337 GLY A CA 1
ATOM 2782 C C . GLY A 1 337 ? 12.844 -0.414 -25.465 1.00 64.00 337 GLY A C 1
ATOM 2783 O O . GLY A 1 337 ? 12.600 0.473 -24.648 1.00 64.00 337 GLY A O 1
ATOM 2784 N N . PRO A 1 338 ? 12.165 -0.474 -26.621 1.00 60.34 338 PRO A N 1
ATOM 2785 C CA . PRO A 1 338 ? 11.111 0.478 -26.970 1.00 60.34 338 PRO A CA 1
ATOM 2786 C C . PRO A 1 338 ? 9.966 0.490 -25.945 1.00 60.34 338 PRO A C 1
ATOM 2788 O O . PRO A 1 338 ? 9.560 -0.550 -25.432 1.00 60.34 338 PRO A O 1
ATOM 2791 N N . VAL A 1 339 ? 9.409 1.676 -25.671 1.00 61.66 339 VAL A N 1
ATOM 2792 C CA . VAL A 1 339 ? 8.360 1.884 -24.645 1.00 61.66 339 VAL A CA 1
ATOM 2793 C C . VAL A 1 339 ? 7.011 2.299 -25.263 1.00 61.66 339 VAL A C 1
ATOM 2795 O O . VAL A 1 339 ? 5.971 2.250 -24.603 1.00 61.66 339 VAL A O 1
ATOM 2798 N N . LYS A 1 340 ? 6.990 2.668 -26.553 1.00 57.00 340 LYS A N 1
ATOM 2799 C CA . LYS A 1 340 ? 5.786 3.028 -27.323 1.00 57.00 340 LYS A CA 1
ATOM 2800 C C . LYS A 1 340 ? 5.799 2.350 -28.695 1.00 57.00 340 LYS A C 1
ATOM 2802 O O . LYS A 1 340 ? 6.861 2.115 -29.260 1.00 57.00 340 LYS A O 1
ATOM 2807 N N . TYR A 1 341 ? 4.608 2.088 -29.227 1.00 45.75 341 TYR A N 1
ATOM 2808 C CA . TYR A 1 341 ? 4.406 1.772 -30.640 1.00 45.75 341 TYR A CA 1
ATOM 2809 C C . TYR A 1 341 ? 4.076 3.075 -31.368 1.00 45.75 341 TYR A C 1
ATOM 2811 O O . TYR A 1 341 ? 3.105 3.739 -31.001 1.00 45.75 341 TYR A O 1
ATOM 2819 N N . ILE A 1 342 ? 4.860 3.454 -32.375 1.00 41.09 342 ILE A N 1
ATOM 2820 C CA . ILE A 1 342 ? 4.528 4.577 -33.257 1.00 41.09 342 ILE A CA 1
ATOM 2821 C C . ILE A 1 342 ? 4.179 3.961 -34.612 1.00 41.09 342 ILE A C 1
ATOM 2823 O O . ILE A 1 342 ? 5.027 3.379 -35.269 1.00 41.09 342 ILE A O 1
ATOM 2827 N N . HIS A 1 343 ? 2.902 4.042 -34.995 1.00 35.84 343 HIS A N 1
ATOM 2828 C CA . HIS A 1 343 ? 2.409 3.628 -36.322 1.00 35.84 343 HIS A CA 1
ATOM 2829 C C . HIS A 1 343 ? 2.698 2.157 -36.683 1.00 35.84 343 HIS A C 1
ATOM 2831 O O . HIS A 1 343 ? 3.049 1.840 -37.811 1.00 35.84 343 HIS A O 1
ATOM 2837 N N . GLY A 1 344 ? 2.542 1.240 -35.723 1.00 39.72 344 GLY A N 1
ATOM 2838 C CA . GLY A 1 344 ? 2.728 -0.197 -35.968 1.00 39.72 344 GLY A CA 1
ATOM 2839 C C . GLY A 1 344 ? 4.183 -0.676 -35.929 1.00 39.72 344 GLY A C 1
ATOM 2840 O O . GLY A 1 344 ? 4.399 -1.881 -35.855 1.00 39.72 344 GLY A O 1
ATOM 2841 N N . GLU A 1 345 ? 5.160 0.231 -35.848 1.00 42.31 345 GLU A N 1
ATOM 2842 C CA . GLU A 1 345 ? 6.576 -0.095 -35.662 1.00 42.31 345 GLU A CA 1
ATOM 2843 C C . GLU A 1 345 ? 7.061 0.378 -34.280 1.00 42.31 345 GLU A C 1
ATOM 2845 O O . GLU A 1 345 ? 6.749 1.472 -33.795 1.00 42.31 345 GLU A O 1
ATOM 2850 N N . GLY A 1 346 ? 7.778 -0.496 -33.572 1.00 43.25 346 GLY A N 1
ATOM 2851 C CA . GLY A 1 346 ? 8.360 -0.173 -32.273 1.00 43.25 346 GLY A CA 1
ATOM 2852 C C . GLY A 1 346 ? 9.628 0.651 -32.458 1.00 43.25 346 GLY A C 1
ATOM 2853 O O . GLY A 1 346 ? 10.693 0.076 -32.631 1.00 43.25 346 GLY A O 1
ATOM 2854 N N . ALA A 1 347 ? 9.536 1.979 -32.402 1.00 44.38 347 ALA A N 1
ATOM 2855 C CA . ALA A 1 347 ? 10.721 2.833 -32.367 1.00 44.38 347 ALA A CA 1
ATOM 2856 C C . ALA A 1 347 ? 11.286 2.892 -30.929 1.00 44.38 347 ALA A C 1
ATOM 2858 O O . ALA A 1 347 ? 10.537 3.221 -29.997 1.00 44.38 347 ALA A O 1
ATOM 2859 N N . PRO A 1 348 ? 12.577 2.575 -30.701 1.00 47.97 348 PRO A N 1
ATOM 2860 C CA . PRO A 1 348 ? 13.203 2.773 -29.395 1.00 47.97 348 PRO A CA 1
ATOM 2861 C C . PRO A 1 348 ? 13.194 4.257 -28.998 1.00 47.97 348 PRO A C 1
ATOM 2863 O O . PRO A 1 348 ? 13.262 5.140 -29.852 1.00 47.97 348 PRO A O 1
ATOM 2866 N N . GLN A 1 349 ? 13.077 4.553 -27.698 1.00 49.53 349 GLN A N 1
ATOM 2867 C CA . GLN A 1 349 ? 13.185 5.935 -27.215 1.00 49.53 349 GLN A CA 1
ATOM 2868 C C . GLN A 1 349 ? 14.584 6.494 -27.520 1.00 49.53 349 GLN A C 1
ATOM 2870 O O . GLN A 1 349 ? 15.567 5.760 -27.481 1.00 49.53 349 GLN A O 1
ATOM 2875 N N . VAL A 1 350 ? 14.690 7.805 -27.757 1.00 54.28 350 VAL A N 1
ATOM 2876 C CA . VAL A 1 350 ? 15.971 8.483 -28.036 1.00 54.28 350 VAL A CA 1
ATOM 2877 C C . VAL A 1 350 ? 17.024 8.139 -26.973 1.00 54.28 350 VAL A C 1
ATOM 2879 O O . VAL A 1 350 ? 18.145 7.783 -27.318 1.00 54.28 350 VAL A O 1
ATOM 2882 N N . TRP A 1 351 ? 16.648 8.107 -25.692 1.00 47.38 351 TRP A N 1
ATOM 2883 C CA . TRP A 1 351 ? 17.550 7.759 -24.588 1.00 47.38 351 TRP A CA 1
ATOM 2884 C C . TRP A 1 351 ? 18.050 6.301 -24.618 1.00 47.38 351 TRP A C 1
ATOM 2886 O O . TRP A 1 351 ? 19.195 6.023 -24.273 1.00 47.38 351 TRP A O 1
ATOM 2896 N N . VAL A 1 352 ? 17.237 5.359 -25.102 1.00 54.03 352 VAL A N 1
ATOM 2897 C CA . VAL A 1 352 ? 17.638 3.954 -25.285 1.00 54.03 352 VAL A CA 1
ATOM 2898 C C . VAL A 1 352 ? 18.751 3.832 -26.319 1.00 54.03 352 VAL A C 1
ATOM 2900 O O . VAL A 1 352 ? 19.736 3.132 -26.090 1.00 54.03 352 VAL A O 1
ATOM 2903 N N . PHE A 1 353 ? 18.612 4.548 -27.434 1.00 63.38 353 PHE A N 1
ATOM 2904 C CA . PHE A 1 353 ? 19.649 4.595 -28.453 1.00 63.38 353 PHE A CA 1
ATOM 2905 C C . PHE A 1 353 ? 20.936 5.231 -27.924 1.00 63.38 353 PHE A C 1
ATOM 2907 O O . PHE A 1 353 ? 22.008 4.723 -28.226 1.00 63.38 353 PHE A O 1
ATOM 2914 N N . HIS A 1 354 ? 20.845 6.277 -27.096 1.00 63.50 354 HIS A N 1
ATOM 2915 C CA . HIS A 1 354 ? 22.024 6.912 -26.500 1.00 63.50 354 HIS A CA 1
ATOM 2916 C C . HIS A 1 354 ? 22.740 5.979 -25.512 1.00 63.50 354 HIS A C 1
ATOM 2918 O O . HIS A 1 354 ? 23.951 5.846 -25.589 1.00 63.50 354 HIS A O 1
ATOM 2924 N N . ASN A 1 355 ? 22.032 5.248 -24.644 1.00 62.38 355 ASN A N 1
ATOM 2925 C CA . ASN A 1 355 ? 22.691 4.308 -23.723 1.00 62.38 355 ASN A CA 1
ATOM 2926 C C . ASN A 1 355 ? 23.251 3.069 -24.420 1.00 62.38 355 ASN A C 1
ATOM 2928 O O . ASN A 1 355 ? 24.310 2.573 -2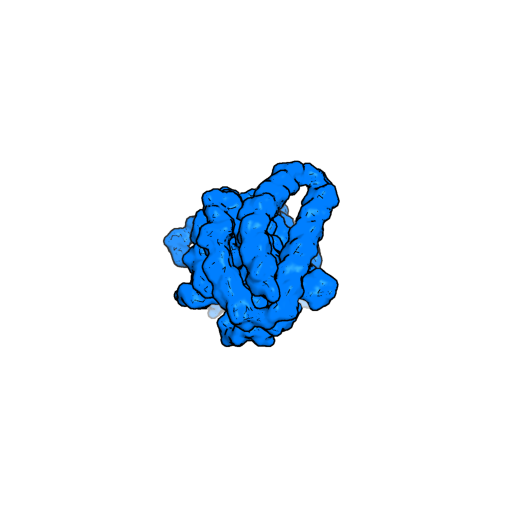4.041 1.00 62.38 355 ASN A O 1
ATOM 2932 N N . PHE A 1 356 ? 22.558 2.552 -25.438 1.00 67.62 356 PHE A N 1
ATOM 2933 C CA . PHE A 1 356 ? 23.109 1.461 -26.231 1.00 67.62 356 PHE A CA 1
ATOM 2934 C C . PHE A 1 356 ? 24.308 1.943 -27.057 1.00 67.62 356 PHE A C 1
ATOM 2936 O O . PHE A 1 356 ? 25.307 1.239 -27.115 1.00 67.62 356 PHE A O 1
ATOM 2943 N N . ALA A 1 357 ? 24.282 3.171 -27.583 1.00 71.75 357 ALA A N 1
ATOM 2944 C CA . ALA A 1 357 ? 25.459 3.817 -28.158 1.00 71.75 357 ALA A CA 1
ATOM 2945 C C . ALA A 1 357 ? 26.606 3.956 -27.139 1.00 71.75 357 ALA A C 1
ATOM 2947 O O . ALA A 1 357 ? 27.741 3.645 -27.482 1.00 71.75 357 ALA A O 1
ATOM 2948 N N . SER A 1 358 ? 26.323 4.313 -25.882 1.00 69.62 358 SER A N 1
ATOM 2949 C CA . SER A 1 358 ? 27.305 4.315 -24.783 1.00 69.62 358 SER A CA 1
ATOM 2950 C C . SER A 1 358 ? 27.872 2.923 -24.476 1.00 69.62 358 SER A C 1
ATOM 2952 O O . SER A 1 358 ? 29.040 2.793 -24.123 1.00 69.62 358 SER A O 1
ATOM 2954 N N . LEU A 1 359 ? 27.085 1.854 -24.625 1.00 71.25 359 LEU A N 1
ATOM 2955 C CA . LEU A 1 359 ? 27.597 0.483 -24.513 1.00 71.25 359 LEU A CA 1
ATOM 2956 C C . LEU A 1 359 ? 28.500 0.127 -25.698 1.00 71.25 359 LEU A C 1
ATOM 2958 O O . LEU A 1 359 ? 29.561 -0.458 -25.504 1.00 71.25 359 LEU A O 1
ATOM 2962 N N . LEU A 1 360 ? 28.085 0.485 -26.914 1.00 74.44 360 LEU A N 1
ATOM 2963 C CA . LEU A 1 360 ? 28.877 0.291 -28.127 1.00 74.44 360 LEU A CA 1
ATOM 2964 C C . LEU A 1 360 ? 30.198 1.077 -28.073 1.00 74.44 360 LEU A C 1
ATOM 2966 O O . LEU A 1 360 ? 31.214 0.583 -28.543 1.00 74.44 360 LEU A O 1
ATOM 2970 N N . LEU A 1 361 ? 30.201 2.239 -27.415 1.00 68.88 361 LEU A N 1
ATOM 2971 C CA . LEU A 1 361 ? 31.392 3.019 -27.067 1.00 68.88 361 LEU A CA 1
ATOM 2972 C C . LEU A 1 361 ? 32.372 2.234 -26.199 1.00 68.88 361 LEU A C 1
ATOM 2974 O O . LEU A 1 361 ? 33.567 2.190 -26.477 1.00 68.88 361 LEU A O 1
ATOM 2978 N N . LEU A 1 362 ? 31.858 1.605 -25.145 1.00 70.31 362 LEU A N 1
ATOM 2979 C CA . LEU A 1 362 ? 32.666 0.817 -24.219 1.00 70.31 362 LEU A CA 1
ATOM 2980 C C . LEU A 1 362 ? 33.096 -0.531 -24.814 1.00 70.31 362 LEU A C 1
ATOM 2982 O O . LEU A 1 362 ? 34.025 -1.149 -24.296 1.00 70.31 362 LEU A O 1
ATOM 2986 N N . GLN A 1 363 ? 32.410 -1.007 -25.857 1.00 77.56 363 GLN A N 1
ATOM 2987 C CA . GLN A 1 363 ? 32.654 -2.288 -26.526 1.00 77.56 363 GLN A CA 1
ATOM 2988 C C . GLN A 1 363 ? 32.513 -2.156 -28.060 1.00 77.56 363 GLN A C 1
ATOM 2990 O O . GLN A 1 363 ? 31.530 -2.650 -28.628 1.00 77.56 363 GLN A O 1
ATOM 2995 N N . PRO A 1 364 ? 33.492 -1.534 -28.752 1.00 76.94 364 PRO A N 1
ATOM 2996 C CA . PRO A 1 364 ? 33.408 -1.249 -30.191 1.00 76.94 364 PRO A CA 1
ATOM 2997 C C . PRO A 1 364 ? 33.201 -2.484 -31.079 1.00 76.94 364 PRO A C 1
ATOM 2999 O O . PRO A 1 364 ? 32.554 -2.399 -32.121 1.00 76.94 364 PRO A O 1
ATOM 3002 N N . GLU A 1 365 ? 33.655 -3.658 -30.633 1.00 76.31 365 GLU A N 1
ATOM 3003 C CA . GLU A 1 365 ? 33.453 -4.948 -31.314 1.00 76.31 365 GLU A CA 1
ATOM 3004 C C . GLU A 1 365 ? 31.967 -5.290 -31.538 1.00 76.31 365 GLU A C 1
ATOM 3006 O O . GLU A 1 365 ? 31.593 -5.985 -32.486 1.00 76.31 365 GLU A O 1
ATOM 3011 N N . LEU A 1 366 ? 31.080 -4.770 -30.683 1.00 80.81 366 LEU A N 1
ATOM 3012 C CA . LEU A 1 366 ? 29.640 -4.992 -30.793 1.00 80.81 366 LEU A CA 1
ATOM 3013 C C . LEU A 1 366 ? 28.987 -4.131 -31.880 1.00 80.81 366 LEU A C 1
ATOM 3015 O O . LEU A 1 366 ? 27.887 -4.471 -32.324 1.00 80.81 366 LEU A O 1
ATOM 3019 N N . ILE A 1 367 ? 29.641 -3.055 -32.340 1.00 84.06 367 ILE A N 1
ATOM 3020 C CA . ILE A 1 367 ? 29.096 -2.133 -33.354 1.00 84.06 367 ILE A CA 1
ATOM 3021 C C . ILE A 1 367 ? 28.789 -2.899 -34.638 1.00 84.06 367 ILE A C 1
ATOM 3023 O O . ILE A 1 367 ? 27.694 -2.779 -35.195 1.00 84.06 367 ILE A O 1
ATOM 3027 N N . ARG A 1 368 ? 29.721 -3.758 -35.065 1.00 84.50 368 ARG A N 1
ATOM 3028 C CA . ARG A 1 368 ? 29.562 -4.575 -36.268 1.00 84.50 368 ARG A CA 1
ATOM 3029 C C . ARG A 1 368 ? 28.348 -5.489 -36.175 1.00 84.50 368 ARG A C 1
ATOM 3031 O O . ARG A 1 368 ? 27.544 -5.532 -37.100 1.00 84.50 368 ARG A O 1
ATOM 3038 N N . ILE A 1 369 ? 28.176 -6.185 -35.050 1.00 80.19 369 ILE A N 1
ATOM 3039 C CA . ILE A 1 369 ? 27.029 -7.078 -34.820 1.00 80.19 369 ILE A CA 1
ATOM 3040 C C . ILE A 1 369 ? 25.725 -6.272 -34.800 1.00 80.19 369 ILE A C 1
ATOM 3042 O O . ILE A 1 369 ? 24.736 -6.667 -35.423 1.00 80.19 369 ILE A O 1
ATOM 3046 N N . ALA A 1 370 ? 25.728 -5.133 -34.105 1.00 80.19 370 ALA A N 1
ATOM 3047 C CA . ALA A 1 370 ? 24.559 -4.282 -33.948 1.00 80.19 370 ALA A CA 1
ATOM 3048 C C . ALA A 1 370 ? 24.064 -3.713 -35.284 1.00 80.19 370 ALA A C 1
ATOM 3050 O O . ALA A 1 370 ? 22.851 -3.650 -35.495 1.00 80.19 370 ALA A O 1
ATOM 3051 N N . LEU A 1 371 ? 24.969 -3.321 -36.180 1.00 86.75 371 LEU A N 1
ATOM 3052 C CA . LEU A 1 371 ? 24.612 -2.736 -37.470 1.00 86.75 371 LEU A CA 1
ATOM 3053 C C . LEU A 1 371 ? 24.362 -3.797 -38.545 1.00 86.75 371 LEU A C 1
ATOM 3055 O O . LEU A 1 371 ? 23.336 -3.735 -39.223 1.00 86.75 371 LEU A O 1
ATOM 3059 N N . TYR A 1 372 ? 25.237 -4.800 -38.669 1.00 87.06 372 TYR A N 1
ATOM 3060 C CA . TYR A 1 372 ? 25.168 -5.802 -39.737 1.00 87.06 372 TYR A CA 1
ATOM 3061 C C . TYR A 1 372 ? 23.814 -6.510 -39.791 1.00 87.06 372 TYR A C 1
ATOM 3063 O O . TYR A 1 372 ? 23.165 -6.508 -40.833 1.00 87.06 372 TYR A O 1
ATOM 3071 N N . TYR A 1 373 ? 23.347 -7.075 -38.672 1.00 80.19 373 TYR A N 1
ATOM 3072 C CA . TYR A 1 373 ? 22.096 -7.836 -38.673 1.00 80.19 373 TYR A CA 1
ATOM 3073 C C . TYR A 1 373 ? 20.874 -6.953 -38.929 1.00 80.19 373 TYR A C 1
ATOM 3075 O O . TYR A 1 373 ? 19.954 -7.379 -39.622 1.00 80.19 373 TYR A O 1
ATOM 3083 N N . ARG A 1 374 ? 20.866 -5.709 -38.437 1.00 84.75 374 ARG A N 1
ATOM 3084 C CA . ARG A 1 374 ? 19.773 -4.767 -38.723 1.00 84.75 374 ARG A CA 1
ATOM 3085 C C . ARG A 1 374 ? 19.679 -4.475 -40.213 1.00 84.75 374 ARG A C 1
ATOM 3087 O O . ARG A 1 374 ? 18.592 -4.544 -40.773 1.00 84.75 374 ARG A O 1
ATOM 3094 N N . ILE A 1 375 ? 20.812 -4.212 -40.858 1.00 88.00 375 ILE A N 1
ATOM 3095 C CA . ILE A 1 375 ? 20.861 -3.936 -42.297 1.00 88.00 375 ILE A CA 1
ATOM 3096 C C . ILE A 1 375 ? 20.509 -5.196 -43.100 1.00 88.00 375 ILE A C 1
ATOM 3098 O O . ILE A 1 375 ? 19.721 -5.128 -44.042 1.00 88.00 375 ILE A O 1
ATOM 3102 N N . LEU A 1 376 ? 21.033 -6.358 -42.699 1.00 83.44 376 LEU A N 1
ATOM 3103 C CA . LEU A 1 376 ? 20.763 -7.642 -43.347 1.00 83.44 376 LEU A CA 1
ATOM 3104 C C . LEU A 1 376 ? 19.264 -7.977 -43.368 1.00 83.44 376 LEU A C 1
ATOM 3106 O O . LEU A 1 376 ? 18.763 -8.438 -44.389 1.00 83.44 376 LEU A O 1
ATOM 3110 N N . TYR A 1 377 ? 18.552 -7.715 -42.268 1.00 81.44 377 TYR A N 1
ATOM 3111 C CA . TYR A 1 377 ? 17.117 -7.987 -42.133 1.00 81.44 377 TYR A CA 1
ATOM 3112 C C . TYR A 1 377 ? 16.210 -6.817 -42.561 1.00 81.44 377 TYR A C 1
ATOM 3114 O O . TYR A 1 377 ? 15.015 -6.837 -42.282 1.00 81.44 377 TYR A O 1
ATOM 3122 N N . GLY A 1 378 ? 16.743 -5.805 -43.257 1.00 80.25 378 GLY A N 1
ATOM 3123 C CA . GLY A 1 378 ? 15.945 -4.711 -43.827 1.00 80.25 378 GLY A CA 1
ATOM 3124 C C . GLY A 1 378 ? 15.553 -3.604 -42.842 1.00 80.25 378 GLY A C 1
ATOM 3125 O O . GLY A 1 378 ? 14.775 -2.719 -43.183 1.00 80.25 378 GLY A O 1
ATOM 3126 N N . HIS A 1 379 ? 16.121 -3.590 -41.637 1.00 81.69 379 HIS A N 1
ATOM 3127 C CA . HIS A 1 379 ? 15.926 -2.542 -40.631 1.00 81.69 379 HIS A CA 1
ATOM 3128 C C . HIS A 1 379 ? 16.959 -1.406 -40.772 1.00 81.69 379 HIS A C 1
ATOM 3130 O O . HIS A 1 379 ? 17.516 -0.922 -39.782 1.00 81.69 379 HIS A O 1
ATOM 3136 N N . CYS A 1 380 ? 17.225 -0.958 -42.006 1.00 84.44 380 CYS A N 1
ATOM 3137 C CA . CYS A 1 380 ? 18.220 0.083 -42.305 1.00 84.44 380 CYS A CA 1
ATOM 3138 C C . CYS A 1 380 ? 17.923 1.410 -41.600 1.00 84.44 380 CYS A C 1
ATOM 3140 O O . CYS A 1 380 ? 18.840 2.063 -41.106 1.00 84.44 380 CYS A O 1
ATOM 3142 N N . LYS A 1 381 ? 16.642 1.766 -41.473 1.00 83.06 381 LYS A N 1
ATOM 3143 C CA . LYS A 1 381 ? 16.204 2.948 -40.729 1.00 83.06 381 LYS A CA 1
ATOM 3144 C C . LYS A 1 381 ? 16.603 2.879 -39.253 1.00 83.06 381 LYS A C 1
ATOM 3146 O O . LYS A 1 381 ? 17.124 3.851 -38.717 1.00 83.06 381 LYS A O 1
ATOM 3151 N N . GLU A 1 382 ? 16.415 1.738 -38.586 1.00 78.31 382 GLU A N 1
ATOM 3152 C CA . GLU A 1 382 ? 16.822 1.567 -37.181 1.00 78.31 382 GLU A CA 1
ATOM 3153 C C . GLU A 1 382 ? 18.349 1.626 -37.036 1.00 78.31 382 GLU A C 1
ATOM 3155 O O . GLU A 1 382 ? 18.863 2.266 -36.118 1.00 78.31 382 GLU A O 1
ATOM 3160 N N . ALA A 1 383 ? 19.082 1.014 -37.971 1.00 85.50 383 ALA A N 1
ATOM 3161 C CA . ALA A 1 383 ? 20.539 1.099 -38.013 1.00 85.50 383 ALA A CA 1
ATOM 3162 C C . ALA A 1 383 ? 21.028 2.548 -38.205 1.00 85.50 383 ALA A C 1
ATOM 3164 O O . ALA A 1 383 ? 22.012 2.949 -37.587 1.00 85.50 383 ALA A O 1
ATOM 3165 N N . ALA A 1 384 ? 20.332 3.354 -39.014 1.00 87.75 384 ALA A N 1
ATOM 3166 C CA . ALA A 1 384 ? 20.671 4.758 -39.229 1.00 87.75 384 ALA A CA 1
ATOM 3167 C C . ALA A 1 384 ? 20.450 5.580 -37.952 1.00 87.75 384 ALA A C 1
ATOM 3169 O O . ALA A 1 384 ? 21.343 6.310 -37.525 1.00 87.75 384 ALA A O 1
ATOM 3170 N N . HIS A 1 385 ? 19.314 5.389 -37.272 1.00 83.50 385 HIS A N 1
ATOM 3171 C CA . HIS A 1 385 ? 19.063 6.005 -35.963 1.00 83.50 385 HIS A CA 1
ATOM 3172 C C . HIS A 1 385 ? 20.129 5.606 -34.932 1.00 83.50 385 HIS A C 1
ATOM 3174 O O . HIS A 1 385 ? 20.551 6.443 -34.135 1.00 83.50 385 HIS A O 1
ATOM 3180 N N . MET A 1 386 ? 20.614 4.359 -34.979 1.00 84.69 386 MET A N 1
ATOM 3181 C CA . MET A 1 386 ? 21.710 3.900 -34.125 1.00 84.69 386 MET A CA 1
ATOM 3182 C C . MET A 1 386 ? 23.013 4.650 -34.398 1.00 84.69 386 MET A C 1
ATOM 3184 O O . MET A 1 386 ? 23.679 5.086 -33.462 1.00 84.69 386 MET A O 1
ATOM 3188 N N . LEU A 1 387 ? 23.367 4.834 -35.672 1.00 88.88 387 LEU A N 1
ATOM 3189 C CA . LEU A 1 387 ? 24.556 5.593 -36.051 1.00 88.88 387 LEU A CA 1
ATOM 3190 C C . LEU A 1 387 ? 24.460 7.056 -35.607 1.00 88.88 387 LEU A C 1
ATOM 3192 O O . LEU A 1 387 ? 25.434 7.591 -35.083 1.00 88.88 387 LEU A O 1
ATOM 3196 N N . HIS A 1 388 ? 23.293 7.688 -35.754 1.00 87.00 388 HIS A N 1
ATOM 3197 C CA . HIS A 1 388 ? 23.079 9.056 -35.277 1.00 87.00 388 HIS A CA 1
ATOM 3198 C C . HIS A 1 388 ? 23.156 9.168 -33.756 1.00 87.00 388 HIS A C 1
ATOM 3200 O O . HIS A 1 388 ? 23.749 10.115 -33.256 1.00 87.00 388 HIS A O 1
ATOM 3206 N N . ALA A 1 389 ? 22.638 8.193 -33.012 1.00 82.75 389 ALA A N 1
ATOM 3207 C CA . ALA A 1 389 ? 22.785 8.194 -31.563 1.00 82.75 389 ALA A CA 1
ATOM 3208 C C . ALA A 1 389 ? 24.241 8.001 -31.126 1.00 82.75 389 ALA A C 1
ATOM 3210 O O . ALA A 1 389 ? 24.699 8.708 -30.234 1.00 82.75 389 ALA A O 1
ATOM 3211 N N . MET A 1 390 ? 24.994 7.111 -31.788 1.00 84.94 390 MET A N 1
ATOM 3212 C CA . MET A 1 390 ? 26.443 7.021 -31.589 1.00 84.94 390 MET A CA 1
ATOM 3213 C C . MET A 1 390 ? 27.097 8.371 -31.872 1.00 84.94 390 MET A C 1
ATOM 3215 O O . MET A 1 390 ? 27.714 8.933 -30.978 1.00 84.94 390 MET A O 1
ATOM 3219 N N . LYS A 1 391 ? 26.871 8.969 -33.042 1.00 87.19 391 LYS A N 1
ATOM 3220 C CA . LYS A 1 391 ? 27.385 10.303 -33.388 1.00 87.19 391 LYS A CA 1
ATOM 3221 C C . LYS A 1 391 ? 27.160 11.330 -32.269 1.00 87.19 391 LYS A C 1
ATOM 3223 O O . LYS A 1 391 ? 28.112 11.985 -31.857 1.00 87.19 391 LYS A O 1
ATOM 3228 N N . THR A 1 392 ? 25.932 11.450 -31.767 1.00 79.38 392 THR A N 1
ATOM 3229 C CA . THR A 1 392 ? 25.578 12.422 -30.724 1.00 79.38 392 THR A CA 1
ATOM 3230 C C . THR A 1 392 ? 26.290 12.135 -29.398 1.00 79.38 392 THR A C 1
ATOM 3232 O O . THR A 1 392 ? 26.818 13.063 -28.788 1.00 79.38 392 THR A O 1
ATOM 3235 N N . VAL A 1 393 ? 26.381 10.870 -28.966 1.00 73.06 393 VAL A N 1
ATOM 3236 C CA . VAL A 1 393 ? 27.093 10.509 -27.723 1.00 73.06 393 VAL A CA 1
ATOM 3237 C C . VAL A 1 393 ? 28.606 10.706 -27.862 1.00 73.06 393 VAL A C 1
ATOM 3239 O O . VAL A 1 393 ? 29.215 11.322 -26.993 1.00 73.06 393 VAL A O 1
ATOM 3242 N N . TYR A 1 394 ? 29.211 10.242 -28.960 1.00 75.00 394 TYR A N 1
ATOM 3243 C CA . TYR A 1 394 ? 30.648 10.398 -29.227 1.00 75.00 394 TYR A CA 1
ATOM 3244 C C . TYR A 1 394 ? 31.052 11.875 -29.258 1.00 75.00 394 TYR A C 1
ATOM 3246 O O . TYR A 1 394 ? 32.037 12.254 -28.626 1.00 75.00 394 TYR A O 1
ATOM 3254 N N . TYR A 1 395 ? 30.257 12.708 -29.937 1.00 79.00 395 TYR A N 1
ATOM 3255 C CA . TYR A 1 395 ? 30.461 14.153 -29.972 1.00 79.00 395 TYR A CA 1
ATOM 3256 C C . TYR A 1 395 ? 30.341 14.777 -28.576 1.00 79.00 395 TYR A C 1
ATOM 3258 O O . TYR A 1 395 ? 31.228 15.515 -28.155 1.00 79.00 395 TYR A O 1
ATOM 3266 N N . GLY A 1 396 ? 29.286 14.435 -27.827 1.00 71.00 396 GLY A N 1
ATOM 3267 C CA . GLY A 1 396 ? 29.060 14.957 -26.477 1.00 71.00 396 GLY A CA 1
ATOM 3268 C C . GLY A 1 396 ? 30.138 14.553 -25.464 1.00 71.00 396 GLY A C 1
ATOM 3269 O O . GLY A 1 396 ? 30.423 15.309 -24.540 1.00 71.00 396 GLY A O 1
ATOM 3270 N N . TRP A 1 397 ? 30.770 13.390 -25.639 1.00 72.19 397 TRP A N 1
ATOM 3271 C CA . TRP A 1 397 ? 31.887 12.936 -24.800 1.00 72.19 397 TRP A CA 1
ATOM 3272 C C . TRP A 1 397 ? 33.251 13.481 -25.252 1.00 72.19 397 TRP A C 1
ATOM 3274 O O . TRP A 1 397 ? 34.259 13.205 -24.603 1.00 72.19 397 TRP A O 1
ATOM 3284 N N . GLY A 1 398 ? 33.303 14.232 -26.357 1.00 72.19 398 GLY A N 1
ATOM 3285 C CA . GLY A 1 398 ? 34.543 14.774 -26.913 1.00 72.19 398 GLY A CA 1
ATOM 3286 C C . GLY A 1 398 ? 35.445 13.732 -27.582 1.00 72.19 398 GLY A C 1
ATOM 3287 O O . GLY A 1 398 ? 36.634 13.987 -27.761 1.00 72.19 398 GLY A O 1
ATOM 3288 N N . TYR A 1 399 ? 34.912 12.561 -27.949 1.00 75.06 399 TYR A N 1
ATOM 3289 C CA . TYR A 1 399 ? 35.664 11.539 -28.678 1.00 75.06 399 TYR A CA 1
ATOM 3290 C C . TYR A 1 399 ? 35.630 11.799 -30.185 1.00 75.06 399 TYR A C 1
ATOM 3292 O O . TYR A 1 399 ? 34.617 12.219 -30.749 1.00 75.06 399 TYR A O 1
ATOM 3300 N N . GLY A 1 400 ? 36.734 11.476 -30.858 1.00 77.50 400 GLY A N 1
ATOM 3301 C CA . GLY A 1 400 ? 36.817 11.515 -32.313 1.00 77.50 400 GLY A CA 1
ATOM 3302 C C . GLY A 1 400 ? 35.880 10.487 -32.959 1.00 77.50 400 GLY A C 1
ATOM 3303 O O . GLY A 1 400 ? 36.065 9.274 -32.811 1.00 77.50 400 GLY A O 1
ATOM 3304 N N . ILE A 1 401 ? 34.837 10.973 -33.645 1.00 82.56 401 ILE A N 1
ATOM 3305 C CA . ILE A 1 401 ? 33.798 10.140 -34.278 1.00 82.56 401 ILE A CA 1
ATOM 3306 C C . ILE A 1 401 ? 34.409 9.259 -35.374 1.00 82.56 401 ILE A C 1
ATOM 3308 O O . ILE A 1 401 ? 34.079 8.078 -35.480 1.00 82.56 401 ILE A O 1
ATOM 3312 N N . VAL A 1 402 ? 35.303 9.825 -36.189 1.00 84.56 402 VAL A N 1
ATOM 3313 C CA . VAL A 1 402 ? 35.911 9.123 -37.326 1.00 84.56 402 VAL A CA 1
ATOM 3314 C C . VAL A 1 402 ? 36.843 8.029 -36.819 1.00 84.56 402 VAL A C 1
ATOM 3316 O O . VAL A 1 402 ? 36.715 6.879 -37.226 1.00 84.56 402 VAL A O 1
ATOM 3319 N N . GLU A 1 403 ? 37.720 8.365 -35.878 1.00 83.75 403 GLU A N 1
ATOM 3320 C CA . GLU A 1 403 ? 38.707 7.465 -35.283 1.00 83.75 403 GLU A CA 1
ATOM 3321 C C . GLU A 1 403 ? 38.044 6.244 -34.645 1.00 83.75 403 GLU A C 1
ATOM 3323 O O . GLU A 1 403 ? 38.566 5.133 -34.716 1.00 83.75 403 GLU A O 1
ATOM 3328 N N . SER A 1 404 ? 36.868 6.448 -34.056 1.00 81.38 404 SER A N 1
ATOM 3329 C CA . SER A 1 404 ? 36.188 5.409 -33.296 1.00 81.38 404 SER A CA 1
ATOM 3330 C C . SER A 1 404 ? 35.231 4.545 -34.117 1.00 81.38 404 SER A C 1
ATOM 3332 O O . SER A 1 404 ? 35.026 3.379 -33.785 1.00 81.38 404 SER A O 1
ATOM 3334 N N . LEU A 1 405 ? 34.61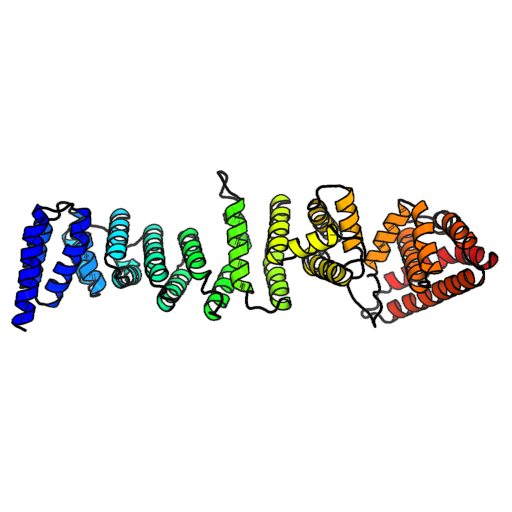0 5.099 -35.165 1.00 87.31 405 LEU A N 1
ATOM 3335 C CA . LEU A 1 405 ? 33.572 4.401 -35.933 1.00 87.31 405 LEU A CA 1
ATOM 3336 C C . LEU A 1 405 ? 34.050 3.884 -37.293 1.00 87.31 405 LEU A C 1
ATOM 3338 O O . LEU A 1 405 ? 33.398 3.000 -37.851 1.00 87.31 405 LEU A O 1
ATOM 3342 N N . LEU A 1 406 ? 35.172 4.377 -37.828 1.00 88.69 406 LEU A N 1
ATOM 3343 C CA . LEU A 1 406 ? 35.636 4.018 -39.171 1.00 88.69 406 LEU A CA 1
ATOM 3344 C C . LEU A 1 406 ? 35.888 2.515 -39.327 1.00 88.69 406 LEU A C 1
ATOM 3346 O O . LEU A 1 406 ? 35.313 1.890 -40.219 1.00 88.69 406 LEU A O 1
ATOM 3350 N N . THR A 1 407 ? 36.708 1.922 -38.456 1.00 88.38 407 THR A N 1
ATOM 3351 C CA . THR A 1 407 ? 37.068 0.499 -38.559 1.00 88.38 407 THR A CA 1
ATOM 3352 C C . THR A 1 407 ? 35.842 -0.416 -38.424 1.00 88.38 407 THR A C 1
ATOM 3354 O O . THR A 1 407 ? 35.607 -1.205 -39.345 1.00 88.38 407 THR A O 1
ATOM 3357 N N . PRO A 1 408 ? 34.986 -0.287 -37.385 1.00 88.56 408 PRO A N 1
ATOM 3358 C CA . PRO A 1 408 ? 33.794 -1.131 -37.262 1.00 88.56 408 PRO A CA 1
ATOM 3359 C C . PRO A 1 408 ? 32.800 -0.975 -38.424 1.00 88.56 408 PRO A C 1
ATOM 3361 O O . PRO A 1 408 ? 32.158 -1.950 -38.832 1.00 88.56 408 PRO A O 1
ATOM 3364 N N . LEU A 1 409 ? 32.662 0.232 -38.986 1.00 89.31 409 LEU A N 1
ATOM 3365 C CA . LEU A 1 409 ? 31.769 0.473 -40.122 1.00 89.31 409 LEU A CA 1
ATOM 3366 C C . LEU A 1 409 ? 32.315 -0.113 -41.420 1.00 89.31 409 LEU A C 1
ATOM 3368 O O . LEU A 1 409 ? 31.550 -0.759 -42.131 1.00 89.31 409 LEU A O 1
ATOM 3372 N N . LEU A 1 410 ? 33.612 0.023 -41.707 1.00 89.31 410 LEU A N 1
ATOM 3373 C CA . LEU A 1 410 ? 34.225 -0.609 -42.879 1.00 89.31 410 LEU A CA 1
ATOM 3374 C C . LEU A 1 410 ? 34.123 -2.136 -42.810 1.00 89.31 410 LEU A C 1
ATOM 3376 O O . LEU A 1 410 ? 33.791 -2.786 -43.800 1.00 89.31 410 LEU A O 1
ATOM 3380 N N . GLU A 1 411 ? 34.347 -2.732 -41.638 1.00 89.44 411 GLU A N 1
ATOM 3381 C CA . GLU A 1 411 ? 34.142 -4.172 -41.455 1.00 89.44 411 GLU A CA 1
ATOM 3382 C C . GLU A 1 411 ? 32.687 -4.599 -41.650 1.00 89.44 411 GLU A C 1
ATOM 3384 O O . GLU A 1 411 ? 32.423 -5.668 -42.203 1.00 89.44 411 GLU A O 1
ATOM 3389 N N . THR A 1 412 ? 31.738 -3.763 -41.227 1.00 89.44 412 THR A N 1
ATOM 3390 C CA . THR A 1 412 ? 30.313 -3.988 -41.483 1.00 89.44 412 THR A CA 1
ATOM 3391 C C . THR A 1 412 ? 30.017 -3.904 -42.978 1.00 89.44 412 THR A C 1
ATOM 3393 O O . THR A 1 412 ? 29.389 -4.809 -43.522 1.00 89.44 412 THR A O 1
ATOM 3396 N N . PHE A 1 413 ? 30.508 -2.868 -43.663 1.00 90.81 413 PHE A N 1
ATOM 3397 C CA . PHE A 1 413 ? 30.299 -2.646 -45.096 1.00 90.81 413 PHE A CA 1
ATOM 3398 C C . PHE A 1 413 ? 30.848 -3.802 -45.928 1.00 90.81 413 PHE A C 1
ATOM 3400 O O . PHE A 1 413 ? 30.138 -4.291 -46.805 1.00 90.81 413 PHE A O 1
ATOM 3407 N N . LYS A 1 414 ? 32.032 -4.331 -45.595 1.00 89.75 414 LYS A N 1
ATOM 3408 C CA . LYS A 1 414 ? 32.615 -5.515 -46.253 1.00 89.75 414 LYS A CA 1
ATOM 3409 C C . LYS A 1 414 ? 31.675 -6.724 -46.288 1.00 89.75 414 LYS A C 1
ATOM 3411 O O . LYS A 1 414 ? 31.716 -7.478 -47.254 1.00 89.75 414 LYS A O 1
ATOM 3416 N N . LEU A 1 415 ? 30.823 -6.900 -45.275 1.00 90.38 415 LEU A N 1
ATOM 3417 C CA . LEU A 1 415 ? 29.850 -7.997 -45.220 1.00 90.38 415 LEU A CA 1
ATOM 3418 C C . LEU A 1 415 ? 28.556 -7.730 -46.003 1.00 90.38 415 LEU A C 1
ATOM 3420 O O . LEU A 1 415 ? 27.768 -8.649 -46.214 1.00 90.38 415 LEU A O 1
ATOM 3424 N N . LEU A 1 416 ? 28.298 -6.481 -46.385 1.00 91.50 416 LEU A N 1
ATOM 3425 C CA . LEU A 1 416 ? 27.064 -6.060 -47.037 1.00 91.50 416 LEU A CA 1
ATOM 3426 C C . LEU A 1 416 ? 27.215 -6.032 -48.557 1.00 91.50 416 LEU A C 1
ATOM 3428 O O . LEU A 1 416 ? 28.270 -5.690 -49.095 1.00 91.50 416 LEU A O 1
ATOM 3432 N N . THR A 1 417 ? 26.114 -6.311 -49.253 1.00 93.31 417 THR A N 1
ATOM 3433 C CA . THR A 1 417 ? 26.014 -6.106 -50.705 1.00 93.31 417 THR A CA 1
ATOM 3434 C C . THR A 1 417 ? 26.037 -4.615 -51.056 1.00 93.31 417 THR A C 1
ATOM 3436 O O . THR A 1 417 ? 25.613 -3.775 -50.261 1.00 93.31 417 THR A O 1
ATOM 3439 N N . VAL A 1 418 ? 26.447 -4.272 -52.282 1.00 92.62 418 VAL A N 1
ATOM 3440 C CA . VAL A 1 418 ? 26.448 -2.882 -52.790 1.00 92.62 418 VAL A CA 1
ATOM 3441 C C . VAL A 1 418 ? 25.076 -2.213 -52.627 1.00 92.62 418 VAL A C 1
ATOM 3443 O O . VAL A 1 418 ? 24.980 -1.056 -52.223 1.00 92.62 418 VAL A O 1
ATOM 3446 N N . MET A 1 419 ? 23.993 -2.954 -52.875 1.00 91.31 419 MET A N 1
ATOM 3447 C CA . MET A 1 419 ? 22.624 -2.458 -52.712 1.00 91.31 419 MET A CA 1
ATOM 3448 C C . MET A 1 419 ? 22.293 -2.132 -51.247 1.00 91.31 419 MET A C 1
ATOM 3450 O O . MET A 1 419 ? 21.719 -1.079 -50.972 1.00 91.31 419 MET A O 1
ATOM 3454 N N . GLN A 1 420 ? 22.695 -2.987 -50.302 1.00 92.19 420 GLN A N 1
ATOM 3455 C CA . GLN A 1 420 ? 22.515 -2.739 -48.868 1.00 92.19 420 GLN A CA 1
ATOM 3456 C C . GLN A 1 420 ? 23.347 -1.548 -48.381 1.00 92.19 420 GLN A C 1
ATOM 3458 O O . GLN A 1 420 ? 22.828 -0.732 -47.623 1.00 92.19 420 GLN A O 1
ATOM 3463 N N . ARG A 1 421 ? 24.598 -1.402 -48.848 1.00 93.56 421 ARG A N 1
ATOM 3464 C CA . ARG A 1 421 ? 25.458 -0.244 -48.529 1.00 93.56 421 ARG A CA 1
ATOM 3465 C C . ARG A 1 421 ? 24.813 1.067 -48.983 1.00 93.56 421 ARG A C 1
ATOM 3467 O O . ARG A 1 421 ? 24.677 1.992 -48.185 1.00 93.56 421 ARG A O 1
ATOM 3474 N N . ARG A 1 422 ? 24.342 1.118 -50.237 1.00 92.62 422 ARG A N 1
ATOM 3475 C CA . ARG A 1 422 ? 23.632 2.283 -50.800 1.00 92.62 422 ARG A CA 1
ATOM 3476 C C . ARG A 1 422 ? 22.373 2.621 -50.016 1.00 92.62 422 ARG A C 1
ATOM 3478 O O . ARG A 1 422 ? 22.162 3.781 -49.675 1.00 92.62 422 ARG A O 1
ATOM 3485 N N . HIS A 1 423 ? 21.550 1.616 -49.723 1.00 92.62 423 HIS A N 1
ATOM 3486 C CA . HIS A 1 423 ? 20.308 1.831 -48.990 1.00 92.62 423 HIS A CA 1
ATOM 3487 C C . HIS A 1 423 ? 20.571 2.329 -47.564 1.00 92.62 423 HIS A C 1
ATOM 3489 O O . HIS A 1 423 ? 19.920 3.267 -47.115 1.00 92.62 423 HIS A O 1
ATOM 3495 N N . PHE A 1 424 ? 21.567 1.765 -46.877 1.00 93.50 424 PHE A N 1
ATOM 3496 C CA . PHE A 1 424 ? 21.940 2.211 -45.541 1.00 93.50 424 PHE A CA 1
ATOM 3497 C C . PHE A 1 424 ? 22.452 3.659 -45.528 1.00 93.50 424 PHE A C 1
ATOM 3499 O O . PHE A 1 424 ? 22.006 4.449 -44.698 1.00 93.50 424 PHE A O 1
ATOM 3506 N N . LEU A 1 425 ? 23.313 4.046 -46.476 1.00 92.75 425 LEU A N 1
ATOM 3507 C CA . LEU A 1 425 ? 23.778 5.434 -46.598 1.00 92.75 425 LEU A CA 1
ATOM 3508 C C . LEU A 1 425 ? 22.643 6.416 -46.906 1.00 92.75 425 LEU A C 1
ATOM 3510 O O . LEU A 1 425 ? 22.604 7.498 -46.321 1.00 92.75 425 LEU A O 1
ATOM 3514 N N . ALA A 1 426 ? 21.691 6.033 -47.760 1.00 92.62 426 ALA A N 1
ATOM 3515 C CA . ALA A 1 426 ? 20.500 6.842 -48.008 1.00 92.62 426 ALA A CA 1
ATOM 3516 C C . ALA A 1 426 ? 19.669 7.040 -46.728 1.00 92.62 426 ALA A C 1
ATOM 3518 O O . ALA A 1 426 ? 19.264 8.163 -46.426 1.00 92.62 426 ALA A O 1
ATOM 3519 N N . GLU A 1 427 ? 19.466 5.980 -45.940 1.00 92.88 427 GLU A N 1
ATOM 3520 C CA . GLU A 1 427 ? 18.728 6.054 -44.673 1.00 92.88 427 GLU A CA 1
ATOM 3521 C C . GLU A 1 427 ? 19.430 6.918 -43.617 1.00 92.88 427 GLU A C 1
ATOM 3523 O O . GLU A 1 427 ? 18.752 7.618 -42.866 1.00 92.88 427 GLU A O 1
ATOM 3528 N N . ILE A 1 428 ? 20.768 6.934 -43.572 1.00 91.75 428 ILE A N 1
ATOM 3529 C CA . ILE A 1 428 ? 21.535 7.853 -42.710 1.00 91.75 428 ILE A CA 1
ATOM 3530 C C . ILE A 1 428 ? 21.202 9.309 -43.064 1.00 91.75 428 ILE A C 1
ATOM 3532 O O . ILE A 1 428 ? 20.789 10.086 -42.206 1.00 91.75 428 ILE A O 1
ATOM 3536 N N . VAL A 1 429 ? 21.295 9.684 -44.341 1.00 91.56 429 VAL A N 1
ATOM 3537 C CA . VAL A 1 429 ? 21.008 11.063 -44.776 1.00 91.56 429 VAL A CA 1
ATOM 3538 C C . VAL A 1 429 ? 19.547 11.450 -44.512 1.00 91.56 429 VAL A C 1
ATOM 3540 O O . VAL A 1 429 ? 19.275 12.535 -43.991 1.00 91.56 429 VAL A O 1
ATOM 3543 N N . LEU A 1 430 ? 18.600 10.558 -44.816 1.00 91.31 430 LEU A N 1
ATOM 3544 C CA . LEU A 1 430 ? 17.174 10.787 -44.560 1.00 91.31 430 LEU A CA 1
ATOM 3545 C C . LEU A 1 430 ? 16.879 10.953 -43.065 1.00 91.31 430 LEU A C 1
ATOM 3547 O O . LEU A 1 430 ? 16.118 11.838 -42.671 1.00 91.31 430 LEU A O 1
ATOM 3551 N N . THR A 1 431 ? 17.507 10.135 -42.220 1.00 87.19 431 THR A N 1
ATOM 3552 C CA . THR A 1 431 ? 17.334 10.201 -40.765 1.00 87.19 431 THR A CA 1
ATOM 3553 C C . THR A 1 431 ? 17.885 11.515 -40.214 1.00 87.19 431 THR A C 1
ATOM 3555 O O . THR A 1 431 ? 17.202 12.171 -39.427 1.00 87.19 431 THR A O 1
ATOM 3558 N N . GLN A 1 432 ? 19.052 11.965 -40.687 1.00 88.81 432 GLN A N 1
ATOM 3559 C CA . GLN A 1 432 ? 19.621 13.264 -40.318 1.00 88.81 432 GLN A CA 1
ATOM 3560 C C . GLN A 1 432 ? 18.680 14.430 -40.645 1.00 88.81 432 GLN A C 1
ATOM 3562 O O . GLN A 1 432 ? 18.509 15.339 -39.830 1.00 88.81 432 GLN A O 1
ATOM 3567 N N . SER A 1 433 ? 18.057 14.402 -41.826 1.00 89.12 433 SER A N 1
ATOM 3568 C CA . SER A 1 433 ? 17.100 15.430 -42.244 1.00 89.12 433 SER A CA 1
ATOM 3569 C C . SER A 1 433 ? 15.878 15.471 -41.323 1.00 89.12 433 SER A C 1
ATOM 3571 O O . SER A 1 433 ? 15.503 16.545 -40.851 1.00 89.12 433 SER A O 1
ATOM 3573 N N . HIS A 1 434 ? 15.309 14.307 -40.991 1.00 87.00 434 HIS A N 1
ATOM 3574 C CA . HIS A 1 434 ? 14.174 14.218 -40.070 1.00 87.00 434 HIS A CA 1
ATOM 3575 C C . HIS A 1 434 ? 14.513 14.688 -38.650 1.00 87.00 434 HIS A C 1
ATOM 3577 O O . HIS A 1 434 ? 13.678 15.326 -38.009 1.00 87.00 434 HIS A O 1
ATOM 3583 N N . LEU A 1 435 ? 15.721 14.399 -38.149 1.00 82.75 435 LEU A N 1
ATOM 3584 C CA . LEU A 1 435 ? 16.158 14.869 -36.831 1.00 82.75 435 LEU A CA 1
ATOM 3585 C C . LEU A 1 435 ? 16.220 16.401 -36.786 1.00 82.75 435 LEU A C 1
ATOM 3587 O O . LEU A 1 435 ? 15.639 17.006 -35.886 1.00 82.75 435 LEU A O 1
ATOM 3591 N N . LEU A 1 436 ? 16.849 17.030 -37.784 1.00 86.44 436 LEU A N 1
ATOM 3592 C CA . LEU A 1 436 ? 16.960 18.492 -37.871 1.00 86.44 436 LEU A CA 1
ATOM 3593 C C . LEU A 1 436 ? 15.591 19.177 -38.006 1.00 86.44 436 LEU A C 1
ATOM 3595 O O . LEU A 1 436 ? 15.327 20.147 -37.294 1.00 86.44 436 LEU A O 1
ATOM 3599 N N . ASP A 1 437 ? 14.701 18.656 -38.859 1.00 85.69 437 ASP A N 1
ATOM 3600 C CA . ASP A 1 437 ? 13.317 19.145 -38.974 1.00 85.69 437 ASP A CA 1
ATOM 3601 C C . ASP A 1 437 ? 12.569 19.026 -37.634 1.00 85.69 437 ASP A C 1
ATOM 3603 O O . ASP A 1 437 ? 11.896 19.963 -37.202 1.00 85.69 437 ASP A O 1
ATOM 3607 N N . GLY A 1 438 ? 12.762 17.913 -36.918 1.00 80.94 438 GLY A N 1
ATOM 3608 C CA . GLY A 1 438 ? 12.183 17.689 -35.596 1.00 80.94 438 GLY A CA 1
ATOM 3609 C C . GLY A 1 438 ? 12.610 18.729 -34.557 1.00 80.94 438 GLY A C 1
ATOM 3610 O O . GLY A 1 438 ? 11.767 19.205 -33.795 1.00 80.94 438 GLY A O 1
ATOM 3611 N N . TYR A 1 439 ? 13.888 19.118 -34.533 1.00 79.62 439 TYR A N 1
ATOM 3612 C CA . TYR A 1 439 ? 14.383 20.168 -33.635 1.00 79.62 439 TYR A CA 1
ATOM 3613 C C . TYR A 1 439 ? 13.838 21.555 -33.996 1.00 79.62 439 TYR A C 1
ATOM 3615 O O . TYR A 1 439 ? 13.440 22.298 -33.100 1.00 79.62 439 TYR A O 1
ATOM 3623 N N . LEU A 1 440 ? 13.746 21.887 -35.288 1.00 84.75 440 LEU A N 1
ATOM 3624 C CA . LEU A 1 440 ? 13.197 23.168 -35.754 1.00 84.75 440 LEU A CA 1
ATOM 3625 C C . LEU A 1 440 ? 11.711 23.341 -35.418 1.00 84.75 440 LEU A C 1
ATOM 3627 O O . LEU A 1 440 ? 11.256 24.459 -35.187 1.00 84.75 440 LEU A O 1
ATOM 3631 N N . ARG A 1 441 ? 10.949 22.243 -35.374 1.00 81.00 441 ARG A N 1
ATOM 3632 C CA . ARG A 1 441 ? 9.508 22.259 -35.077 1.00 81.00 441 ARG A CA 1
ATOM 3633 C C . ARG A 1 441 ? 9.168 22.187 -33.585 1.00 81.00 441 ARG A C 1
ATOM 3635 O O . ARG A 1 441 ? 7.986 22.250 -33.242 1.00 81.00 441 ARG A O 1
ATOM 3642 N N . ARG A 1 442 ? 10.148 22.027 -32.685 1.00 78.94 442 ARG A N 1
ATOM 3643 C CA . ARG A 1 442 ? 9.891 21.983 -31.233 1.00 78.94 442 ARG A CA 1
ATOM 3644 C C . ARG A 1 442 ? 9.458 23.348 -30.703 1.00 78.94 442 ARG A C 1
ATOM 3646 O O . ARG A 1 442 ? 10.015 24.376 -31.074 1.00 78.94 442 ARG A O 1
ATOM 3653 N N . PHE A 1 443 ? 8.491 23.333 -29.784 1.00 60.59 443 PHE A N 1
ATOM 3654 C CA . PHE A 1 443 ? 8.068 24.514 -29.038 1.00 60.59 443 PHE A CA 1
ATOM 3655 C C . PHE A 1 443 ? 8.128 24.246 -27.521 1.00 60.59 443 PHE A C 1
ATOM 3657 O O . PHE A 1 443 ? 7.480 23.299 -27.063 1.00 60.59 443 PHE A O 1
ATOM 3664 N N . PRO A 1 444 ? 8.864 25.058 -26.738 1.00 78.38 444 PRO A N 1
ATOM 3665 C CA . PRO A 1 444 ? 9.714 26.161 -27.197 1.00 78.38 444 PRO A CA 1
ATOM 3666 C C . PRO A 1 444 ? 10.903 25.661 -28.039 1.00 78.38 444 PRO A C 1
ATOM 3668 O O . PRO A 1 444 ? 11.334 24.517 -27.902 1.00 78.38 444 PRO A O 1
ATOM 3671 N N . PHE A 1 445 ? 11.399 26.514 -28.940 1.00 83.62 445 PHE A N 1
ATOM 3672 C CA . PHE A 1 445 ? 12.550 26.191 -29.783 1.00 83.62 445 PHE A CA 1
ATOM 3673 C C . PHE A 1 445 ? 13.822 26.108 -28.933 1.00 83.62 445 PHE A C 1
ATOM 3675 O O . PHE A 1 445 ? 14.243 27.099 -28.333 1.00 83.62 445 PHE A O 1
ATOM 3682 N N . ASP A 1 446 ? 14.443 24.930 -28.909 1.00 76.56 446 ASP A N 1
ATOM 3683 C CA . ASP A 1 446 ? 15.717 24.694 -28.233 1.00 76.56 446 ASP A CA 1
ATOM 3684 C C . ASP A 1 446 ? 16.878 24.920 -29.212 1.00 76.56 446 ASP A C 1
ATOM 3686 O O . ASP A 1 446 ? 17.320 24.021 -29.934 1.00 76.56 446 ASP A O 1
ATOM 3690 N N . ARG A 1 447 ? 17.347 26.172 -29.255 1.00 82.62 447 ARG A N 1
ATOM 3691 C CA . ARG A 1 447 ? 18.428 26.606 -30.149 1.00 82.62 447 ARG A CA 1
ATOM 3692 C C . ARG A 1 447 ? 19.735 25.848 -29.905 1.00 82.62 447 ARG A C 1
ATOM 3694 O O . ARG A 1 447 ? 20.473 25.633 -30.862 1.00 82.62 447 ARG A O 1
ATOM 3701 N N . LEU A 1 448 ? 20.034 25.488 -28.657 1.00 78.31 448 LEU A N 1
ATOM 3702 C CA . LEU A 1 448 ? 21.296 24.838 -28.301 1.00 78.31 448 LEU A CA 1
ATOM 3703 C C . LEU A 1 448 ? 21.325 23.409 -28.840 1.00 78.31 448 LEU A C 1
ATOM 3705 O O . LEU A 1 448 ? 22.226 23.081 -29.605 1.00 78.31 448 LEU A O 1
ATOM 3709 N N . GLN A 1 449 ? 20.277 22.618 -28.583 1.00 75.44 449 GLN A N 1
ATOM 3710 C CA . GLN A 1 449 ? 20.189 21.255 -29.124 1.00 75.44 449 GLN A CA 1
ATOM 3711 C C . GLN A 1 449 ? 20.224 21.216 -30.655 1.00 75.44 449 GLN A C 1
ATOM 3713 O O . GLN A 1 449 ? 20.828 20.316 -31.235 1.00 75.44 449 GLN A O 1
ATOM 3718 N N . PHE A 1 450 ? 19.595 22.189 -31.322 1.00 84.25 450 PHE A N 1
ATOM 3719 C CA . PHE A 1 450 ? 19.652 22.283 -32.781 1.00 84.25 450 PHE A CA 1
ATOM 3720 C C . PHE A 1 450 ? 21.082 22.530 -33.293 1.00 84.25 450 PHE A C 1
ATOM 3722 O O . PHE A 1 450 ? 21.515 21.883 -34.248 1.00 84.25 450 PHE A O 1
ATOM 3729 N N . LEU A 1 451 ? 21.822 23.451 -32.667 1.00 83.69 451 LEU A N 1
ATOM 3730 C CA . LEU A 1 451 ? 23.200 23.766 -33.056 1.00 83.69 451 LEU A CA 1
ATOM 3731 C C . LEU A 1 451 ? 24.170 22.619 -32.740 1.00 83.69 451 LEU A C 1
ATOM 3733 O O . LEU A 1 451 ? 25.055 22.340 -33.553 1.00 83.69 451 LEU A O 1
ATOM 3737 N N . ASP A 1 452 ? 23.982 21.928 -31.617 1.00 81.94 452 ASP A N 1
ATOM 3738 C CA . ASP A 1 452 ? 24.782 20.756 -31.249 1.00 81.94 452 ASP A CA 1
ATOM 3739 C C . ASP A 1 452 ? 24.602 19.625 -32.267 1.00 81.94 452 ASP A C 1
ATOM 3741 O O . ASP A 1 452 ? 25.583 19.072 -32.766 1.00 81.94 452 ASP A O 1
ATOM 3745 N N . GLU A 1 453 ? 23.358 19.337 -32.663 1.00 84.75 453 GLU A N 1
ATOM 3746 C CA . GLU A 1 453 ? 23.063 18.321 -33.676 1.00 84.75 453 GLU A CA 1
ATOM 3747 C C . GLU A 1 453 ? 23.660 18.685 -35.047 1.00 84.75 453 GLU A C 1
ATOM 3749 O O . GLU A 1 453 ? 24.200 17.818 -35.745 1.00 84.75 453 GLU A O 1
ATOM 3754 N N . LEU A 1 454 ? 23.621 19.964 -35.436 1.00 86.44 454 LEU A N 1
ATOM 3755 C CA . LEU A 1 454 ? 24.225 20.450 -36.680 1.00 86.44 454 LEU A CA 1
ATOM 3756 C C . LEU A 1 454 ? 25.758 20.307 -36.662 1.00 86.44 454 LEU A C 1
ATOM 3758 O O . LEU A 1 454 ? 26.368 19.893 -37.652 1.00 86.44 454 LEU A O 1
ATOM 3762 N N . THR A 1 455 ? 26.383 20.600 -35.523 1.00 84.25 455 THR A N 1
ATOM 3763 C CA . THR A 1 455 ? 27.841 20.522 -35.366 1.00 84.25 455 THR A CA 1
ATOM 3764 C C . THR A 1 455 ? 28.319 19.070 -35.337 1.00 84.25 455 THR A C 1
ATOM 3766 O O . THR A 1 455 ? 29.239 18.711 -36.075 1.00 84.25 455 THR A O 1
ATOM 3769 N N . ALA A 1 456 ? 27.624 18.198 -34.601 1.00 83.75 456 ALA A N 1
ATOM 3770 C CA . ALA A 1 456 ? 27.878 16.758 -34.608 1.00 83.75 456 ALA A CA 1
ATOM 3771 C C . ALA A 1 456 ? 27.720 16.153 -36.016 1.00 83.75 456 ALA A C 1
ATOM 3773 O O . ALA A 1 456 ? 28.464 15.253 -36.406 1.00 83.75 456 ALA A O 1
ATOM 3774 N N . SER A 1 457 ? 26.776 16.665 -36.813 1.00 85.44 457 SER A N 1
ATOM 3775 C CA . SER A 1 457 ? 26.581 16.246 -38.209 1.00 85.44 457 SER A CA 1
ATOM 3776 C C . SER A 1 457 ? 27.745 16.634 -39.113 1.00 85.44 457 SER A C 1
ATOM 3778 O O . SER A 1 457 ? 28.138 15.845 -39.965 1.00 85.44 457 SER A O 1
ATOM 3780 N N . SER A 1 458 ? 28.346 17.806 -38.908 1.00 85.06 458 SER A N 1
ATOM 3781 C CA . SER A 1 458 ? 29.566 18.183 -39.629 1.00 85.06 458 SER A CA 1
ATOM 3782 C C . SER A 1 458 ? 30.736 17.252 -39.284 1.00 85.06 458 SER A C 1
ATOM 3784 O O . SER A 1 458 ? 31.503 16.873 -40.167 1.00 85.06 458 SER A O 1
ATOM 3786 N N . ALA A 1 459 ? 30.833 16.815 -38.024 1.00 83.12 459 ALA A N 1
ATOM 3787 C CA . ALA A 1 459 ? 31.902 15.936 -37.552 1.00 83.12 459 ALA A CA 1
ATOM 3788 C C . ALA A 1 459 ? 31.850 14.507 -38.139 1.00 83.12 459 ALA A C 1
ATOM 3790 O O . ALA A 1 459 ? 32.887 13.853 -38.229 1.00 83.12 459 ALA A O 1
ATOM 3791 N N . ILE A 1 460 ? 30.681 14.019 -38.581 1.00 86.38 460 ILE A N 1
ATOM 3792 C CA . ILE A 1 460 ? 30.555 12.692 -39.217 1.00 86.38 460 ILE A CA 1
ATOM 3793 C C . ILE A 1 460 ? 30.780 12.715 -40.741 1.00 86.38 460 ILE A C 1
ATOM 3795 O O . ILE A 1 460 ? 30.963 11.661 -41.348 1.00 86.38 460 ILE A O 1
ATOM 3799 N N . LEU A 1 461 ? 30.808 13.887 -41.388 1.00 86.88 461 LEU A N 1
ATOM 3800 C CA . LEU A 1 461 ? 30.947 13.994 -42.851 1.00 86.88 461 LEU A CA 1
ATOM 3801 C C . LEU A 1 461 ? 32.184 13.284 -43.432 1.00 86.88 461 LEU A C 1
ATOM 3803 O O . LEU A 1 461 ? 32.026 12.605 -44.451 1.00 86.88 461 LEU A O 1
ATOM 3807 N N . PRO A 1 462 ? 33.389 13.362 -42.827 1.00 89.94 462 PRO A N 1
ATOM 3808 C CA . PRO A 1 462 ? 34.557 12.662 -43.363 1.00 89.94 462 PRO A CA 1
ATOM 3809 C C . PRO A 1 462 ? 34.359 11.142 -43.389 1.00 89.94 462 PRO A C 1
ATOM 3811 O O . PRO A 1 462 ? 34.721 10.485 -44.362 1.00 89.94 462 PRO A O 1
ATOM 3814 N N . LEU A 1 463 ? 33.713 10.593 -42.356 1.00 87.88 463 LEU A N 1
ATOM 3815 C CA . LEU A 1 463 ? 33.375 9.174 -42.272 1.00 87.88 463 LEU A CA 1
ATOM 3816 C C . LEU A 1 463 ? 32.389 8.769 -43.375 1.00 87.88 463 LEU A C 1
ATOM 3818 O O . LEU A 1 463 ? 32.608 7.769 -44.053 1.00 87.88 463 LEU A O 1
ATOM 3822 N N . LEU A 1 464 ? 31.334 9.559 -43.598 1.00 89.00 464 LEU A N 1
ATOM 3823 C CA . LEU A 1 464 ? 30.362 9.288 -44.664 1.00 89.00 464 LEU A CA 1
ATOM 3824 C C . LEU A 1 464 ? 30.991 9.371 -46.059 1.00 89.00 464 LEU A C 1
ATOM 3826 O O . LEU A 1 464 ? 30.656 8.559 -46.916 1.00 89.00 464 LEU A O 1
ATOM 3830 N N . SER A 1 465 ? 31.923 10.303 -46.274 1.00 89.62 465 SER A N 1
ATOM 3831 C CA . SER A 1 465 ? 32.678 10.418 -47.527 1.00 89.62 465 SER A CA 1
ATOM 3832 C C . SER A 1 465 ? 33.498 9.153 -47.812 1.00 89.62 465 SER A C 1
ATOM 3834 O O . SER A 1 465 ? 33.431 8.605 -48.911 1.00 89.62 465 SER A O 1
ATOM 3836 N N . ILE A 1 466 ? 34.200 8.629 -46.799 1.00 89.88 466 ILE A N 1
ATOM 3837 C CA . ILE A 1 466 ? 34.979 7.387 -46.924 1.00 89.88 466 ILE A CA 1
ATOM 3838 C C . ILE A 1 466 ? 34.065 6.187 -47.209 1.00 89.88 466 ILE A C 1
ATOM 3840 O O . ILE A 1 466 ? 34.362 5.388 -48.093 1.00 89.88 466 ILE A O 1
ATOM 3844 N N . LEU A 1 467 ? 32.932 6.072 -46.509 1.00 87.12 467 LEU A N 1
ATOM 3845 C CA . LEU A 1 467 ? 31.970 4.986 -46.736 1.00 87.12 467 LEU A CA 1
ATOM 3846 C C . LEU A 1 467 ? 31.304 5.065 -48.115 1.00 87.12 467 LEU A C 1
ATOM 3848 O O . LEU A 1 467 ? 30.994 4.031 -48.701 1.00 87.12 467 LEU A O 1
ATOM 3852 N N . ALA A 1 468 ? 31.090 6.273 -48.639 1.00 87.62 468 ALA A N 1
ATOM 3853 C CA . ALA A 1 468 ? 30.533 6.478 -49.971 1.00 87.62 468 ALA A CA 1
ATOM 3854 C C . ALA A 1 468 ? 31.510 6.087 -51.091 1.00 87.62 468 ALA A C 1
ATOM 3856 O O . ALA A 1 468 ? 31.065 5.658 -52.152 1.00 87.62 468 ALA A O 1
ATOM 3857 N N . ALA A 1 469 ? 32.820 6.196 -50.852 1.00 86.00 469 ALA A N 1
ATOM 3858 C CA . ALA A 1 469 ? 33.849 5.738 -51.784 1.00 86.00 469 ALA A CA 1
ATOM 3859 C C . ALA A 1 469 ? 33.961 4.200 -51.866 1.00 86.00 469 ALA A C 1
ATOM 3861 O O . ALA A 1 469 ? 34.526 3.689 -52.828 1.00 86.00 469 ALA A O 1
ATOM 3862 N N . ASP A 1 470 ? 33.421 3.473 -50.878 1.00 70.88 470 ASP A N 1
ATOM 3863 C CA . ASP A 1 470 ? 33.381 1.998 -50.802 1.00 70.88 470 ASP A CA 1
ATOM 3864 C C . ASP A 1 470 ? 32.017 1.407 -51.247 1.00 70.88 470 ASP A C 1
ATOM 3866 O O . ASP A 1 470 ? 31.656 0.267 -50.922 1.00 70.88 470 ASP A O 1
ATOM 3870 N N . ILE A 1 471 ? 31.220 2.199 -51.974 1.00 73.06 471 ILE A N 1
ATOM 3871 C CA . ILE A 1 471 ? 30.018 1.763 -52.709 1.00 73.06 471 ILE A CA 1
ATOM 3872 C C . ILE A 1 471 ? 30.400 1.376 -54.133 1.00 73.06 471 ILE A C 1
ATOM 3874 O O . ILE A 1 471 ? 29.855 0.348 -54.606 1.00 73.06 471 ILE A O 1
#

Organism: Loa loa (NCBI:txid7209)

Radius of gyration: 36.52 Å; chains: 1; bounding box: 87×50×101 Å